Protein AF-0000000068387807 (afdb_homodimer)

InterPro domains:
  IPR013538 Activator of Hsp90 ATPase homologue 1/2-like, C-terminal [PF08327] (32-161)
  IPR013538 Activator of Hsp90 ATPase homologue 1/2-like, C-terminal [PF08327] (173-302)
  IPR023393 START-like domain superfamily [G3DSA:3.30.530.20] (21-162)
  IPR023393 START-like domain superfamily [G3DSA:3.30.530.20] (163-306)

Secondary structure (DSSP, 8-state):
-------------------SEEEEEEEEEESS-HHHHHHHHH-HHHHHHHT--STTEEEEEEEE--STT-EEEEEEEETTSPPEEEEEEEEEEETTTEEEEEEEEEETTEEEEEEEEEEEEEEETTEEEEEEEEEEEESSS--HHHHHHHHHHHHHHHHHHHTTEEEEEEEESS-HHHHHHHHS-TTTHHHH-SSTT-EEEEEEEE-STT-EEEEEEE-TT--EEEEEEEEEEEETTTEEEEEEEESTT--EEEEEEEEEEEETTEEEEEEEEEES-HHHHHHHHHTTHHHHHHHHHHHHHHHHTT-/-------------------SEEEEEEEEEESS-HHHHHHHHH-HHHHHHHT--STTEEEEEEEE--STT-EEEEEEEETTSPPEEEEEEEEEEETTTEEEEEEEEEETTEEEEEEEEEEEEEEETTEEEEEEEEEEEESSS--HHHHHHHHHHHHHHHHHHHTTEEEEEEEESS-HHHHHHHHS-TTTHHHH-SSTT-EEEEEEEE-STT-EEEEEEE-TT--EEEEEEEEEEEETTTEEEEEEEESTT--EEEEEEEEEEEETTEEEEEEEEEES-HHHHHHHHHTTHHHHHHHHHHHHHHHHTT-

Structure (mmCIF, N/CA/C/O backbone):
data_AF-0000000068387807-model_v1
#
loop_
_entity.id
_entity.type
_entity.pdbx_description
1 polymer 'Activator of Hsp90 ATPase homologue 1/2-like C-terminal domain-containing protein'
#
loop_
_atom_site.group_PDB
_atom_site.id
_atom_site.type_symbol
_atom_site.label_atom_id
_atom_site.label_alt_id
_atom_site.label_comp_id
_atom_site.label_asym_id
_atom_site.label_entity_id
_atom_site.label_seq_id
_atom_site.pdbx_PDB_ins_code
_atom_site.Cartn_x
_atom_site.Cartn_y
_atom_site.Cartn_z
_atom_site.occupancy
_atom_site.B_iso_or_equiv
_atom_site.auth_seq_id
_atom_site.auth_comp_id
_atom_site.auth_asym_id
_atom_site.auth_atom_id
_atom_site.pdbx_PDB_model_num
ATOM 1 N N . MET A 1 1 ? 36.812 -6.383 66.188 1 25.77 1 MET A N 1
ATOM 2 C CA . MET A 1 1 ? 36.375 -7.371 65.188 1 25.77 1 MET A CA 1
ATOM 3 C C . MET A 1 1 ? 35.344 -6.785 64.188 1 25.77 1 MET A C 1
ATOM 5 O O . MET A 1 1 ? 34.156 -6.789 64.5 1 25.77 1 MET A O 1
ATOM 9 N N . THR A 1 2 ? 35.656 -5.617 63.5 1 29.8 2 THR A N 1
ATOM 10 C CA . THR A 1 2 ? 35 -4.562 62.75 1 29.8 2 THR A CA 1
ATOM 11 C C . THR A 1 2 ? 34.5 -5.102 61.406 1 29.8 2 THR A C 1
ATOM 13 O O . THR A 1 2 ? 35.25 -5.652 60.625 1 29.8 2 THR A O 1
ATOM 16 N N . THR A 1 3 ? 33.125 -5.547 61.406 1 28.22 3 THR A N 1
ATOM 17 C CA . THR A 1 3 ? 32.281 -6.195 60.375 1 28.22 3 THR A CA 1
ATOM 18 C C . THR A 1 3 ? 32.281 -5.383 59.094 1 28.22 3 THR A C 1
ATOM 20 O O . THR A 1 3 ? 31.938 -4.199 59.094 1 28.22 3 THR A O 1
ATOM 23 N N . LYS A 1 4 ? 33.062 -5.852 58.094 1 31.47 4 LYS A N 1
ATOM 24 C CA . LYS A 1 4 ? 33.375 -5.32 56.75 1 31.47 4 LYS A CA 1
ATOM 25 C C . LYS A 1 4 ? 32.125 -5.129 55.938 1 31.47 4 LYS A C 1
ATOM 27 O O . LYS A 1 4 ? 31.375 -6.086 55.688 1 31.47 4 LYS A O 1
ATOM 32 N N . PRO A 1 5 ? 31.406 -3.939 56 1 33.19 5 PRO A N 1
ATOM 33 C CA . PRO A 1 5 ? 30.094 -3.84 55.344 1 33.19 5 PRO A CA 1
ATOM 34 C C . PRO A 1 5 ? 30.156 -4.184 53.844 1 33.19 5 PRO A C 1
ATOM 36 O O . PRO A 1 5 ? 31.094 -3.783 53.156 1 33.19 5 PRO A O 1
ATOM 39 N N . GLY A 1 6 ? 29.766 -5.461 53.5 1 29.95 6 GLY A N 1
ATOM 40 C CA . GLY A 1 6 ? 29.766 -6.059 52.188 1 29.95 6 GLY A CA 1
ATOM 41 C C . GLY A 1 6 ? 29.078 -5.188 51.125 1 29.95 6 GLY A C 1
ATOM 42 O O . GLY A 1 6 ? 28 -4.645 51.375 1 29.95 6 GLY A O 1
ATOM 43 N N . GLN A 1 7 ? 29.906 -4.465 50.281 1 29.84 7 GLN A N 1
ATOM 44 C CA . GLN A 1 7 ? 29.547 -3.578 49.188 1 29.84 7 GLN A CA 1
ATOM 45 C C . GLN A 1 7 ? 28.562 -4.25 48.25 1 29.84 7 GLN A C 1
ATOM 47 O O . GLN A 1 7 ? 28.812 -5.359 47.75 1 29.84 7 GLN A O 1
ATOM 52 N N . GLN A 1 8 ? 27.203 -3.986 48.375 1 28.17 8 GLN A N 1
ATOM 53 C CA . GLN A 1 8 ? 26.031 -4.398 47.594 1 28.17 8 GLN A CA 1
ATOM 54 C C . GLN A 1 8 ? 26.25 -4.152 46.094 1 28.17 8 GLN A C 1
ATOM 56 O O . GLN A 1 8 ? 26.391 -3.004 45.656 1 28.17 8 GLN A O 1
ATOM 61 N N . SER A 1 9 ? 27 -5 45.406 1 28.11 9 SER A N 1
ATOM 62 C CA . SER A 1 9 ? 27.266 -4.852 43.969 1 28.11 9 SER A CA 1
ATOM 63 C C . SER A 1 9 ? 25.969 -4.812 43.156 1 28.11 9 SER A C 1
ATOM 65 O O . SER A 1 9 ? 25.234 -5.797 43.125 1 28.11 9 SER A O 1
ATOM 67 N N . ALA A 1 10 ? 25.125 -3.732 43.25 1 28.59 10 ALA A N 1
ATOM 68 C CA . ALA A 1 10 ? 23.891 -3.699 42.469 1 28.59 10 ALA A CA 1
ATOM 69 C C . ALA A 1 10 ? 24.109 -4.254 41.062 1 28.59 10 ALA A C 1
ATOM 71 O O . ALA A 1 10 ? 25.156 -4.008 40.438 1 28.59 10 ALA A O 1
ATOM 72 N N . HIS A 1 11 ? 23.391 -5.289 40.625 1 26.97 11 HIS A N 1
ATOM 73 C CA . HIS A 1 11 ? 23.062 -6.102 39.469 1 26.97 11 HIS A CA 1
ATOM 74 C C . HIS A 1 11 ? 22.734 -5.227 38.25 1 26.97 11 HIS A C 1
ATOM 76 O O . HIS A 1 11 ? 21.938 -4.293 38.344 1 26.97 11 HIS A O 1
ATOM 82 N N . ALA A 1 12 ? 23.594 -5.059 37.25 1 30.03 12 ALA A N 1
ATOM 83 C CA . ALA A 1 12 ? 23.469 -4.457 35.906 1 30.03 12 ALA A CA 1
ATOM 84 C C . ALA A 1 12 ? 22.156 -4.871 35.25 1 30.03 12 ALA A C 1
ATOM 86 O O . ALA A 1 12 ? 21.938 -6.059 35 1 30.03 12 ALA A O 1
ATOM 87 N N . GLU A 1 13 ? 20.984 -4.254 35.5 1 30.48 13 GLU A N 1
ATOM 88 C CA . GLU A 1 13 ? 19.734 -4.52 34.812 1 30.48 13 GLU A CA 1
ATOM 89 C C . GLU A 1 13 ? 19.922 -4.543 33.312 1 30.48 13 GLU A C 1
ATOM 91 O O . GLU A 1 13 ? 20.469 -3.6 32.719 1 30.48 13 GLU A O 1
ATOM 96 N N . PRO A 1 14 ? 20.188 -5.656 32.625 1 31.97 14 PRO A N 1
ATOM 97 C CA . PRO A 1 14 ? 20.406 -5.645 31.156 1 31.97 14 PRO A CA 1
ATOM 98 C C . PRO A 1 14 ? 19.328 -4.855 30.422 1 31.97 14 PRO A C 1
ATOM 100 O O . PRO A 1 14 ? 18.172 -4.789 30.859 1 31.97 14 PRO A O 1
ATOM 103 N N . HIS A 1 15 ? 19.531 -3.77 29.781 1 33.22 15 HIS A N 1
ATOM 104 C CA . HIS A 1 15 ? 18.75 -2.998 28.812 1 33.22 15 HIS A CA 1
ATOM 105 C C . HIS A 1 15 ? 18.047 -3.91 27.828 1 33.22 15 HIS A C 1
ATOM 107 O O . HIS A 1 15 ? 18.688 -4.535 26.969 1 33.22 15 HIS A O 1
ATOM 113 N N . GLN A 1 16 ? 17.188 -4.914 28.125 1 36.47 16 GLN A N 1
ATOM 114 C CA . GLN A 1 16 ? 16.375 -5.707 27.203 1 36.47 16 GLN A CA 1
ATOM 115 C C . GLN A 1 16 ? 15.789 -4.836 26.094 1 36.47 16 GLN A C 1
ATOM 117 O O . GLN A 1 16 ? 14.984 -3.943 26.359 1 36.47 16 GLN A O 1
ATOM 122 N N . PRO A 1 17 ? 16.359 -4.422 25.031 1 43.53 17 PRO A N 1
ATOM 123 C CA . PRO A 1 17 ? 15.789 -3.662 23.922 1 43.53 17 PRO A CA 1
ATOM 124 C C . PRO A 1 17 ? 14.453 -4.227 23.438 1 43.53 17 PRO A C 1
ATOM 126 O O . PRO A 1 17 ? 14.43 -5.074 22.547 1 43.53 17 PRO A O 1
ATOM 129 N N . GLN A 1 18 ? 13.508 -4.812 24.047 1 50.44 18 GLN A N 1
ATOM 130 C CA . GLN A 1 18 ? 12.32 -5.582 23.672 1 50.44 18 GLN A CA 1
ATOM 131 C C . GLN A 1 18 ? 11.438 -4.793 22.719 1 50.44 18 GLN A C 1
ATOM 133 O O . GLN A 1 18 ? 10.32 -4.406 23.078 1 50.44 18 GLN A O 1
ATOM 138 N N . ASP A 1 19 ? 11.711 -3.801 21.828 1 70.69 19 ASP A N 1
ATOM 139 C CA . ASP A 1 19 ? 11.047 -2.656 21.203 1 70.69 19 ASP A CA 1
ATOM 140 C C . ASP A 1 19 ? 10.109 -3.104 20.094 1 70.69 19 ASP A C 1
ATOM 142 O O . ASP A 1 19 ? 9.633 -2.279 19.297 1 70.69 19 ASP A O 1
ATOM 146 N N . GLY A 1 20 ? 9.586 -4.371 20.078 1 91.94 20 GLY A N 1
ATOM 147 C CA . GLY A 1 20 ? 8.555 -4.871 19.172 1 91.94 20 GLY A CA 1
ATOM 148 C C . GLY A 1 20 ? 9.016 -4.953 17.734 1 91.94 20 GLY A C 1
ATOM 149 O O . GLY A 1 20 ? 8.219 -5.242 16.828 1 91.94 20 GLY A O 1
ATOM 150 N N . PHE A 1 21 ? 10.367 -4.699 17.5 1 97.25 21 PHE A N 1
ATOM 151 C CA . PHE A 1 21 ? 10.914 -4.746 16.156 1 97.25 21 PHE A CA 1
ATOM 152 C C . PHE A 1 21 ? 11.867 -5.93 15.992 1 97.25 21 PHE A C 1
ATOM 154 O O . PHE A 1 21 ? 12.57 -6.301 16.938 1 97.25 21 PHE A O 1
ATOM 161 N N . ALA A 1 22 ? 11.859 -6.562 14.875 1 97.19 22 ALA A N 1
ATOM 162 C CA . ALA A 1 22 ? 12.758 -7.684 14.594 1 97.19 22 ALA A CA 1
ATOM 163 C C . ALA A 1 22 ? 13.094 -7.75 13.102 1 97.19 22 ALA A C 1
ATOM 165 O O . ALA A 1 22 ? 12.352 -7.23 12.266 1 97.19 22 ALA A O 1
ATOM 166 N N . THR A 1 23 ? 14.258 -8.266 12.758 1 97.31 23 THR A N 1
ATOM 167 C CA . THR A 1 23 ? 14.625 -8.68 11.414 1 97.31 23 THR A CA 1
ATOM 168 C C . THR A 1 23 ? 14.898 -10.18 11.359 1 97.31 23 THR A C 1
ATOM 170 O O . THR A 1 23 ? 15.781 -10.68 12.055 1 97.31 23 THR A O 1
ATOM 173 N N . LEU A 1 24 ? 14.086 -10.836 10.641 1 97.62 24 LEU A N 1
ATOM 174 C CA . LEU A 1 24 ? 14.219 -12.281 10.484 1 97.62 24 LEU A CA 1
ATOM 175 C C . LEU A 1 24 ? 14.711 -12.633 9.086 1 97.62 24 LEU A C 1
ATOM 177 O O . LEU A 1 24 ? 14.336 -11.984 8.109 1 97.62 24 LEU A O 1
ATOM 181 N N . SER A 1 25 ? 15.555 -13.648 8.969 1 97.44 25 SER A N 1
ATOM 182 C CA . SER A 1 25 ? 16.078 -14.094 7.68 1 97.44 25 SER A CA 1
ATOM 183 C C . SER A 1 25 ? 15.891 -15.594 7.492 1 97.44 25 SER A C 1
ATOM 185 O O . SER A 1 25 ? 16.125 -16.375 8.414 1 97.44 25 SER A O 1
ATOM 187 N N . PHE A 1 26 ? 15.453 -15.992 6.336 1 97.62 26 PHE A N 1
ATOM 188 C CA . PHE A 1 26 ? 15.211 -17.375 5.961 1 97.62 26 PHE A CA 1
ATOM 189 C C . PHE A 1 26 ? 15.867 -17.703 4.625 1 97.62 26 PHE A C 1
ATOM 191 O O . PHE A 1 26 ? 15.852 -16.891 3.703 1 97.62 26 PHE A O 1
ATOM 198 N N . GLU A 1 27 ? 16.438 -18.906 4.516 1 96.69 27 GLU A N 1
ATOM 199 C CA . GLU A 1 27 ? 17.031 -19.344 3.26 1 96.69 27 GLU A CA 1
ATOM 200 C C . GLU A 1 27 ? 16.578 -20.766 2.906 1 96.69 27 GLU A C 1
ATOM 202 O O . GLU A 1 27 ? 16.5 -21.625 3.779 1 96.69 27 GLU A O 1
ATOM 207 N N . ARG A 1 28 ? 16.266 -20.969 1.663 1 96.56 28 ARG A N 1
ATOM 208 C CA . ARG A 1 28 ? 15.953 -22.297 1.126 1 96.56 28 ARG A CA 1
ATOM 209 C C . ARG A 1 28 ? 16.672 -22.531 -0.201 1 96.56 28 ARG A C 1
ATOM 211 O O . ARG A 1 28 ? 16.781 -21.609 -1.021 1 96.56 28 ARG A O 1
ATOM 218 N N . GLU A 1 29 ? 17.156 -23.734 -0.379 1 95.44 29 GLU A N 1
ATOM 219 C CA . GLU A 1 29 ? 17.609 -24.219 -1.68 1 95.44 29 GLU A CA 1
ATOM 220 C C . GLU A 1 29 ? 16.609 -25.219 -2.262 1 95.44 29 GLU A C 1
ATOM 222 O O . GLU A 1 29 ? 16.297 -26.219 -1.624 1 95.44 29 GLU A O 1
ATOM 227 N N . ILE A 1 30 ? 16.188 -24.922 -3.408 1 95.31 30 ILE A N 1
ATOM 228 C CA . ILE A 1 30 ? 15.094 -25.688 -4 1 95.31 30 ILE A CA 1
ATOM 229 C C . ILE A 1 30 ? 15.5 -26.172 -5.391 1 95.31 30 ILE A C 1
ATOM 231 O O . ILE A 1 30 ? 16.047 -25.406 -6.188 1 95.31 30 ILE A O 1
ATOM 235 N N . ALA A 1 31 ? 15.266 -27.422 -5.703 1 92.56 31 ALA A N 1
ATOM 236 C CA . ALA A 1 31 ? 15.695 -28.031 -6.953 1 92.56 31 ALA A CA 1
ATOM 237 C C . ALA A 1 31 ? 14.703 -27.734 -8.078 1 92.56 31 ALA A C 1
ATOM 239 O O . ALA A 1 31 ? 14.164 -28.656 -8.695 1 92.56 31 ALA A O 1
ATOM 240 N N . VAL A 1 32 ? 14.445 -26.5 -8.328 1 93.06 32 VAL A N 1
ATOM 241 C CA . VAL A 1 32 ? 13.617 -26.047 -9.438 1 93.06 32 VAL A CA 1
ATOM 242 C C . VAL A 1 32 ? 14.273 -24.844 -10.109 1 93.06 32 VAL A C 1
ATOM 244 O O . VAL A 1 32 ? 15.078 -24.141 -9.492 1 93.06 32 VAL A O 1
ATOM 247 N N . PRO A 1 33 ? 13.945 -24.625 -11.445 1 91.5 33 PRO A N 1
ATOM 248 C CA . PRO A 1 33 ? 14.461 -23.422 -12.094 1 91.5 33 PRO A CA 1
ATOM 249 C C . PRO A 1 33 ? 13.93 -22.141 -11.461 1 91.5 33 PRO A C 1
ATOM 251 O O . PRO A 1 33 ? 12.859 -22.141 -10.852 1 91.5 33 PRO A O 1
ATOM 254 N N . LEU A 1 34 ? 14.633 -21.062 -11.617 1 93.25 34 LEU A N 1
ATOM 255 C CA . LEU A 1 34 ? 14.273 -19.766 -11.047 1 93.25 34 LEU A CA 1
ATOM 256 C C . LEU A 1 34 ? 12.898 -19.312 -11.539 1 93.25 34 LEU A C 1
ATOM 258 O O . LEU A 1 34 ? 12.125 -18.734 -10.781 1 93.25 34 LEU A O 1
ATOM 262 N N . SER A 1 35 ? 12.664 -19.562 -12.773 1 90.06 35 SER A N 1
ATOM 263 C CA . SER A 1 35 ? 11.391 -19.125 -13.344 1 90.06 35 SER A CA 1
ATOM 264 C C . SER A 1 35 ? 10.211 -19.797 -12.656 1 90.06 35 SER A C 1
ATOM 266 O O . SER A 1 35 ? 9.195 -19.156 -12.375 1 90.06 35 SER A O 1
ATOM 268 N N . ALA A 1 36 ? 10.359 -21.062 -12.406 1 92.31 36 ALA A N 1
ATOM 269 C CA . ALA A 1 36 ? 9.305 -21.797 -11.711 1 92.31 36 ALA A CA 1
ATOM 270 C C . ALA A 1 36 ? 9.148 -21.297 -10.273 1 92.31 36 ALA A C 1
ATOM 272 O O . ALA A 1 36 ? 8.023 -21.109 -9.797 1 92.31 36 ALA A O 1
ATOM 273 N N . LEU A 1 37 ? 10.25 -21.125 -9.641 1 96.31 37 LEU A N 1
ATOM 274 C CA . LEU A 1 37 ? 10.211 -20.656 -8.258 1 96.31 37 LEU A CA 1
ATOM 275 C C . LEU A 1 37 ? 9.547 -19.281 -8.18 1 96.31 37 LEU A C 1
ATOM 277 O O . LEU A 1 37 ? 8.734 -19.031 -7.289 1 96.31 37 LEU A O 1
ATOM 281 N N . TRP A 1 38 ? 9.906 -18.422 -9.094 1 96.44 38 TRP A N 1
ATOM 282 C CA . TRP A 1 38 ? 9.312 -17.078 -9.172 1 96.44 38 TRP A CA 1
ATOM 283 C C . TRP A 1 38 ? 7.801 -17.172 -9.312 1 96.44 38 TRP A C 1
ATOM 285 O O . TRP A 1 38 ? 7.066 -16.484 -8.594 1 96.44 38 TRP A O 1
ATOM 295 N N . GLN A 1 39 ? 7.332 -18.031 -10.133 1 95.5 39 GLN A N 1
ATOM 296 C CA . GLN A 1 39 ? 5.902 -18.172 -10.367 1 95.5 39 GLN A CA 1
ATOM 297 C C . GLN A 1 39 ? 5.195 -18.734 -9.133 1 95.5 39 GLN A C 1
ATOM 299 O O . GLN A 1 39 ? 4.105 -18.281 -8.773 1 95.5 39 GLN A O 1
ATOM 304 N N . VAL A 1 40 ? 5.809 -19.656 -8.516 1 96.88 40 VAL A N 1
ATOM 305 C CA . VAL A 1 40 ? 5.223 -20.234 -7.32 1 96.88 40 VAL A CA 1
ATOM 306 C C . VAL A 1 40 ? 5.125 -19.188 -6.219 1 96.88 40 VAL A C 1
ATOM 308 O O . VAL A 1 40 ? 4.141 -19.141 -5.48 1 96.88 40 VAL A O 1
ATOM 311 N N . TRP A 1 41 ? 6.129 -18.359 -6.105 1 97.44 41 TRP A N 1
ATOM 312 C CA . TRP A 1 41 ? 6.184 -17.297 -5.109 1 97.44 41 TRP A CA 1
ATOM 313 C C . TRP A 1 41 ? 5.086 -16.266 -5.352 1 97.44 41 TRP A C 1
ATOM 315 O O . TRP A 1 41 ? 4.414 -15.828 -4.414 1 97.44 41 TRP A O 1
ATOM 325 N N . LEU A 1 42 ? 4.832 -15.953 -6.555 1 95.62 42 LEU A N 1
ATOM 326 C CA . LEU A 1 42 ? 4.027 -14.773 -6.867 1 95.62 42 LEU A CA 1
ATOM 327 C C . LEU A 1 42 ? 2.576 -15.164 -7.129 1 95.62 42 LEU A C 1
ATOM 329 O O . LEU A 1 42 ? 1.666 -14.359 -6.902 1 95.62 42 LEU A O 1
ATOM 333 N N . SER A 1 43 ? 2.295 -16.344 -7.602 1 94.44 43 SER A N 1
ATOM 334 C CA . SER A 1 43 ? 0.948 -16.734 -8.008 1 94.44 43 SER A CA 1
ATOM 335 C C . SER A 1 43 ? 0.04 -16.938 -6.801 1 94.44 43 SER A C 1
ATOM 337 O O . SER A 1 43 ? 0.334 -17.766 -5.934 1 94.44 43 SER A O 1
ATOM 339 N N . PRO A 1 44 ? -1.112 -16.25 -6.824 1 93.44 44 PRO A N 1
ATOM 340 C CA . PRO A 1 44 ? -2.047 -16.484 -5.719 1 93.44 44 PRO A CA 1
ATOM 341 C C . PRO A 1 44 ? -2.52 -17.938 -5.633 1 93.44 44 PRO A C 1
ATOM 343 O O . PRO A 1 44 ? -2.727 -18.453 -4.535 1 93.44 44 PRO A O 1
ATOM 346 N N . ALA A 1 45 ? -2.656 -18.578 -6.773 1 91.81 45 ALA A N 1
ATOM 347 C CA . ALA A 1 45 ? -3.1 -19.969 -6.789 1 91.81 45 ALA A CA 1
ATOM 348 C C . ALA A 1 45 ? -2.08 -20.891 -6.109 1 91.81 45 ALA A C 1
ATOM 350 O O . ALA A 1 45 ? -2.447 -21.75 -5.316 1 91.81 45 ALA A O 1
ATOM 351 N N . ALA A 1 46 ? -0.819 -20.688 -6.438 1 94.56 46 ALA A N 1
ATOM 352 C CA . ALA A 1 46 ? 0.229 -21.469 -5.793 1 94.56 46 ALA A CA 1
ATOM 353 C C . ALA A 1 46 ? 0.36 -21.109 -4.316 1 94.56 46 ALA A C 1
ATOM 355 O O . ALA A 1 46 ? 0.526 -21.984 -3.465 1 94.56 46 ALA A O 1
ATOM 356 N N . ARG A 1 47 ? 0.296 -19.844 -4.004 1 94.62 47 ARG A N 1
ATOM 357 C CA . ARG A 1 47 ? 0.437 -19.375 -2.627 1 94.62 47 ARG A CA 1
ATOM 358 C C . ARG A 1 47 ? -0.682 -19.922 -1.747 1 94.62 47 ARG A C 1
ATOM 360 O O . ARG A 1 47 ? -0.462 -20.234 -0.573 1 94.62 47 ARG A O 1
ATOM 367 N N . ALA A 1 48 ? -1.883 -20.016 -2.316 1 91.19 48 ALA A N 1
ATOM 368 C CA . ALA A 1 48 ? -2.988 -20.594 -1.56 1 91.19 48 ALA A CA 1
ATOM 369 C C . ALA A 1 48 ? -2.66 -22.016 -1.117 1 91.19 48 ALA A C 1
ATOM 371 O O . ALA A 1 48 ? -3.119 -22.469 -0.065 1 91.19 48 ALA A O 1
ATOM 372 N N . VAL A 1 49 ? -1.838 -22.672 -1.895 1 91.75 49 VAL A N 1
ATOM 373 C CA . VAL A 1 49 ? -1.475 -24.062 -1.6 1 91.75 49 VAL A CA 1
ATOM 374 C C . VAL A 1 49 ? -0.35 -24.094 -0.567 1 91.75 49 VAL A C 1
ATOM 376 O O . VAL A 1 49 ? -0.47 -24.734 0.472 1 91.75 49 VAL A O 1
ATOM 379 N N . TRP A 1 50 ? 0.693 -23.234 -0.724 1 92.94 50 TRP A N 1
ATOM 380 C CA . TRP A 1 50 ? 1.843 -23.422 0.156 1 92.94 50 TRP A CA 1
ATOM 381 C C . TRP A 1 50 ? 1.716 -22.547 1.402 1 92.94 50 TRP A C 1
ATOM 383 O O . TRP A 1 50 ? 2.398 -22.781 2.402 1 92.94 50 TRP A O 1
ATOM 393 N N . ALA A 1 51 ? 0.952 -21.5 1.392 1 88.62 51 ALA A N 1
ATOM 394 C CA . ALA A 1 51 ? 0.786 -20.656 2.566 1 88.62 51 ALA A CA 1
ATOM 395 C C . ALA A 1 51 ? -0.059 -21.344 3.631 1 88.62 51 ALA A C 1
ATOM 397 O O . ALA A 1 51 ? -0.143 -20.891 4.77 1 88.62 51 ALA A O 1
ATOM 398 N N . SER A 1 52 ? -0.721 -22.438 3.297 1 81.94 52 SER A N 1
ATOM 399 C CA . SER A 1 52 ? -1.435 -23.25 4.277 1 81.94 52 SER A CA 1
ATOM 400 C C . SER A 1 52 ? -0.491 -24.219 4.988 1 81.94 52 SER A C 1
ATOM 402 O O . SER A 1 52 ? -0.078 -25.219 4.414 1 81.94 52 SER A O 1
ATOM 404 N N . PRO A 1 53 ? -0.11 -23.844 6.191 1 67.12 53 PRO A N 1
ATOM 405 C CA . PRO A 1 53 ? 0.919 -24.641 6.855 1 67.12 53 PRO A CA 1
ATOM 406 C C . PRO A 1 53 ? 0.439 -26.047 7.199 1 67.12 53 PRO A C 1
ATOM 408 O O . PRO A 1 53 ? 1.254 -26.938 7.465 1 67.12 53 PRO A O 1
ATOM 411 N N . SER A 1 54 ? -0.852 -26.188 7.359 1 72.5 54 SER A N 1
ATOM 412 C CA . SER A 1 54 ? -1.396 -27.516 7.672 1 72.5 54 SER A CA 1
ATOM 413 C C . SER A 1 54 ? -2.754 -27.719 7.008 1 72.5 54 SER A C 1
ATOM 415 O O . SER A 1 54 ? -3.402 -26.75 6.594 1 72.5 54 SER A O 1
ATOM 417 N N . PRO A 1 55 ? -3.088 -28.969 6.859 1 72.81 55 PRO A N 1
ATOM 418 C CA . PRO A 1 55 ? -4.395 -29.266 6.266 1 72.81 55 PRO A CA 1
ATOM 419 C C . PRO A 1 55 ? -5.551 -28.641 7.043 1 72.81 55 PRO A C 1
ATOM 421 O O . PRO A 1 55 ? -6.652 -28.5 6.512 1 72.81 55 PRO A O 1
ATOM 424 N N . SER A 1 56 ? -5.301 -28.297 8.242 1 81.44 56 SER A N 1
ATOM 425 C CA . SER A 1 56 ? -6.352 -27.734 9.078 1 81.44 56 SER A CA 1
ATOM 426 C C . SER A 1 56 ? -6.492 -26.234 8.844 1 81.44 56 SER A C 1
ATOM 428 O O . SER A 1 56 ? -7.426 -25.609 9.352 1 81.44 56 SER A O 1
ATOM 430 N N . VAL A 1 57 ? -5.66 -25.734 8.055 1 82.94 57 VAL A N 1
ATOM 431 C CA . VAL A 1 57 ? -5.656 -24.312 7.77 1 82.94 57 VAL A CA 1
ATOM 432 C C . VAL A 1 57 ? -6.051 -24.062 6.316 1 82.94 57 VAL A C 1
ATOM 434 O O . VAL A 1 57 ? -5.566 -24.75 5.41 1 82.94 57 VAL A O 1
ATOM 437 N N . THR A 1 58 ? -7.02 -23.234 6.168 1 86.31 58 THR A N 1
ATOM 438 C CA . THR A 1 58 ? -7.383 -22.828 4.816 1 86.31 58 THR A CA 1
ATOM 439 C C . THR A 1 58 ? -7.035 -21.359 4.578 1 86.31 58 THR A C 1
ATOM 441 O O . THR A 1 58 ? -7.227 -20.516 5.465 1 86.31 58 THR A O 1
ATOM 444 N N . VAL A 1 59 ? -6.5 -21.109 3.418 1 90.31 59 VAL A N 1
ATOM 445 C CA . VAL A 1 59 ? -6.207 -19.734 3.008 1 90.31 59 VAL A CA 1
ATOM 446 C C . VAL A 1 59 ? -7.141 -19.328 1.871 1 90.31 59 VAL A C 1
ATOM 448 O O . VAL A 1 59 ? -7.156 -19.969 0.813 1 90.31 59 VAL A O 1
ATOM 451 N N . GLU A 1 60 ? -7.906 -18.344 2.121 1 90.12 60 GLU A N 1
ATOM 452 C CA . GLU A 1 60 ? -8.844 -17.812 1.136 1 90.12 60 GLU A CA 1
ATOM 453 C C . GLU A 1 60 ? -8.453 -16.406 0.705 1 90.12 60 GLU A C 1
ATOM 455 O O . GLU A 1 60 ? -8.359 -15.492 1.535 1 90.12 60 GLU A O 1
ATOM 460 N N . PHE A 1 61 ? -8.211 -16.188 -0.573 1 91.94 61 PHE A N 1
ATOM 461 C CA . PHE A 1 61 ? -7.902 -14.859 -1.087 1 91.94 61 PHE A CA 1
ATOM 462 C C . PHE A 1 61 ? -9.18 -14.07 -1.357 1 91.94 61 PHE A C 1
ATOM 464 O O . PHE A 1 61 ? -10.055 -14.531 -2.102 1 91.94 61 PHE A O 1
ATOM 471 N N . LEU A 1 62 ? -9.305 -12.93 -0.767 1 93.12 62 LEU A N 1
ATOM 472 C CA . LEU A 1 62 ? -10.43 -12.023 -0.981 1 93.12 62 LEU A CA 1
ATOM 473 C C . LEU A 1 62 ? -10.125 -11.039 -2.104 1 93.12 62 LEU A C 1
ATOM 475 O O . LEU A 1 62 ? -11.031 -10.609 -2.82 1 93.12 62 LEU A O 1
ATOM 479 N N . GLU A 1 63 ? -8.961 -10.594 -2.199 1 92.81 63 GLU A N 1
ATOM 480 C CA . GLU A 1 63 ? -8.391 -9.719 -3.219 1 92.81 63 GLU A CA 1
ATOM 481 C C . GLU A 1 63 ? -6.996 -10.188 -3.631 1 92.81 63 GLU A C 1
ATOM 483 O O . GLU A 1 63 ? -6.191 -10.57 -2.783 1 92.81 63 GLU A O 1
ATOM 488 N N . ALA A 1 64 ? -6.77 -10.258 -4.949 1 92.75 64 ALA A N 1
ATOM 489 C CA . ALA A 1 64 ? -5.469 -10.727 -5.414 1 92.75 64 ALA A CA 1
ATOM 490 C C . ALA A 1 64 ? -5.004 -9.945 -6.637 1 92.75 64 ALA A C 1
ATOM 492 O O . ALA A 1 64 ? -5.211 -10.367 -7.773 1 92.75 64 ALA A O 1
ATOM 493 N N . ASP A 1 65 ? -4.406 -8.82 -6.43 1 93.19 65 ASP A N 1
ATOM 494 C CA . ASP A 1 65 ? -3.693 -8.07 -7.457 1 93.19 65 ASP A CA 1
ATOM 495 C C . ASP A 1 65 ? -2.182 -8.203 -7.289 1 93.19 65 ASP A C 1
ATOM 497 O O . ASP A 1 65 ? -1.579 -7.523 -6.457 1 93.19 65 ASP A O 1
ATOM 501 N N . SER A 1 66 ? -1.551 -9.047 -8.094 1 91.69 66 SER A N 1
ATOM 502 C CA . SER A 1 66 ? -0.152 -9.422 -7.902 1 91.69 66 SER A CA 1
ATOM 503 C C . SER A 1 66 ? 0.771 -8.555 -8.758 1 91.69 66 SER A C 1
ATOM 505 O O . SER A 1 66 ? 1.947 -8.883 -8.93 1 91.69 66 SER A O 1
ATOM 507 N N . ARG A 1 67 ? 0.32 -7.5 -9.375 1 91.62 67 ARG A N 1
ATOM 508 C CA . ARG A 1 67 ? 1.142 -6.559 -10.125 1 91.62 67 ARG A CA 1
ATOM 509 C C . ARG A 1 67 ? 1.839 -5.574 -9.195 1 91.62 67 ARG A C 1
ATOM 511 O O . ARG A 1 67 ? 1.478 -5.453 -8.023 1 91.62 67 ARG A O 1
ATOM 518 N N . LEU A 1 68 ? 2.844 -4.941 -9.719 1 94.62 68 LEU A N 1
ATOM 519 C CA . LEU A 1 68 ? 3.486 -3.867 -8.977 1 94.62 68 LEU A CA 1
ATOM 520 C C . LEU A 1 68 ? 2.461 -2.832 -8.523 1 94.62 68 LEU A C 1
ATOM 522 O O . LEU A 1 68 ? 1.647 -2.369 -9.328 1 94.62 68 LEU A O 1
ATOM 526 N N . GLY A 1 69 ? 2.488 -2.488 -7.246 1 95.19 69 GLY A N 1
ATOM 527 C CA . GLY A 1 69 ? 1.526 -1.545 -6.699 1 95.19 69 GLY A CA 1
ATOM 528 C C . GLY A 1 69 ? 0.206 -2.189 -6.324 1 95.19 69 GLY A C 1
ATOM 529 O O . GLY A 1 69 ? -0.653 -1.546 -5.715 1 95.19 69 GLY A O 1
ATOM 530 N N . GLY A 1 70 ? 0.028 -3.459 -6.648 1 95.88 70 GLY A N 1
ATOM 531 C CA . GLY A 1 70 ? -1.198 -4.18 -6.348 1 95.88 70 GLY A CA 1
ATOM 532 C C . GLY A 1 70 ? -1.291 -4.625 -4.902 1 95.88 70 GLY A C 1
ATOM 533 O O . GLY A 1 70 ? -0.284 -4.652 -4.191 1 95.88 70 GLY A O 1
ATOM 534 N N . ARG A 1 71 ? -2.51 -4.906 -4.449 1 97.19 71 ARG A N 1
ATOM 535 C CA . ARG A 1 71 ? -2.809 -5.348 -3.092 1 97.19 71 ARG A CA 1
ATOM 536 C C . ARG A 1 71 ? -3.449 -6.73 -3.092 1 97.19 71 ARG A C 1
ATOM 538 O O . ARG A 1 71 ? -4.238 -7.055 -3.98 1 97.19 71 ARG A O 1
ATOM 545 N N . GLU A 1 72 ? -3.035 -7.543 -2.146 1 96.75 72 GLU A N 1
ATOM 546 C CA . GLU A 1 72 ? -3.639 -8.852 -1.904 1 96.75 72 GLU A CA 1
ATOM 547 C C . GLU A 1 72 ? -4.137 -8.969 -0.467 1 96.75 72 GLU A C 1
ATOM 549 O O . GLU A 1 72 ? -3.469 -8.523 0.467 1 96.75 72 GLU A O 1
ATOM 554 N N . VAL A 1 73 ? -5.328 -9.484 -0.338 1 97.25 73 VAL A N 1
ATOM 555 C CA . VAL A 1 73 ? -5.906 -9.734 0.979 1 97.25 73 VAL A CA 1
ATOM 556 C C . VAL A 1 73 ? -6.348 -11.188 1.083 1 97.25 73 VAL A C 1
ATOM 558 O O . VAL A 1 73 ? -7.074 -11.688 0.221 1 97.25 73 VAL A O 1
ATOM 561 N N . SER A 1 74 ? -5.895 -11.867 2.066 1 95.88 74 SER A N 1
ATOM 562 C CA . SER A 1 74 ? -6.285 -13.25 2.297 1 95.88 74 SER A CA 1
ATOM 563 C C . SER A 1 74 ? -6.695 -13.477 3.748 1 95.88 74 SER A C 1
ATOM 565 O O . SER A 1 74 ? -6.344 -12.695 4.629 1 95.88 74 SER A O 1
ATOM 567 N N . LEU A 1 75 ? -7.512 -14.469 3.961 1 94.81 75 LEU A N 1
ATOM 568 C CA . LEU A 1 75 ? -7.906 -14.938 5.285 1 94.81 75 LEU A CA 1
ATOM 569 C C . LEU A 1 75 ? -7.328 -16.312 5.562 1 94.81 75 LEU A C 1
ATOM 571 O O . LEU A 1 75 ? -7.48 -17.234 4.75 1 94.81 75 LEU A O 1
ATOM 575 N N . CYS A 1 76 ? -6.625 -16.391 6.578 1 92.5 76 CYS A N 1
ATOM 576 C CA . CYS A 1 76 ? -6.211 -17.688 7.105 1 92.5 76 CYS A CA 1
ATOM 577 C C . CYS A 1 76 ? -7.184 -18.188 8.164 1 92.5 76 CYS A C 1
ATOM 579 O O . CYS A 1 76 ? -7.352 -17.547 9.203 1 92.5 76 CYS A O 1
ATOM 581 N N . LYS A 1 77 ? -7.738 -19.312 7.902 1 91.31 77 LYS A N 1
ATOM 582 C CA . LYS A 1 77 ? -8.812 -19.828 8.742 1 91.31 77 LYS A CA 1
ATOM 583 C C . LYS A 1 77 ? -8.422 -21.141 9.398 1 91.31 77 LYS A C 1
ATOM 585 O O . LYS A 1 77 ? -7.898 -22.031 8.734 1 91.31 77 LYS A O 1
ATOM 590 N N . VAL A 1 78 ? -8.57 -21.188 10.711 1 85.12 78 VAL A N 1
ATOM 591 C CA . VAL A 1 78 ? -8.406 -22.406 11.516 1 85.12 78 VAL A CA 1
ATOM 592 C C . VAL A 1 78 ? -9.68 -22.656 12.312 1 85.12 78 VAL A C 1
ATOM 594 O O . VAL A 1 78 ? -10.211 -21.75 12.961 1 85.12 78 VAL A O 1
ATOM 597 N N . ALA A 1 79 ? -10.109 -23.906 12.203 1 84.94 79 ALA A N 1
ATOM 598 C CA . ALA A 1 79 ? -11.344 -24.25 12.906 1 84.94 79 ALA A CA 1
ATOM 599 C C . ALA A 1 79 ? -11.258 -23.859 14.383 1 84.94 79 ALA A C 1
ATOM 601 O O . ALA A 1 79 ? -10.266 -24.188 15.055 1 84.94 79 ALA A O 1
ATOM 602 N N . GLY A 1 80 ? -12.195 -23.156 14.898 1 85.75 80 GLY A N 1
ATOM 603 C CA . GLY A 1 80 ? -12.289 -22.812 16.297 1 85.75 80 GLY A CA 1
ATOM 604 C C . GLY A 1 80 ? -11.492 -21.578 16.672 1 85.75 80 GLY A C 1
ATOM 605 O O . GLY A 1 80 ? -11.453 -21.172 17.828 1 85.75 80 GLY A O 1
ATOM 606 N N . GLN A 1 81 ? -10.797 -21.031 15.742 1 86.75 81 GLN A N 1
ATOM 607 C CA . GLN A 1 81 ? -9.992 -19.828 16 1 86.75 81 GLN A CA 1
ATOM 608 C C . GLN A 1 81 ? -10.469 -18.656 15.148 1 86.75 81 GLN A C 1
ATOM 610 O O . GLN A 1 81 ? -11.086 -18.859 14.102 1 86.75 81 GLN A O 1
ATOM 615 N N . PRO A 1 82 ? -10.234 -17.438 15.641 1 90.94 82 PRO A N 1
ATOM 616 C CA . PRO A 1 82 ? -10.555 -16.281 14.797 1 90.94 82 PRO A CA 1
ATOM 617 C C . PRO A 1 82 ? -9.742 -16.25 13.5 1 90.94 82 PRO A C 1
ATOM 619 O O . PRO A 1 82 ? -8.586 -16.672 13.484 1 90.94 82 PRO A O 1
ATOM 622 N N . ASP A 1 83 ? -10.414 -15.727 12.469 1 94.31 83 ASP A N 1
ATOM 623 C CA . ASP A 1 83 ? -9.711 -15.578 11.195 1 94.31 83 ASP A CA 1
ATOM 624 C C . ASP A 1 83 ? -8.547 -14.602 11.312 1 94.31 83 ASP A C 1
ATOM 626 O O . ASP A 1 83 ? -8.648 -13.594 12.016 1 94.31 83 ASP A O 1
ATOM 630 N N . ILE A 1 84 ? -7.551 -14.961 10.703 1 94.62 84 ILE A N 1
ATOM 631 C CA . ILE A 1 84 ? -6.414 -14.055 10.578 1 94.62 84 ILE A CA 1
ATOM 632 C C . ILE A 1 84 ? -6.43 -13.406 9.195 1 94.62 84 ILE A C 1
ATOM 634 O O . ILE A 1 84 ? -6.465 -14.102 8.172 1 94.62 84 ILE A O 1
ATOM 638 N N . ARG A 1 85 ? -6.5 -12.133 9.188 1 97 85 ARG A N 1
ATOM 639 C CA . ARG A 1 85 ? -6.477 -11.367 7.941 1 97 85 ARG A CA 1
ATOM 640 C C . ARG A 1 85 ? -5.059 -10.922 7.598 1 97 85 ARG A C 1
ATOM 642 O O . ARG A 1 85 ? -4.363 -10.352 8.438 1 97 85 ARG A O 1
ATOM 649 N N . CYS A 1 86 ? -4.609 -11.234 6.391 1 96.81 86 CYS A N 1
ATOM 650 C CA . CYS A 1 86 ? -3.293 -10.836 5.898 1 96.81 86 CYS A CA 1
ATOM 651 C C . CYS A 1 86 ? -3.414 -9.945 4.664 1 96.81 86 CYS A C 1
ATOM 653 O O . CYS A 1 86 ? -4.027 -10.344 3.672 1 96.81 86 CYS A O 1
ATOM 655 N N . GLU A 1 87 ? -2.922 -8.781 4.758 1 98 87 GLU A N 1
ATOM 656 C CA . GLU A 1 87 ? -2.854 -7.859 3.631 1 98 87 GLU A CA 1
ATOM 657 C C . GLU A 1 87 ? -1.414 -7.672 3.158 1 98 87 GLU A C 1
ATOM 659 O O . GLU A 1 87 ? -0.52 -7.41 3.965 1 98 87 GLU A O 1
ATOM 664 N N . CYS A 1 88 ? -1.188 -7.887 1.868 1 97.88 88 CYS A N 1
ATOM 665 C CA . CYS A 1 88 ? 0.118 -7.684 1.253 1 97.88 88 CYS A CA 1
ATOM 666 C C . CYS A 1 88 ? 0.03 -6.688 0.104 1 97.88 88 CYS A C 1
ATOM 668 O O . CYS A 1 88 ? -0.938 -6.691 -0.658 1 97.88 88 CYS A O 1
ATOM 670 N N . GLY A 1 89 ? 0.965 -5.816 0.039 1 98.38 89 GLY A N 1
ATOM 671 C CA . GLY A 1 89 ? 1.107 -4.938 -1.109 1 98.38 89 GLY A CA 1
ATOM 672 C C . GLY A 1 89 ? 2.482 -5.008 -1.748 1 98.38 89 GLY A C 1
ATOM 673 O O . GLY A 1 89 ? 3.498 -5.016 -1.05 1 98.38 89 GLY A O 1
ATOM 674 N N . TRP A 1 90 ? 2.5 -5.102 -3.082 1 98.44 90 TRP A N 1
ATOM 675 C CA . TRP A 1 90 ? 3.754 -5.277 -3.807 1 98.44 90 TRP A CA 1
ATOM 676 C C . TRP A 1 90 ? 4.422 -3.934 -4.074 1 98.44 90 TRP A C 1
ATOM 678 O O . TRP A 1 90 ? 3.861 -3.08 -4.762 1 98.44 90 TRP A O 1
ATOM 688 N N . LEU A 1 91 ? 5.641 -3.791 -3.617 1 98.62 91 LEU A N 1
ATOM 689 C CA . LEU A 1 91 ? 6.34 -2.51 -3.648 1 98.62 91 LEU A CA 1
ATOM 690 C C . LEU A 1 91 ? 7.441 -2.518 -4.703 1 98.62 91 LEU A C 1
ATOM 692 O O . LEU A 1 91 ? 7.816 -1.464 -5.223 1 98.62 91 LEU A O 1
ATOM 696 N N . GLU A 1 92 ? 7.988 -3.688 -4.965 1 98.19 92 GLU A N 1
ATOM 697 C CA . GLU A 1 92 ? 9.031 -3.908 -5.965 1 98.19 92 GLU A CA 1
ATOM 698 C C . GLU A 1 92 ? 8.945 -5.316 -6.543 1 98.19 92 GLU A C 1
ATOM 700 O O . GLU A 1 92 ? 8.797 -6.289 -5.801 1 98.19 92 GLU A O 1
ATOM 705 N N . LEU A 1 93 ? 8.938 -5.371 -7.836 1 96.81 93 LEU A N 1
ATOM 706 C CA . LEU A 1 93 ? 8.984 -6.652 -8.531 1 96.81 93 LEU A CA 1
ATOM 707 C C . LEU A 1 93 ? 10.047 -6.637 -9.633 1 96.81 93 LEU A C 1
ATOM 709 O O . LEU A 1 93 ? 9.93 -5.883 -10.602 1 96.81 93 LEU A O 1
ATOM 713 N N . GLN A 1 94 ? 11.062 -7.344 -9.43 1 95.88 94 GLN A N 1
ATOM 714 C CA . GLN A 1 94 ? 12.062 -7.668 -10.438 1 95.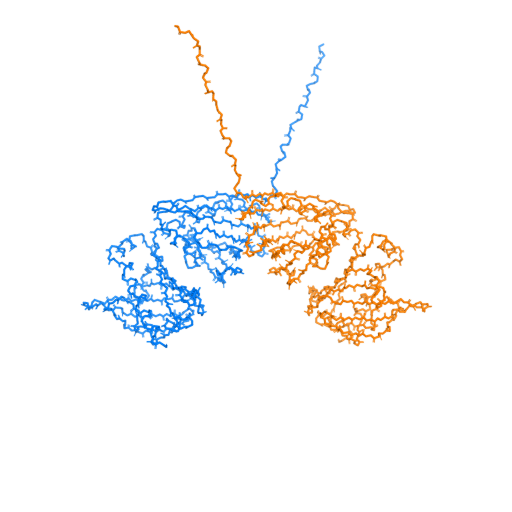88 94 GLN A CA 1
ATOM 715 C C . GLN A 1 94 ? 12.047 -9.156 -10.766 1 95.88 94 GLN A C 1
ATOM 717 O O . GLN A 1 94 ? 12.672 -9.961 -10.062 1 95.88 94 GLN A O 1
ATOM 722 N N . PRO A 1 95 ? 11.43 -9.516 -11.852 1 93.62 95 PRO A N 1
ATOM 723 C CA . PRO A 1 95 ? 11.195 -10.93 -12.141 1 93.62 95 PRO A CA 1
ATOM 724 C C . PRO A 1 95 ? 12.453 -11.781 -12 1 93.62 95 PRO A C 1
ATOM 726 O O . PRO A 1 95 ? 13.5 -11.43 -12.555 1 93.62 95 PRO A O 1
ATOM 729 N N . THR A 1 96 ? 12.359 -12.875 -11.188 1 94.25 96 THR A N 1
ATOM 730 C CA . THR A 1 96 ? 13.32 -13.93 -10.922 1 94.25 96 THR A CA 1
ATOM 731 C C . THR A 1 96 ? 14.516 -13.391 -10.141 1 94.25 96 THR A C 1
ATOM 733 O O . THR A 1 96 ? 15.555 -14.055 -10.047 1 94.25 96 THR A O 1
ATOM 736 N N . ARG A 1 97 ? 14.375 -12.211 -9.664 1 96.31 97 ARG A N 1
ATOM 737 C CA . ARG A 1 97 ? 15.5 -11.633 -8.945 1 96.31 97 ARG A CA 1
ATOM 738 C C . ARG A 1 97 ? 15.094 -11.203 -7.539 1 96.31 97 ARG A C 1
ATOM 740 O O . ARG A 1 97 ? 15.742 -11.562 -6.559 1 96.31 97 ARG A O 1
ATOM 747 N N . ARG A 1 98 ? 13.977 -10.367 -7.496 1 97.81 98 ARG A N 1
ATOM 748 C CA . ARG A 1 98 ? 13.625 -9.812 -6.191 1 97.81 98 ARG A CA 1
ATOM 749 C C . ARG A 1 98 ? 12.164 -9.383 -6.156 1 97.81 98 ARG A C 1
ATOM 751 O O . ARG A 1 98 ? 11.641 -8.852 -7.141 1 97.81 98 ARG A O 1
ATOM 758 N N . SER A 1 99 ? 11.531 -9.648 -5.078 1 98.38 99 SER A N 1
ATOM 759 C CA . SER A 1 99 ? 10.258 -9.016 -4.754 1 98.38 99 SER A CA 1
ATOM 760 C C . SER A 1 99 ? 10.305 -8.344 -3.385 1 98.38 99 SER A C 1
ATOM 762 O O . SER A 1 99 ? 11 -8.812 -2.482 1 98.38 99 SER A O 1
ATOM 764 N N . VAL A 1 100 ? 9.656 -7.211 -3.221 1 98.75 100 VAL A N 1
ATOM 765 C CA . VAL A 1 100 ? 9.469 -6.543 -1.938 1 98.75 100 VAL A CA 1
ATOM 766 C C . VAL A 1 100 ? 7.984 -6.246 -1.721 1 98.75 100 VAL A C 1
ATOM 768 O O . VAL A 1 100 ? 7.309 -5.738 -2.617 1 98.75 100 VAL A O 1
ATOM 771 N N . ASN A 1 101 ? 7.418 -6.602 -0.601 1 98.81 101 ASN A N 1
ATOM 772 C CA . ASN A 1 101 ? 6.039 -6.277 -0.241 1 98.81 101 ASN A CA 1
ATOM 773 C C . ASN A 1 101 ? 5.918 -5.906 1.233 1 98.81 101 ASN A C 1
ATOM 775 O O . ASN A 1 101 ? 6.766 -6.285 2.045 1 98.81 101 ASN A O 1
ATOM 779 N N . TYR A 1 102 ? 4.941 -5.102 1.526 1 98.88 102 TYR A N 1
ATOM 780 C CA . TYR A 1 102 ? 4.527 -5.008 2.922 1 98.88 102 TYR A CA 1
ATOM 781 C C . TYR A 1 102 ? 3.525 -6.105 3.268 1 98.88 102 TYR A C 1
ATOM 783 O O . TYR A 1 102 ? 2.898 -6.684 2.377 1 98.88 102 TYR A O 1
ATOM 791 N N . GLU A 1 103 ? 3.432 -6.367 4.543 1 98.56 103 GLU A N 1
ATOM 792 C CA . GLU A 1 103 ? 2.447 -7.301 5.082 1 98.56 103 GLU A CA 1
ATOM 793 C C . GLU A 1 103 ? 1.828 -6.77 6.371 1 98.56 103 GLU A C 1
ATOM 795 O O . GLU A 1 103 ? 2.545 -6.355 7.285 1 98.56 103 GLU A O 1
ATOM 800 N N . VAL A 1 104 ? 0.544 -6.715 6.398 1 98.69 104 VAL A N 1
ATOM 801 C CA . VAL A 1 104 ? -0.18 -6.348 7.609 1 98.69 104 VAL A CA 1
ATOM 802 C C . VAL A 1 104 ? -1.035 -7.527 8.078 1 98.69 104 VAL A C 1
ATOM 804 O O . VAL A 1 104 ? -1.828 -8.07 7.305 1 98.69 104 VAL A O 1
ATOM 807 N N . VAL A 1 105 ? -0.869 -7.926 9.266 1 97.81 105 VAL A N 1
ATOM 808 C CA . VAL A 1 105 ? -1.637 -9.016 9.859 1 97.81 105 VAL A CA 1
ATOM 809 C C . VAL A 1 105 ? -2.6 -8.461 10.906 1 97.81 105 VAL A C 1
ATOM 811 O O . VAL A 1 105 ? -2.195 -7.695 11.789 1 97.81 105 VAL A O 1
ATOM 814 N N . SER A 1 106 ? -3.822 -8.812 10.773 1 97.44 106 SER A N 1
ATOM 815 C CA . SER A 1 106 ? -4.824 -8.391 11.742 1 97.44 106 SER A CA 1
ATOM 816 C C . SER A 1 106 ? -5.719 -9.547 12.164 1 97.44 106 SER A C 1
ATOM 818 O O . SER A 1 106 ? -5.844 -10.539 11.438 1 97.44 106 SER A O 1
ATOM 820 N N . SER A 1 107 ? -6.281 -9.477 13.312 1 95.38 107 SER A N 1
ATOM 821 C CA . SER A 1 107 ? -7.238 -10.43 13.867 1 95.38 107 SER A CA 1
ATOM 822 C C . SER A 1 107 ? -8.164 -9.758 14.875 1 95.38 107 SER A C 1
ATOM 824 O O . SER A 1 107 ? -7.715 -8.961 15.703 1 95.38 107 SER A O 1
ATOM 826 N N . GLY A 1 108 ? -9.469 -10.008 14.758 1 91.44 108 GLY A N 1
ATOM 827 C CA . GLY A 1 108 ? -10.43 -9.438 15.688 1 91.44 108 GLY A CA 1
ATOM 828 C C . GLY A 1 108 ? -10.492 -7.922 15.625 1 91.44 108 GLY A C 1
ATOM 829 O O . GLY A 1 108 ? -10.617 -7.258 16.656 1 91.44 108 GLY A O 1
ATOM 830 N N . GLY A 1 109 ? -10.203 -7.426 14.531 1 90.88 109 GLY A N 1
ATOM 831 C CA . GLY A 1 109 ? -10.305 -5.988 14.344 1 90.88 109 GLY A CA 1
ATOM 832 C C . GLY A 1 109 ? -9.086 -5.23 14.82 1 90.88 109 GLY A C 1
ATOM 833 O O . GLY A 1 109 ? -9.047 -3.998 14.766 1 90.88 109 GLY A O 1
ATOM 834 N N . VAL A 1 110 ? -8.078 -5.949 15.273 1 95.56 110 VAL A N 1
ATOM 835 C CA . VAL A 1 110 ? -6.863 -5.328 15.781 1 95.56 110 VAL A CA 1
ATOM 836 C C . VAL A 1 110 ? -5.688 -5.664 14.867 1 95.56 110 VAL A C 1
ATOM 838 O O . VAL A 1 110 ? -5.484 -6.828 14.508 1 95.56 110 VAL A O 1
ATOM 841 N N . THR A 1 111 ? -5.004 -4.668 14.469 1 97.69 111 THR A N 1
ATOM 842 C CA . THR A 1 111 ? -3.766 -4.902 13.734 1 97.69 111 THR A CA 1
ATOM 843 C C . THR A 1 111 ? -2.689 -5.477 14.656 1 97.69 111 THR A C 1
ATOM 845 O O . THR A 1 111 ? -2.32 -4.852 15.648 1 97.69 111 THR A O 1
ATOM 848 N N . GLN A 1 112 ? -2.211 -6.629 14.305 1 97.56 112 GLN A N 1
ATOM 849 C CA . GLN A 1 112 ? -1.246 -7.328 15.148 1 97.56 112 GLN A CA 1
ATOM 850 C C . GLN A 1 112 ? 0.185 -6.953 14.773 1 97.56 112 GLN A C 1
ATOM 852 O O . GLN A 1 112 ? 1.055 -6.855 15.641 1 97.56 112 GLN A O 1
ATOM 857 N N . SER A 1 113 ? 0.404 -6.773 13.477 1 98.25 113 SER A N 1
ATOM 858 C CA . SER A 1 113 ? 1.766 -6.504 13.023 1 98.25 113 SER A CA 1
ATOM 859 C C . SER A 1 113 ? 1.775 -5.898 11.625 1 98.25 113 SER A C 1
ATOM 861 O O . SER A 1 113 ? 0.778 -5.969 10.906 1 98.25 113 SER A O 1
ATOM 863 N N . ALA A 1 114 ? 2.822 -5.242 11.312 1 98.81 114 ALA A N 1
ATOM 864 C CA . ALA A 1 114 ? 3.236 -4.848 9.969 1 98.81 114 ALA A CA 1
ATOM 865 C C . ALA A 1 114 ? 4.664 -5.301 9.68 1 98.81 114 ALA A C 1
ATOM 867 O O . ALA A 1 114 ? 5.504 -5.34 10.578 1 98.81 114 ALA A O 1
ATOM 868 N N . ALA A 1 115 ? 4.887 -5.637 8.445 1 98.81 115 ALA A N 1
ATOM 869 C CA . ALA A 1 115 ? 6.227 -6.102 8.102 1 98.81 115 ALA A CA 1
ATOM 870 C C . ALA A 1 115 ? 6.594 -5.691 6.672 1 98.81 115 ALA A C 1
ATOM 872 O O . ALA A 1 115 ? 5.711 -5.438 5.848 1 98.81 115 ALA A O 1
ATOM 873 N N . LEU A 1 116 ? 7.855 -5.512 6.457 1 98.88 116 LEU A N 1
ATOM 874 C CA . LEU A 1 116 ? 8.453 -5.418 5.133 1 98.88 116 LEU A CA 1
ATOM 875 C C . LEU A 1 116 ? 9.156 -6.723 4.758 1 98.88 116 LEU A C 1
ATOM 877 O O . LEU A 1 116 ? 10.031 -7.191 5.488 1 98.88 116 LEU A O 1
ATOM 881 N N . VAL A 1 117 ? 8.734 -7.293 3.689 1 98.75 117 VAL A N 1
ATOM 882 C CA . VAL A 1 117 ? 9.258 -8.586 3.275 1 98.75 117 VAL A CA 1
ATOM 883 C C . VAL A 1 117 ? 10.047 -8.438 1.975 1 98.75 117 VAL A C 1
ATOM 885 O O . VAL A 1 117 ? 9.5 -8.016 0.956 1 98.75 117 VAL A O 1
ATOM 888 N N . THR A 1 118 ? 11.305 -8.805 1.996 1 98.75 118 THR A N 1
ATOM 889 C CA . THR A 1 118 ? 12.164 -8.836 0.822 1 98.75 118 THR A CA 1
ATOM 890 C C . THR A 1 118 ? 12.547 -10.266 0.468 1 98.75 118 THR A C 1
ATOM 892 O O . THR A 1 118 ? 13.117 -10.984 1.29 1 98.75 118 THR A O 1
ATOM 895 N N . ALA A 1 119 ? 12.203 -10.68 -0.693 1 98.5 119 ALA A N 1
ATOM 896 C CA . ALA A 1 119 ? 12.586 -12 -1.193 1 98.5 119 ALA A CA 1
ATOM 897 C C . ALA A 1 119 ? 13.578 -11.883 -2.342 1 98.5 119 ALA A C 1
ATOM 899 O O . ALA A 1 119 ? 13.297 -11.25 -3.361 1 98.5 119 ALA A O 1
ATOM 900 N N . ASP A 1 120 ? 14.688 -12.492 -2.197 1 97.69 120 ASP A N 1
ATOM 901 C CA . ASP A 1 120 ? 15.727 -12.508 -3.219 1 97.69 120 ASP A CA 1
ATOM 902 C C . ASP A 1 120 ? 15.883 -13.906 -3.826 1 97.69 120 ASP A C 1
ATOM 904 O O . ASP A 1 120 ? 15.883 -14.906 -3.104 1 97.69 120 ASP A O 1
ATOM 908 N N . PHE A 1 121 ? 16.016 -13.922 -5.145 1 97.12 121 PHE A N 1
ATOM 909 C CA . PHE A 1 121 ? 16.141 -15.164 -5.898 1 97.12 121 PHE A CA 1
ATOM 910 C C . PHE A 1 121 ? 17.484 -15.234 -6.609 1 97.12 121 PHE A C 1
ATOM 912 O O . PHE A 1 121 ? 17.922 -14.266 -7.234 1 97.12 121 PHE A O 1
ATOM 919 N N . GLN A 1 122 ? 18.141 -16.359 -6.461 1 95.25 122 GLN A N 1
ATOM 920 C CA . GLN A 1 122 ? 19.438 -16.562 -7.113 1 95.25 122 GLN A CA 1
ATOM 921 C C . GLN A 1 122 ? 19.531 -17.953 -7.727 1 95.25 122 GLN A C 1
ATOM 923 O O . GLN A 1 122 ? 19 -18.922 -7.172 1 95.25 122 GLN A O 1
ATOM 928 N N . SER A 1 123 ? 20.188 -18 -8.852 1 89.75 123 SER A N 1
ATOM 929 C CA . SER A 1 123 ? 20.406 -19.281 -9.5 1 89.75 123 SER A CA 1
ATOM 930 C C . SER A 1 123 ? 21.609 -20 -8.914 1 89.75 123 SER A C 1
ATOM 932 O O . SER A 1 123 ? 22.609 -19.359 -8.562 1 89.75 123 SER A O 1
ATOM 934 N N . ALA A 1 124 ? 21.422 -21.219 -8.609 1 79.56 124 ALA A N 1
ATOM 935 C CA . ALA A 1 124 ? 22.531 -22.125 -8.273 1 79.56 124 ALA A CA 1
ATOM 936 C C . ALA A 1 124 ? 22.484 -23.391 -9.133 1 79.56 124 ALA A C 1
ATOM 938 O O . ALA A 1 124 ? 21.812 -24.359 -8.789 1 79.56 124 ALA A O 1
ATOM 939 N N . GLU A 1 125 ? 23.266 -23.484 -10.156 1 77.56 125 GLU A N 1
ATOM 940 C CA . GLU A 1 125 ? 23.25 -24.609 -11.078 1 77.56 125 GLU A CA 1
ATOM 941 C C . GLU A 1 125 ? 21.828 -25.031 -11.43 1 77.56 125 GLU A C 1
ATOM 943 O O . GLU A 1 125 ? 21.047 -24.219 -11.953 1 77.56 125 GLU A O 1
ATOM 948 N N . GLU A 1 126 ? 21.469 -26.312 -11.086 1 77.5 126 GLU A N 1
ATOM 949 C CA . GLU A 1 126 ? 20.125 -26.797 -11.367 1 77.5 126 GLU A CA 1
ATOM 950 C C . GLU A 1 126 ? 19.172 -26.531 -10.195 1 77.5 126 GLU A C 1
ATOM 952 O O . GLU A 1 126 ? 18.094 -27.094 -10.117 1 77.5 126 GLU A O 1
ATOM 957 N N . ARG A 1 127 ? 19.609 -25.594 -9.305 1 90.31 127 ARG A N 1
ATOM 958 C CA . ARG A 1 127 ? 18.828 -25.234 -8.125 1 90.31 127 ARG A CA 1
ATOM 959 C C . ARG A 1 127 ? 18.656 -23.719 -8.039 1 90.31 127 ARG A C 1
ATOM 961 O O . ARG A 1 127 ? 19.266 -22.969 -8.812 1 90.31 127 ARG A O 1
ATOM 968 N N . SER A 1 128 ? 17.688 -23.422 -7.309 1 95.25 128 SER A N 1
ATOM 969 C CA . SER A 1 128 ? 17.453 -22.016 -7.008 1 95.25 128 SER A CA 1
ATOM 970 C C . SER A 1 128 ? 17.516 -21.75 -5.508 1 95.25 128 SER A C 1
ATOM 972 O O . SER A 1 128 ? 17.125 -22.594 -4.703 1 95.25 128 SER A O 1
ATOM 974 N N . ARG A 1 129 ? 18.094 -20.641 -5.203 1 96.06 129 ARG A N 1
ATOM 975 C CA . ARG A 1 129 ? 18.156 -20.219 -3.809 1 96.06 129 ARG A CA 1
ATOM 976 C C . ARG A 1 129 ? 17.188 -19.062 -3.545 1 96.06 129 ARG A C 1
ATOM 978 O O . ARG A 1 129 ? 17.156 -18.094 -4.305 1 96.06 129 ARG A O 1
ATOM 985 N N . LEU A 1 130 ? 16.375 -19.234 -2.549 1 97.25 130 LEU A N 1
ATOM 986 C CA . LEU A 1 130 ? 15.469 -18.203 -2.076 1 97.25 130 LEU A CA 1
ATOM 987 C C . LEU A 1 130 ? 15.891 -17.688 -0.705 1 97.25 130 LEU A C 1
ATOM 989 O O . LEU A 1 130 ? 16.062 -18.469 0.232 1 97.25 130 LEU A O 1
ATOM 993 N N . THR A 1 131 ? 16.172 -16.375 -0.605 1 97.5 131 THR A N 1
ATOM 994 C CA . THR A 1 131 ? 16.438 -15.727 0.671 1 97.5 131 THR A CA 1
ATOM 995 C C . THR A 1 131 ? 15.352 -14.711 1 1 97.5 131 THR A C 1
ATOM 997 O O . THR A 1 131 ? 15.117 -13.766 0.236 1 97.5 131 THR A O 1
ATOM 1000 N N . VAL A 1 132 ? 14.648 -14.906 2.109 1 98.25 132 VAL A N 1
ATOM 1001 C CA . VAL A 1 132 ? 13.57 -14.016 2.529 1 98.25 132 VAL A CA 1
ATOM 1002 C C . VAL A 1 132 ? 13.984 -13.273 3.801 1 98.25 132 VAL A C 1
ATOM 1004 O O . VAL A 1 132 ? 14.383 -13.898 4.785 1 98.25 132 VAL A O 1
ATOM 1007 N N . THR A 1 133 ? 13.977 -11.992 3.723 1 98.5 133 THR A N 1
ATOM 1008 C CA . THR A 1 133 ? 14.203 -11.148 4.891 1 98.5 133 THR A CA 1
ATOM 1009 C C . THR A 1 133 ? 12.914 -10.445 5.305 1 98.5 133 THR A C 1
ATOM 1011 O O . THR A 1 133 ? 12.273 -9.781 4.484 1 98.5 133 THR A O 1
ATOM 1014 N N . VAL A 1 134 ? 12.531 -10.625 6.566 1 98.5 134 VAL A N 1
ATOM 1015 C CA . VAL A 1 134 ? 11.32 -10.031 7.117 1 98.5 134 VAL A CA 1
ATOM 1016 C C . VAL A 1 134 ? 11.68 -9 8.18 1 98.5 134 VAL A C 1
ATOM 1018 O O . VAL A 1 134 ? 12.312 -9.336 9.188 1 98.5 134 VAL A O 1
ATOM 1021 N N . GLN A 1 135 ? 11.391 -7.797 7.941 1 98.62 135 GLN A N 1
ATOM 1022 C CA . GLN A 1 135 ? 11.516 -6.73 8.93 1 98.62 135 GLN A CA 1
ATOM 1023 C C . GLN A 1 135 ? 10.172 -6.414 9.578 1 98.62 135 GLN A C 1
ATOM 1025 O O . GLN A 1 135 ? 9.305 -5.805 8.953 1 98.62 135 GLN A O 1
ATOM 1030 N N . LEU A 1 136 ? 10.055 -6.785 10.844 1 98.56 136 LEU A N 1
ATOM 1031 C CA . LEU A 1 136 ? 8.781 -6.914 11.539 1 98.56 136 LEU A CA 1
ATOM 1032 C C . LEU A 1 136 ? 8.609 -5.797 12.57 1 98.56 136 LEU A C 1
ATOM 1034 O O . LEU A 1 136 ? 9.531 -5.492 13.32 1 98.56 136 LEU A O 1
ATOM 1038 N N . SER A 1 137 ? 7.477 -5.09 12.523 1 98.5 137 SER A N 1
ATOM 1039 C CA . SER A 1 137 ? 6.98 -4.238 13.602 1 98.5 137 SER A CA 1
ATOM 1040 C C . SER A 1 137 ? 5.793 -4.875 14.312 1 98.5 137 SER A C 1
ATOM 1042 O O . SER A 1 137 ? 4.703 -4.977 13.742 1 98.5 137 SER A O 1
ATOM 1044 N N . SER A 1 138 ? 6.023 -5.324 15.555 1 98.19 138 SER A N 1
ATOM 1045 C CA . SER A 1 138 ? 4.945 -5.859 16.375 1 98.19 138 SER A CA 1
ATOM 1046 C C . SER A 1 138 ? 4.121 -4.738 17 1 98.19 138 SER A C 1
ATOM 1048 O O . SER A 1 138 ? 4.664 -3.855 17.672 1 98.19 138 SER A O 1
ATOM 1050 N N . LEU A 1 139 ? 2.803 -4.836 16.891 1 96.62 139 LEU A N 1
ATOM 1051 C CA . LEU A 1 139 ? 2.006 -3.662 17.234 1 96.62 139 LEU A CA 1
ATOM 1052 C C . LEU A 1 139 ? 1.094 -3.949 18.422 1 96.62 139 LEU A C 1
ATOM 1054 O O . LEU A 1 139 ? 0.899 -3.088 19.281 1 96.62 139 LEU A O 1
ATOM 1058 N N . ALA A 1 140 ? 0.513 -5.086 18.469 1 94.56 140 ALA A N 1
ATOM 1059 C CA . ALA A 1 140 ? -0.418 -5.395 19.547 1 94.56 140 ALA A CA 1
ATOM 1060 C C . ALA A 1 140 ? 0.214 -6.344 20.562 1 94.56 140 ALA A C 1
ATOM 1062 O O . ALA A 1 140 ? -0.074 -6.266 21.75 1 94.56 140 ALA A O 1
ATOM 1063 N N . ARG A 1 141 ? 1.016 -7.246 20.141 1 93 141 ARG A N 1
ATOM 1064 C CA . ARG A 1 141 ? 1.78 -8.203 20.938 1 93 141 ARG A CA 1
ATOM 1065 C C . ARG A 1 141 ? 3.07 -8.594 20.219 1 93 141 ARG A C 1
ATOM 1067 O O . ARG A 1 141 ? 3.262 -8.273 19.047 1 93 141 ARG A O 1
ATOM 1074 N N . ASP A 1 142 ? 3.895 -9.195 21.016 1 95.44 142 ASP A N 1
ATOM 1075 C CA . ASP A 1 142 ? 5.125 -9.672 20.391 1 95.44 142 ASP A CA 1
ATOM 1076 C C . ASP A 1 142 ? 4.832 -10.742 19.344 1 95.44 142 ASP A C 1
ATOM 1078 O O . ASP A 1 142 ? 4.316 -11.812 19.656 1 95.44 142 ASP A O 1
ATOM 1082 N N . MET A 1 143 ? 5.219 -10.461 18.109 1 96.12 143 MET A N 1
ATOM 1083 C CA . MET A 1 143 ? 4.863 -11.336 17 1 96.12 143 MET A CA 1
ATOM 1084 C C . MET A 1 143 ? 6.09 -12.078 16.484 1 96.12 143 MET A C 1
ATOM 1086 O O . MET A 1 143 ? 5.992 -12.875 15.547 1 96.12 143 MET A O 1
ATOM 1090 N N . ARG A 1 144 ? 7.199 -11.953 17.062 1 96.38 144 ARG A N 1
ATOM 1091 C CA . ARG A 1 144 ? 8.469 -12.445 16.531 1 96.38 144 ARG A CA 1
ATOM 1092 C C . ARG A 1 144 ? 8.445 -13.961 16.375 1 96.38 144 ARG A C 1
ATOM 1094 O O . ARG A 1 144 ? 8.758 -14.477 15.305 1 96.38 144 ARG A O 1
ATOM 1101 N N . ASP A 1 145 ? 8.094 -14.664 17.422 1 96 145 ASP A N 1
ATOM 1102 C CA . ASP A 1 145 ? 8.086 -16.125 17.375 1 96 145 ASP A CA 1
ATOM 1103 C C . ASP A 1 145 ? 7.07 -16.641 16.359 1 96 145 ASP A C 1
ATOM 1105 O O . ASP A 1 145 ? 7.344 -17.594 15.625 1 96 145 ASP A O 1
ATOM 1109 N N . GLY A 1 146 ? 5.918 -16.031 16.344 1 93.38 146 GLY A N 1
ATOM 1110 C CA . GLY A 1 146 ? 4.906 -16.391 15.367 1 93.38 146 GLY A CA 1
ATOM 1111 C C . GLY A 1 146 ? 5.371 -16.234 13.938 1 93.38 146 GLY A C 1
ATOM 1112 O O . GLY A 1 146 ? 5.133 -17.094 13.094 1 93.38 146 GLY A O 1
ATOM 1113 N N . TYR A 1 147 ? 6.016 -15.148 13.688 1 95.19 147 TYR A N 1
ATOM 1114 C CA . TYR A 1 147 ? 6.551 -14.906 12.352 1 95.19 147 TYR A CA 1
ATOM 1115 C C . TYR A 1 147 ? 7.633 -15.922 12.008 1 95.19 147 TYR A C 1
ATOM 1117 O O . TYR A 1 147 ? 7.684 -16.422 10.883 1 95.19 147 TYR A O 1
ATOM 1125 N N . HIS A 1 148 ? 8.477 -16.156 12.961 1 95.88 148 HIS A N 1
ATOM 1126 C CA . HIS A 1 148 ? 9.547 -17.125 12.719 1 95.88 148 HIS A CA 1
ATOM 1127 C C . HIS A 1 148 ? 8.992 -18.5 12.367 1 95.88 148 HIS A C 1
ATOM 1129 O O . HIS A 1 148 ? 9.391 -19.094 11.375 1 95.88 148 HIS A O 1
ATOM 1135 N N . GLU A 1 149 ? 8.047 -18.953 13.125 1 93.62 149 GLU A N 1
ATOM 1136 C CA . GLU A 1 149 ? 7.438 -20.266 12.898 1 93.62 149 GLU A CA 1
ATOM 1137 C C . GLU A 1 149 ? 6.609 -20.266 11.609 1 93.62 149 GLU A C 1
ATOM 1139 O O . GLU A 1 149 ? 6.691 -21.203 10.82 1 93.62 149 GLU A O 1
ATOM 1144 N N . GLY A 1 150 ? 5.809 -19.25 11.43 1 91.88 150 GLY A N 1
ATOM 1145 C CA . GLY A 1 150 ? 4.945 -19.156 10.266 1 91.88 150 GLY A CA 1
ATOM 1146 C C . GLY A 1 150 ? 5.711 -19.125 8.953 1 91.88 150 GLY A C 1
ATOM 1147 O O . GLY A 1 150 ? 5.422 -19.891 8.039 1 91.88 150 GLY A O 1
ATOM 1148 N N . PHE A 1 151 ? 6.699 -18.234 8.852 1 94.75 151 PHE A N 1
ATOM 1149 C CA . PHE A 1 151 ? 7.508 -18.141 7.645 1 94.75 151 PHE A CA 1
ATOM 1150 C C . PHE A 1 151 ? 8.328 -19.406 7.445 1 94.75 151 PHE A C 1
ATOM 1152 O O . PHE A 1 151 ? 8.492 -19.891 6.32 1 94.75 151 PHE A O 1
ATOM 1159 N N . GLY A 1 152 ? 8.875 -19.938 8.539 1 94.25 152 GLY A N 1
ATOM 1160 C CA . GLY A 1 152 ? 9.594 -21.203 8.43 1 94.25 152 GLY A CA 1
ATOM 1161 C C . GLY A 1 152 ? 8.758 -22.312 7.816 1 94.25 152 GLY A C 1
ATOM 1162 O O . GLY A 1 152 ? 9.18 -22.953 6.848 1 94.25 152 GLY A O 1
ATOM 1163 N N . ALA A 1 153 ? 7.598 -22.531 8.367 1 92.56 153 ALA A N 1
ATOM 1164 C CA . ALA A 1 153 ? 6.688 -23.562 7.875 1 92.56 153 ALA A CA 1
ATOM 1165 C C . ALA A 1 153 ? 6.234 -23.266 6.449 1 92.56 153 ALA A C 1
ATOM 1167 O O . ALA A 1 153 ? 6.223 -24.141 5.594 1 92.56 153 ALA A O 1
ATOM 1168 N N . GLY A 1 154 ? 5.867 -22.031 6.219 1 93.94 154 GLY A N 1
ATOM 1169 C CA . GLY A 1 154 ? 5.422 -21.625 4.895 1 93.94 154 GLY A CA 1
ATOM 1170 C C . GLY A 1 154 ? 6.469 -21.844 3.82 1 93.94 154 GLY A C 1
ATOM 1171 O O . GLY A 1 154 ? 6.164 -22.375 2.746 1 93.94 154 GLY A O 1
ATOM 1172 N N . LEU A 1 155 ? 7.68 -21.484 4.121 1 95.62 155 LEU A N 1
ATOM 1173 C CA . LEU A 1 155 ? 8.75 -21.625 3.137 1 95.62 155 LEU A CA 1
ATOM 1174 C C . LEU A 1 155 ? 9.109 -23.078 2.916 1 95.62 155 LEU A C 1
ATOM 1176 O O . LEU A 1 155 ? 9.492 -23.469 1.811 1 95.62 155 LEU A O 1
ATOM 1180 N N . ASN A 1 156 ? 9 -23.906 3.949 1 94.62 156 ASN A N 1
ATOM 1181 C CA . ASN A 1 156 ? 9.133 -25.344 3.756 1 94.62 156 ASN A CA 1
ATOM 1182 C C . ASN A 1 156 ? 8.07 -25.875 2.807 1 94.62 156 ASN A C 1
ATOM 1184 O O . ASN A 1 156 ? 8.367 -26.672 1.907 1 94.62 156 ASN A O 1
ATOM 1188 N N . ASN A 1 157 ? 6.859 -25.469 3.039 1 94.25 157 ASN A N 1
ATOM 1189 C CA . ASN A 1 157 ? 5.77 -25.859 2.152 1 94.25 157 ASN A CA 1
ATOM 1190 C C . ASN A 1 157 ? 5.996 -25.359 0.728 1 94.25 157 ASN A C 1
ATOM 1192 O O . ASN A 1 157 ? 5.699 -26.062 -0.237 1 94.25 157 ASN A O 1
ATOM 1196 N N . LEU A 1 158 ? 6.469 -24.141 0.636 1 96.12 158 LEU A N 1
ATOM 1197 C CA . LEU A 1 158 ? 6.773 -23.578 -0.675 1 96.12 158 LEU A CA 1
ATOM 1198 C C . LEU A 1 158 ? 7.762 -24.469 -1.428 1 96.12 158 LEU A C 1
ATOM 1200 O O . LEU A 1 158 ? 7.578 -24.734 -2.617 1 96.12 158 LEU A O 1
ATOM 1204 N N . ALA A 1 159 ? 8.758 -24.891 -0.765 1 95 159 ALA A N 1
ATOM 1205 C CA . ALA A 1 159 ? 9.758 -25.75 -1.389 1 95 159 ALA A CA 1
ATOM 1206 C C . ALA A 1 159 ? 9.133 -27.047 -1.896 1 95 159 ALA A C 1
ATOM 1208 O O . ALA A 1 159 ? 9.406 -27.484 -3.016 1 95 159 ALA A O 1
ATOM 1209 N N . SER A 1 160 ? 8.312 -27.578 -1.084 1 93.69 160 SER A N 1
ATOM 1210 C CA . SER A 1 160 ? 7.625 -28.812 -1.46 1 93.69 160 SER A CA 1
ATOM 1211 C C . SER A 1 160 ? 6.703 -28.578 -2.654 1 93.69 160 SER A C 1
ATOM 1213 O O . SER A 1 160 ? 6.707 -29.359 -3.605 1 93.69 160 SER A O 1
ATOM 1215 N N . VAL A 1 161 ? 5.965 -27.531 -2.6 1 95 161 VAL A N 1
ATOM 1216 C CA . VAL A 1 161 ? 5.012 -27.203 -3.654 1 95 161 VAL A CA 1
ATOM 1217 C C . VAL A 1 161 ? 5.758 -26.891 -4.949 1 95 161 VAL A C 1
ATOM 1219 O O . VAL A 1 161 ? 5.371 -27.359 -6.023 1 95 161 VAL A O 1
ATOM 1222 N N . ALA A 1 162 ? 6.832 -26.156 -4.844 1 96.06 162 ALA A N 1
ATOM 1223 C CA . ALA A 1 162 ? 7.637 -25.828 -6.02 1 96.06 162 ALA A CA 1
ATOM 1224 C C . ALA A 1 162 ? 8.148 -27.094 -6.699 1 96.06 162 ALA A C 1
ATOM 1226 O O . ALA A 1 162 ? 8.195 -27.172 -7.93 1 96.06 162 ALA A O 1
ATOM 1227 N N . GLY A 1 163 ? 8.438 -28.109 -5.953 1 94.56 163 GLY A N 1
ATOM 1228 C CA . GLY A 1 163 ? 8.977 -29.359 -6.473 1 94.56 163 GLY A CA 1
ATOM 1229 C C . GLY A 1 163 ? 7.965 -30.156 -7.273 1 94.56 163 GLY A C 1
ATOM 1230 O O . GLY A 1 163 ? 8.328 -31.078 -7.996 1 94.56 163 GLY A O 1
ATOM 1231 N N . ARG A 1 164 ? 6.738 -29.797 -7.133 1 95.88 164 ARG A N 1
ATOM 1232 C CA . ARG A 1 164 ? 5.695 -30.5 -7.879 1 95.88 164 ARG A CA 1
ATOM 1233 C C . ARG A 1 164 ? 4.871 -29.516 -8.711 1 95.88 164 ARG A C 1
ATOM 1235 O O . ARG A 1 164 ? 3.678 -29.734 -8.938 1 95.88 164 ARG A O 1
ATOM 1242 N N . THR A 1 165 ? 5.488 -28.438 -9.086 1 96.44 165 THR A N 1
ATOM 1243 C CA . THR A 1 165 ? 4.836 -27.422 -9.906 1 96.44 165 THR A CA 1
ATOM 1244 C C . THR A 1 165 ? 5.41 -27.422 -11.32 1 96.44 165 THR A C 1
ATOM 1246 O O . THR A 1 165 ? 6.629 -27.469 -11.5 1 96.44 165 THR A O 1
ATOM 1249 N N . MET A 1 166 ? 4.547 -27.469 -12.297 1 96.19 166 MET A N 1
ATOM 1250 C CA . MET A 1 166 ? 4.922 -27.281 -13.695 1 96.19 166 MET A CA 1
ATOM 1251 C C . MET A 1 166 ? 4.57 -25.875 -14.164 1 96.19 166 MET A C 1
ATOM 1253 O O . MET A 1 166 ? 3.457 -25.406 -13.93 1 96.19 166 MET A O 1
ATOM 1257 N N . VAL A 1 167 ? 5.508 -25.219 -14.789 1 96.25 167 VAL A N 1
ATOM 1258 C CA . VAL A 1 167 ? 5.273 -23.891 -15.344 1 96.25 167 VAL A CA 1
ATOM 1259 C C . VAL A 1 167 ? 5.633 -23.875 -16.828 1 96.25 167 VAL A C 1
ATOM 1261 O O . VAL A 1 167 ? 6.742 -24.266 -17.203 1 96.25 167 VAL A O 1
ATOM 1264 N N . LEU A 1 168 ? 4.723 -23.469 -17.625 1 96.81 168 LEU A N 1
ATOM 1265 C CA . LEU A 1 168 ? 4.91 -23.281 -19.062 1 96.81 168 LEU A CA 1
ATOM 1266 C C . LEU A 1 168 ? 4.793 -21.812 -19.438 1 96.81 168 LEU A C 1
ATOM 1268 O O . LEU A 1 168 ? 3.93 -21.094 -18.922 1 96.81 168 LEU A O 1
ATOM 1272 N N . GLU A 1 169 ? 5.695 -21.406 -20.234 1 95.81 169 GLU A N 1
ATOM 1273 C CA . GLU A 1 169 ? 5.66 -20.031 -20.734 1 95.81 169 GLU A CA 1
ATOM 1274 C C . GLU A 1 169 ? 5.75 -19.984 -22.25 1 95.81 169 GLU A C 1
ATOM 1276 O O . GLU A 1 169 ? 6.48 -20.766 -22.859 1 95.81 169 GLU A O 1
ATOM 1281 N N . ARG A 1 170 ? 5.004 -19.094 -22.812 1 96.94 170 ARG A N 1
ATOM 1282 C CA . ARG A 1 170 ? 5.055 -18.891 -24.25 1 96.94 170 ARG A CA 1
ATOM 1283 C C . ARG A 1 170 ? 4.719 -17.438 -24.609 1 96.94 170 ARG A C 1
ATOM 1285 O O . ARG A 1 170 ? 3.779 -16.859 -24.062 1 96.94 170 ARG A O 1
ATOM 1292 N N . VAL A 1 171 ? 5.508 -16.875 -25.484 1 97.38 171 VAL A N 1
ATOM 1293 C CA . VAL A 1 171 ? 5.211 -15.539 -26.016 1 97.38 171 VAL A CA 1
ATOM 1294 C C . VAL A 1 171 ? 4.445 -15.656 -27.328 1 97.38 171 VAL A C 1
ATOM 1296 O O . VAL A 1 171 ? 4.914 -16.297 -28.266 1 97.38 171 VAL A O 1
ATOM 1299 N N . ILE A 1 172 ? 3.295 -15.102 -27.344 1 97.5 172 ILE A N 1
ATOM 1300 C CA . ILE A 1 172 ? 2.412 -15.133 -28.5 1 97.5 172 ILE A CA 1
ATOM 1301 C C . ILE A 1 172 ? 2.334 -13.742 -29.125 1 97.5 172 ILE A C 1
ATOM 1303 O O . ILE A 1 172 ? 1.933 -12.781 -28.469 1 97.5 172 ILE A O 1
ATOM 1307 N N . LYS A 1 173 ? 2.662 -13.602 -30.344 1 96 173 LYS A N 1
ATOM 1308 C CA . LYS A 1 173 ? 2.756 -12.312 -31.016 1 96 173 LYS A CA 1
ATOM 1309 C C . LYS A 1 173 ? 1.375 -11.797 -31.406 1 96 173 LYS A C 1
ATOM 1311 O O . LYS A 1 173 ? 1.131 -11.484 -32.594 1 96 173 LYS A O 1
ATOM 1316 N N . VAL A 1 174 ? 0.518 -11.781 -30.547 1 95.94 174 VAL A N 1
ATOM 1317 C CA . VAL A 1 174 ? -0.831 -11.234 -30.656 1 95.94 174 VAL A CA 1
ATOM 1318 C C . VAL A 1 174 ? -1.175 -10.469 -29.375 1 95.94 174 VAL A C 1
ATOM 1320 O O . VAL A 1 174 ? -0.696 -10.812 -28.297 1 95.94 174 VAL A O 1
ATOM 1323 N N . PRO A 1 175 ? -2.01 -9.422 -29.516 1 96.38 175 PRO A N 1
ATOM 1324 C CA . PRO A 1 175 ? -2.367 -8.625 -28.344 1 96.38 175 PRO A CA 1
ATOM 1325 C C . PRO A 1 175 ? -3.074 -9.445 -27.266 1 96.38 175 PRO A C 1
ATOM 1327 O O . PRO A 1 175 ? -3.771 -10.414 -27.594 1 96.38 175 PRO A O 1
ATOM 1330 N N . ARG A 1 176 ? -2.92 -8.984 -26.125 1 97.06 176 ARG A N 1
ATOM 1331 C CA . ARG A 1 176 ? -3.402 -9.688 -24.938 1 97.06 176 ARG A CA 1
ATOM 1332 C C . ARG A 1 176 ? -4.91 -9.906 -25.016 1 97.06 176 ARG A C 1
ATOM 1334 O O . ARG A 1 176 ? -5.402 -10.977 -24.656 1 97.06 176 ARG A O 1
ATOM 1341 N N . ASN A 1 177 ? -5.637 -8.859 -25.422 1 96.44 177 ASN A N 1
ATOM 1342 C CA . ASN A 1 177 ? -7.09 -8.961 -25.5 1 96.44 177 ASN A CA 1
ATOM 1343 C C . ASN A 1 177 ? -7.527 -10.078 -26.438 1 96.44 177 ASN A C 1
ATOM 1345 O O . ASN A 1 177 ? -8.531 -10.758 -26.172 1 96.44 177 ASN A O 1
ATOM 1349 N N . ILE A 1 178 ? -6.758 -10.352 -27.422 1 96.62 178 ILE A N 1
ATOM 1350 C CA . ILE A 1 178 ? -7.086 -11.391 -28.391 1 96.62 178 ILE A CA 1
ATOM 1351 C C . ILE A 1 178 ? -6.805 -12.766 -27.797 1 96.62 178 ILE A C 1
ATOM 1353 O O . ILE A 1 178 ? -7.621 -13.688 -27.906 1 96.62 178 ILE A O 1
ATOM 1357 N N . VAL A 1 179 ? -5.672 -12.898 -27.141 1 97.75 179 VAL A N 1
ATOM 1358 C CA . VAL A 1 179 ? -5.34 -14.164 -26.5 1 97.75 179 VAL A CA 1
ATOM 1359 C C . VAL A 1 179 ? -6.398 -14.5 -25.438 1 97.75 179 VAL A C 1
ATOM 1361 O O . VAL A 1 179 ? -6.852 -15.641 -25.359 1 97.75 179 VAL A O 1
ATOM 1364 N N . TRP A 1 180 ? -6.801 -13.484 -24.719 1 97.38 180 TRP A N 1
ATOM 1365 C CA . TRP A 1 180 ? -7.816 -13.648 -23.688 1 97.38 180 TRP A CA 1
ATOM 1366 C C . TRP A 1 180 ? -9.141 -14.117 -24.297 1 97.38 180 TRP A C 1
ATOM 1368 O O . TRP A 1 180 ? -9.766 -15.055 -23.781 1 97.38 180 TRP A O 1
ATOM 1378 N N . LYS A 1 181 ? -9.539 -13.539 -25.312 1 96.06 181 LYS A N 1
ATOM 1379 C CA . LYS A 1 181 ? -10.805 -13.875 -25.953 1 96.06 181 LYS A CA 1
ATOM 1380 C C . LYS A 1 181 ? -10.781 -15.305 -26.5 1 96.06 181 LYS A C 1
ATOM 1382 O O . LYS A 1 181 ? -11.805 -15.992 -26.484 1 96.06 181 LYS A O 1
ATOM 1387 N N . ALA A 1 182 ? -9.641 -15.68 -26.953 1 96.5 182 ALA A N 1
ATOM 1388 C CA . ALA A 1 182 ? -9.5 -17.047 -27.438 1 96.5 182 ALA A CA 1
ATOM 1389 C C . ALA A 1 182 ? -9.625 -18.047 -26.297 1 96.5 182 ALA A C 1
ATOM 1391 O O . ALA A 1 182 ? -10.234 -19.109 -26.453 1 96.5 182 ALA A O 1
ATOM 1392 N N . TRP A 1 183 ? -9.07 -17.688 -25.156 1 97.69 183 TRP A N 1
ATOM 1393 C CA . TRP A 1 183 ? -9.07 -18.562 -24 1 97.69 183 TRP A CA 1
ATOM 1394 C C . TRP A 1 183 ? -10.438 -18.562 -23.312 1 97.69 183 TRP A C 1
ATOM 1396 O O . TRP A 1 183 ? -10.969 -19.625 -22.953 1 97.69 183 TRP A O 1
ATOM 1406 N N . MET A 1 184 ? -10.961 -17.391 -23.141 1 97 184 MET A N 1
ATOM 1407 C CA . MET A 1 184 ? -12.164 -17.219 -22.328 1 97 184 MET A CA 1
ATOM 1408 C C . MET A 1 184 ? -13.398 -17.109 -23.203 1 97 184 MET A C 1
ATOM 1410 O O . MET A 1 184 ? -14.133 -16.125 -23.125 1 97 184 MET A O 1
ATOM 1414 N N . ASN A 1 185 ? -13.555 -18.047 -23.969 1 96 185 ASN A N 1
ATOM 1415 C CA . ASN A 1 185 ? -14.688 -18.219 -24.875 1 96 185 ASN A CA 1
ATOM 1416 C C . ASN A 1 185 ? -15.148 -19.672 -24.938 1 96 185 ASN A C 1
ATOM 1418 O O . ASN A 1 185 ? -14.359 -20.562 -25.266 1 96 185 ASN A O 1
ATOM 1422 N N . GLU A 1 186 ? -16.406 -19.922 -24.703 1 97.25 186 GLU A N 1
ATOM 1423 C CA . GLU A 1 186 ? -16.953 -21.266 -24.578 1 97.25 186 GLU A CA 1
ATOM 1424 C C . GLU A 1 186 ? -16.953 -22 -25.922 1 97.25 186 GLU A C 1
ATOM 1426 O O . GLU A 1 186 ? -16.984 -23.219 -25.953 1 97.25 186 GLU A O 1
ATOM 1431 N N . LYS A 1 187 ? -16.922 -21.234 -26.938 1 95.12 187 LYS A N 1
ATOM 1432 C CA . LYS A 1 187 ? -16.906 -21.812 -28.266 1 95.12 187 LYS A CA 1
ATOM 1433 C C . LYS A 1 187 ? -15.492 -22.109 -28.734 1 95.12 187 LYS A C 1
ATOM 1435 O O . LYS A 1 187 ? -15.242 -23.125 -29.406 1 95.12 187 LYS A O 1
ATOM 1440 N N . THR A 1 188 ? -14.508 -21.328 -28.344 1 95.38 188 THR A N 1
ATOM 1441 C CA . THR A 1 188 ? -13.164 -21.469 -28.891 1 95.38 188 THR A CA 1
ATOM 1442 C C . THR A 1 188 ? -12.289 -22.312 -27.969 1 95.38 188 THR A C 1
ATOM 1444 O O . THR A 1 188 ? -11.469 -23.109 -28.453 1 95.38 188 THR A O 1
ATOM 1447 N N . LEU A 1 189 ? -12.438 -22.234 -26.734 1 97.81 189 LEU A N 1
ATOM 1448 C CA . LEU A 1 189 ? -11.57 -22.922 -25.781 1 97.81 189 LEU A CA 1
ATOM 1449 C C . LEU A 1 189 ? -11.516 -24.422 -26.078 1 97.81 189 LEU A C 1
ATOM 1451 O O . LEU A 1 189 ? -10.438 -25 -26.219 1 97.81 189 LEU A O 1
ATOM 1455 N N . PRO A 1 190 ? -12.672 -25.109 -26.312 1 97.88 190 PRO A N 1
ATOM 1456 C CA . PRO A 1 190 ? -12.625 -26.547 -26.562 1 97.88 190 PRO A CA 1
ATOM 1457 C C . PRO A 1 190 ? -11.922 -26.906 -27.875 1 97.88 190 PRO A C 1
ATOM 1459 O O . PRO A 1 190 ? -11.547 -28.062 -28.078 1 97.88 190 PRO A O 1
ATOM 1462 N N . GLN A 1 191 ? -11.758 -25.906 -28.719 1 96.38 191 GLN A N 1
ATOM 1463 C CA . GLN A 1 191 ? -11.203 -26.172 -30.047 1 96.38 191 GLN A CA 1
ATOM 1464 C C . GLN A 1 191 ? -9.68 -26.281 -29.984 1 96.38 191 GLN A C 1
ATOM 1466 O O . GLN A 1 191 ? -9.07 -26.969 -30.812 1 96.38 191 GLN A O 1
ATOM 1471 N N . TRP A 1 192 ? -9.133 -25.641 -29 1 97.12 192 TRP A N 1
ATOM 1472 C CA . TRP A 1 192 ? -7.672 -25.625 -29.031 1 97.12 192 TRP A CA 1
ATOM 1473 C C . TRP A 1 192 ? -7.098 -26.312 -27.797 1 97.12 192 TRP A C 1
ATOM 1475 O O . TRP A 1 192 ? -5.91 -26.641 -27.766 1 97.12 192 TRP A O 1
ATOM 1485 N N . TRP A 1 193 ? -7.855 -26.547 -26.812 1 98.06 193 TRP A N 1
ATOM 1486 C CA . TRP A 1 193 ? -7.336 -27.109 -25.578 1 98.06 193 TRP A CA 1
ATOM 1487 C C . TRP A 1 193 ? -6.871 -28.547 -25.781 1 98.06 193 TRP A C 1
ATOM 1489 O O . TRP A 1 193 ? -7.613 -29.375 -26.312 1 98.06 193 TRP A O 1
ATOM 1499 N N . GLY A 1 194 ? -5.668 -28.828 -25.312 1 97.25 194 GLY A N 1
ATOM 1500 C CA . GLY A 1 194 ? -5.051 -30.141 -25.422 1 97.25 194 GLY A CA 1
ATOM 1501 C C . GLY A 1 194 ? -3.934 -30.188 -26.438 1 97.25 194 GLY A C 1
ATOM 1502 O O . GLY A 1 194 ? -3.879 -29.344 -27.344 1 97.25 194 GLY A O 1
ATOM 1503 N N . PRO A 1 195 ? -3.076 -31.203 -26.266 1 97.19 195 PRO A N 1
ATOM 1504 C CA . PRO A 1 195 ? -1.946 -31.312 -27.203 1 97.19 195 PRO A CA 1
ATOM 1505 C C . PRO A 1 195 ? -2.385 -31.641 -28.625 1 97.19 195 PRO A C 1
ATOM 1507 O O . PRO A 1 195 ? -3.572 -31.859 -28.875 1 97.19 195 PRO A O 1
ATOM 1510 N N . GLU A 1 196 ? -1.358 -31.594 -29.516 1 96.69 196 GLU A N 1
ATOM 1511 C CA . GLU A 1 196 ? -1.629 -31.938 -30.906 1 96.69 196 GLU A CA 1
ATOM 1512 C C . GLU A 1 196 ? -2.299 -33.312 -31.016 1 96.69 196 GLU A C 1
ATOM 1514 O O . GLU A 1 196 ? -1.905 -34.25 -30.328 1 96.69 196 GLU A O 1
ATOM 1519 N N . GLY A 1 197 ? -3.318 -33.375 -31.844 1 96.5 197 GLY A N 1
ATOM 1520 C CA . GLY A 1 197 ? -4.008 -34.625 -32.062 1 96.5 197 GLY A CA 1
ATOM 1521 C C . GLY A 1 197 ? -5.133 -34.875 -31.062 1 96.5 197 GLY A C 1
ATOM 1522 O O . GLY A 1 197 ? -5.984 -35.75 -31.281 1 96.5 197 GLY A O 1
ATOM 1523 N N . PHE A 1 198 ? -5.234 -34.094 -30.016 1 97.06 198 PHE A N 1
ATOM 1524 C CA . PHE A 1 198 ? -6.289 -34.25 -29.016 1 97.06 198 PHE A CA 1
ATOM 1525 C C . PHE A 1 198 ? -7.477 -33.344 -29.344 1 97.06 198 PHE A C 1
ATOM 1527 O O . PHE A 1 198 ? -7.312 -32.312 -29.984 1 97.06 198 PHE A O 1
ATOM 1534 N N . SER A 1 199 ? -8.617 -33.75 -28.891 1 97.38 199 SER A N 1
ATOM 1535 C CA . SER A 1 199 ? -9.844 -32.969 -28.984 1 97.38 199 SER A CA 1
ATOM 1536 C C . SER A 1 199 ? -10.625 -32.969 -27.672 1 97.38 199 SER A C 1
ATOM 1538 O O . SER A 1 199 ? -10.359 -33.812 -26.797 1 97.38 199 SER A O 1
ATOM 1540 N N . CYS A 1 200 ? -11.523 -32.062 -27.547 1 98.19 200 CYS A N 1
ATOM 1541 C CA . CYS A 1 200 ? -12.328 -31.969 -26.328 1 98.19 200 CYS A CA 1
ATOM 1542 C C . CYS A 1 200 ? -13.812 -32.094 -26.656 1 98.19 200 CYS A C 1
ATOM 1544 O O . CYS A 1 200 ? -14.305 -31.484 -27.609 1 98.19 200 CYS A O 1
ATOM 1546 N N . ARG A 1 201 ? -14.484 -32.906 -25.984 1 98.38 201 ARG A N 1
ATOM 1547 C CA . ARG A 1 201 ? -15.945 -33 -26 1 98.38 201 ARG A CA 1
ATOM 1548 C C . ARG A 1 201 ? -16.547 -32.375 -24.734 1 98.38 201 ARG A C 1
ATOM 1550 O O . ARG A 1 201 ? -16.469 -32.969 -23.656 1 98.38 201 ARG A O 1
ATOM 1557 N N . THR A 1 202 ? -17.234 -31.266 -24.875 1 98.62 202 THR A N 1
ATOM 1558 C CA . THR A 1 202 ? -17.75 -30.5 -23.75 1 98.62 202 THR A CA 1
ATOM 1559 C C . THR A 1 202 ? -19.125 -31 -23.312 1 98.62 202 THR A C 1
ATOM 1561 O O . THR A 1 202 ? -20 -31.219 -24.156 1 98.62 202 THR A O 1
ATOM 1564 N N . LYS A 1 203 ? -19.281 -31.203 -22.109 1 98.38 203 LYS A N 1
ATOM 1565 C CA . LYS A 1 203 ? -20.594 -31.5 -21.516 1 98.38 203 LYS A CA 1
ATOM 1566 C C . LYS A 1 203 ? -21.266 -30.219 -21.016 1 98.38 203 LYS A C 1
ATOM 1568 O O . LYS A 1 203 ? -22.453 -29.984 -21.266 1 98.38 203 LYS A O 1
ATOM 1573 N N . ARG A 1 204 ? -20.516 -29.438 -20.25 1 98.38 204 ARG A N 1
ATOM 1574 C CA . ARG A 1 204 ? -20.953 -28.156 -19.719 1 98.38 204 ARG A CA 1
ATOM 1575 C C . ARG A 1 204 ? -19.781 -27.188 -19.594 1 98.38 204 ARG A C 1
ATOM 1577 O O . ARG A 1 204 ? -18.672 -27.594 -19.234 1 98.38 204 ARG A O 1
ATOM 1584 N N . ILE A 1 205 ? -20.078 -25.906 -19.891 1 98.5 205 ILE A N 1
ATOM 1585 C CA . ILE A 1 205 ? -19.016 -24.906 -19.797 1 98.5 205 ILE A CA 1
ATOM 1586 C C . ILE A 1 205 ? -19.609 -23.562 -19.406 1 98.5 205 ILE A C 1
ATOM 1588 O O . ILE A 1 205 ? -20.625 -23.141 -19.953 1 98.5 205 ILE A O 1
ATOM 1592 N N . ASP A 1 206 ? -19.156 -23 -18.328 1 98.31 206 ASP A N 1
ATOM 1593 C CA . ASP A 1 206 ? -19.484 -21.703 -17.766 1 98.31 206 ASP A CA 1
ATOM 1594 C C . ASP A 1 206 ? -18.234 -20.984 -17.266 1 98.31 206 ASP A C 1
ATOM 1596 O O . ASP A 1 206 ? -17.734 -21.297 -16.188 1 98.31 206 ASP A O 1
ATOM 1600 N N . LEU A 1 207 ? -17.688 -20.016 -18.062 1 98.06 207 LEU A N 1
ATOM 1601 C CA . LEU A 1 207 ? -16.391 -19.406 -17.781 1 98.06 207 LEU A CA 1
ATOM 1602 C C . LEU A 1 207 ? -16.562 -18.141 -16.953 1 98.06 207 LEU A C 1
ATOM 1604 O O . LEU A 1 207 ? -16.438 -17.031 -17.484 1 98.06 207 LEU A O 1
ATOM 1608 N N . ARG A 1 208 ? -16.812 -18.203 -15.719 1 96.88 208 ARG A N 1
ATOM 1609 C CA . ARG A 1 208 ? -16.875 -17.141 -14.727 1 96.88 208 ARG A CA 1
ATOM 1610 C C . ARG A 1 208 ? -16.312 -17.609 -13.391 1 96.88 208 ARG A C 1
ATOM 1612 O O . ARG A 1 208 ? -16.141 -18.797 -13.164 1 96.88 208 ARG A O 1
ATOM 1619 N N . THR A 1 209 ? -15.984 -16.719 -12.625 1 95.88 209 THR A N 1
ATOM 1620 C CA . THR A 1 209 ? -15.594 -17.109 -11.273 1 95.88 209 THR A CA 1
ATOM 1621 C C . THR A 1 209 ? -16.688 -17.938 -10.617 1 95.88 209 THR A C 1
ATOM 1623 O O . THR A 1 209 ? -17.859 -17.562 -10.625 1 95.88 209 THR A O 1
ATOM 1626 N N . GLY A 1 210 ? -16.312 -19.062 -10.117 1 96.25 210 GLY A N 1
ATOM 1627 C CA . GLY A 1 210 ? -17.281 -19.984 -9.562 1 96.25 210 GLY A CA 1
ATOM 1628 C C . GLY A 1 210 ? -17.875 -20.922 -10.602 1 96.25 210 GLY A C 1
ATOM 1629 O O . GLY A 1 210 ? -18.594 -21.859 -10.25 1 96.25 210 GLY A O 1
ATOM 1630 N N . GLY A 1 211 ? -17.547 -20.734 -11.898 1 98.19 211 GLY A N 1
ATOM 1631 C CA . GLY A 1 211 ? -18.031 -21.578 -12.977 1 98.19 211 GLY A CA 1
ATOM 1632 C C . GLY A 1 211 ? -17.219 -22.859 -13.141 1 98.19 211 GLY A C 1
ATOM 1633 O O . GLY A 1 211 ? -16.516 -23.266 -12.219 1 98.19 211 GLY A O 1
ATOM 1634 N N . GLU A 1 212 ? -17.469 -23.547 -14.359 1 98.62 212 GLU A N 1
ATOM 1635 C CA . GLU A 1 212 ? -16.844 -24.844 -14.547 1 98.62 212 GLU A CA 1
ATOM 1636 C C . GLU A 1 212 ? -16.766 -25.219 -16.031 1 98.62 212 GLU A C 1
ATOM 1638 O O . GLU A 1 212 ? -17.453 -24.609 -16.859 1 98.62 212 GLU A O 1
ATOM 1643 N N . TRP A 1 213 ? -15.938 -26.094 -16.375 1 98.75 213 TRP A N 1
ATOM 1644 C CA . TRP A 1 213 ? -15.875 -26.781 -17.656 1 98.75 213 TRP A CA 1
ATOM 1645 C C . TRP A 1 213 ? -15.727 -28.281 -17.469 1 98.75 213 TRP A C 1
ATOM 1647 O O . TRP A 1 213 ? -14.727 -28.75 -16.906 1 98.75 213 TRP A O 1
ATOM 1657 N N . VAL A 1 214 ? -16.812 -29.016 -17.75 1 98.81 214 VAL A N 1
ATOM 1658 C CA . VAL A 1 214 ? -16.828 -30.469 -17.719 1 98.81 214 VAL A CA 1
ATOM 1659 C C . VAL A 1 214 ? -16.688 -31.031 -19.141 1 98.81 214 VAL A C 1
ATOM 1661 O O . VAL A 1 214 ? -17.531 -30.734 -20 1 98.81 214 VAL A O 1
ATOM 1664 N N . PHE A 1 215 ? -15.656 -31.844 -19.359 1 98.69 215 PHE A N 1
ATOM 1665 C CA . PHE A 1 215 ? -15.398 -32.281 -20.719 1 98.69 215 PHE A CA 1
ATOM 1666 C C . PHE A 1 215 ? -14.57 -33.562 -20.734 1 98.69 215 PHE A C 1
ATOM 1668 O O . PHE A 1 215 ? -13.969 -33.938 -19.719 1 98.69 215 PHE A O 1
ATOM 1675 N N . ASP A 1 216 ? -14.547 -34.219 -21.859 1 98.5 216 ASP A N 1
ATOM 1676 C CA . ASP A 1 216 ? -13.648 -35.312 -22.172 1 98.5 216 ASP A CA 1
ATOM 1677 C C . ASP A 1 216 ? -12.555 -34.875 -23.141 1 98.5 216 ASP A C 1
ATOM 1679 O O . ASP A 1 216 ? -12.852 -34.312 -24.203 1 98.5 216 ASP A O 1
ATOM 1683 N N . MET A 1 217 ? -11.375 -35.031 -22.734 1 97.94 217 MET A N 1
ATOM 1684 C CA . MET A 1 217 ? -10.289 -34.906 -23.703 1 97.94 217 MET A CA 1
ATOM 1685 C C . MET A 1 217 ? -10 -36.25 -24.375 1 97.94 217 MET A C 1
ATOM 1687 O O . MET A 1 217 ? -9.836 -37.25 -23.703 1 97.94 217 MET A O 1
ATOM 1691 N N . ILE A 1 218 ? -9.953 -36.25 -25.672 1 98.06 218 ILE A N 1
ATOM 1692 C CA . ILE A 1 218 ? -9.828 -37.469 -26.422 1 98.06 218 ILE A CA 1
ATOM 1693 C C . ILE A 1 218 ? -8.492 -37.5 -27.172 1 98.06 218 ILE A C 1
ATOM 1695 O O . ILE A 1 218 ? -8.195 -36.594 -27.938 1 98.06 218 ILE A O 1
ATOM 1699 N N . GLY A 1 219 ? -7.727 -38.562 -26.938 1 96.06 219 GLY A N 1
ATOM 1700 C CA . GLY A 1 219 ? -6.434 -38.719 -27.594 1 96.06 219 GLY A CA 1
ATOM 1701 C C . GLY A 1 219 ? -6.535 -39.219 -29.031 1 96.06 219 GLY A C 1
ATOM 1702 O O . GLY A 1 219 ? -7.609 -39.625 -29.469 1 96.06 219 GLY A O 1
ATOM 1703 N N . PRO A 1 220 ? -5.375 -39.062 -29.703 1 94.75 220 PRO A N 1
ATOM 1704 C CA . PRO A 1 220 ? -5.367 -39.531 -31.094 1 94.75 220 PRO A CA 1
ATOM 1705 C C . PRO A 1 220 ? -5.664 -41 -31.234 1 94.75 220 PRO A C 1
ATOM 1707 O O . PRO A 1 220 ? -6.148 -41.469 -32.281 1 94.75 220 PRO A O 1
ATOM 1710 N N . ASP A 1 221 ? -5.43 -41.781 -30.203 1 95.81 221 ASP A N 1
ATOM 1711 C CA . ASP A 1 221 ? -5.691 -43.219 -30.219 1 95.81 221 ASP A CA 1
ATOM 1712 C C . ASP A 1 221 ? -7.102 -43.531 -29.719 1 95.81 221 ASP A C 1
ATOM 1714 O O . ASP A 1 221 ? -7.477 -44.688 -29.562 1 95.81 221 ASP A O 1
ATOM 1718 N N . GLY A 1 222 ? -7.828 -42.531 -29.359 1 96.31 222 GLY A N 1
ATOM 1719 C CA . GLY A 1 222 ? -9.211 -42.719 -28.953 1 96.31 222 GLY A CA 1
ATOM 1720 C C . GLY A 1 222 ? -9.383 -42.781 -27.453 1 96.31 222 GLY A C 1
ATOM 1721 O O . GLY A 1 222 ? -10.508 -42.812 -26.953 1 96.31 222 GLY A O 1
ATOM 1722 N N . THR A 1 223 ? -8.289 -42.812 -26.703 1 96.75 223 THR A N 1
ATOM 1723 C CA . THR A 1 223 ? -8.383 -42.844 -25.25 1 96.75 223 THR A CA 1
ATOM 1724 C C . THR A 1 223 ? -9.102 -41.625 -24.719 1 96.75 223 THR A C 1
ATOM 1726 O O . THR A 1 223 ? -8.852 -40.5 -25.172 1 96.75 223 THR A O 1
ATOM 1729 N N . VAL A 1 224 ? -10.039 -41.844 -23.812 1 97.62 224 VAL A N 1
ATOM 1730 C CA . VAL A 1 224 ? -10.844 -40.781 -23.234 1 97.62 224 VAL A CA 1
ATOM 1731 C C . VAL A 1 224 ? -10.312 -40.406 -21.859 1 97.62 224 VAL A C 1
ATOM 1733 O O . VAL A 1 224 ? -10.109 -41.281 -21.016 1 97.62 224 VAL A O 1
ATOM 1736 N N . PHE A 1 225 ? -10.031 -39.156 -21.641 1 96.56 225 PHE A N 1
ATOM 1737 C CA . PHE A 1 225 ? -9.602 -38.594 -20.359 1 96.56 225 PHE A CA 1
ATOM 1738 C C . PHE A 1 225 ? -10.656 -37.656 -19.797 1 96.56 225 PHE A C 1
ATOM 1740 O O . PHE A 1 225 ? -10.742 -36.5 -20.219 1 96.56 225 PHE A O 1
ATOM 1747 N N . PRO A 1 226 ? -11.43 -38.062 -18.828 1 98.12 226 PRO A N 1
ATOM 1748 C CA . PRO A 1 226 ? -12.43 -37.156 -18.25 1 98.12 226 PRO A CA 1
ATOM 1749 C C . PRO A 1 226 ? -11.812 -36.031 -17.422 1 98.12 226 PRO A C 1
ATOM 1751 O O . PRO A 1 226 ? -10.883 -36.281 -16.656 1 98.12 226 PRO A O 1
ATOM 1754 N N . ASN A 1 227 ? -12.336 -34.812 -17.656 1 98.19 227 ASN A N 1
ATOM 1755 C CA . ASN A 1 227 ? -11.797 -33.625 -16.984 1 98.19 227 ASN A CA 1
ATOM 1756 C C . ASN A 1 227 ? -12.914 -32.75 -16.391 1 98.19 227 ASN A C 1
ATOM 1758 O O . ASN A 1 227 ? -14.031 -32.75 -16.906 1 98.19 227 ASN A O 1
ATOM 1762 N N . HIS A 1 228 ? -12.625 -32.125 -15.336 1 98.69 228 HIS A N 1
ATOM 1763 C CA . HIS A 1 228 ? -13.477 -31.156 -14.672 1 98.69 228 HIS A CA 1
ATOM 1764 C C . HIS A 1 228 ? -12.664 -29.984 -14.141 1 98.69 228 HIS A C 1
ATOM 1766 O O . HIS A 1 228 ? -11.906 -30.125 -13.18 1 98.69 228 HIS A O 1
ATOM 1772 N N . HIS A 1 229 ? -12.758 -28.812 -14.82 1 98.56 229 HIS A N 1
ATOM 1773 C CA . HIS A 1 229 ? -12.148 -27.562 -14.344 1 98.56 229 HIS A CA 1
ATOM 1774 C C . HIS A 1 229 ? -13.125 -26.766 -13.5 1 98.56 229 HIS A C 1
ATOM 1776 O O . HIS A 1 229 ? -14.227 -26.453 -13.945 1 98.56 229 HIS A O 1
ATOM 1782 N N . ARG A 1 230 ? -12.781 -26.453 -12.297 1 98.31 230 ARG A N 1
ATOM 1783 C CA . ARG A 1 230 ? -13.555 -25.547 -11.453 1 98.31 230 ARG A CA 1
ATOM 1784 C C . ARG A 1 230 ? -12.844 -24.203 -11.281 1 98.31 230 ARG A C 1
ATOM 1786 O O . ARG A 1 230 ? -11.812 -24.125 -10.617 1 98.31 230 ARG A O 1
ATOM 1793 N N . TYR A 1 231 ? -13.461 -23.203 -11.852 1 97.81 231 TYR A N 1
ATOM 1794 C CA . TYR A 1 231 ? -12.812 -21.891 -11.875 1 97.81 231 TYR A CA 1
ATOM 1795 C C . TYR A 1 231 ? -12.938 -21.203 -10.523 1 97.81 231 TYR A C 1
ATOM 1797 O O . TYR A 1 231 ? -14.047 -21.016 -10.023 1 97.81 231 TYR A O 1
ATOM 1805 N N . VAL A 1 232 ? -11.836 -20.766 -9.992 1 94.5 232 VAL A N 1
ATOM 1806 C CA . VAL A 1 232 ? -11.797 -20.141 -8.68 1 94.5 232 VAL A CA 1
ATOM 1807 C C . VAL A 1 232 ? -11.727 -18.625 -8.836 1 94.5 232 VAL A C 1
ATOM 1809 O O . VAL A 1 232 ? -12.281 -17.891 -8.016 1 94.5 232 VAL A O 1
ATOM 1812 N N . GLU A 1 233 ? -11.031 -18.219 -9.867 1 94.06 233 GLU A N 1
ATOM 1813 C CA . GLU A 1 233 ? -10.867 -16.797 -10.141 1 94.06 233 GLU A CA 1
ATOM 1814 C C . GLU A 1 233 ? -10.719 -16.531 -11.633 1 94.06 233 GLU A C 1
ATOM 1816 O O . GLU A 1 233 ? -10 -17.25 -12.328 1 94.06 233 GLU A O 1
ATOM 1821 N N . ILE A 1 234 ? -11.453 -15.539 -12.016 1 95.81 234 ILE A N 1
ATOM 1822 C CA . ILE A 1 234 ? -11.273 -15.016 -13.367 1 95.81 234 ILE A CA 1
ATOM 1823 C C . ILE A 1 234 ? -11.125 -13.492 -13.312 1 95.81 234 ILE A C 1
ATOM 1825 O O . ILE A 1 234 ? -12.023 -12.797 -12.844 1 95.81 234 ILE A O 1
ATOM 1829 N N . ARG A 1 235 ? -10.062 -13.039 -13.711 1 94.25 235 ARG A N 1
ATOM 1830 C CA . ARG A 1 235 ? -9.797 -11.617 -13.867 1 94.25 235 ARG A CA 1
ATOM 1831 C C . ARG A 1 235 ? -9.539 -11.266 -15.328 1 94.25 235 ARG A C 1
ATOM 1833 O O . ARG A 1 235 ? -8.445 -11.5 -15.844 1 94.25 235 ARG A O 1
ATOM 1840 N N . PRO A 1 236 ? -10.508 -10.648 -15.852 1 96.06 236 PRO A N 1
ATOM 1841 C CA . PRO A 1 236 ? -10.438 -10.453 -17.297 1 96.06 236 PRO A CA 1
ATOM 1842 C C . PRO A 1 236 ? -9.102 -9.852 -17.75 1 96.06 236 PRO A C 1
ATOM 1844 O O . PRO A 1 236 ? -8.641 -8.867 -17.172 1 96.06 236 PRO A O 1
ATOM 1847 N N . GLU A 1 237 ? -8.461 -10.609 -18.766 1 95.62 237 GLU A N 1
ATOM 1848 C CA . GLU A 1 237 ? -7.262 -10.242 -19.516 1 95.62 237 GLU A CA 1
ATOM 1849 C C . GLU A 1 237 ? -6.02 -10.273 -18.625 1 95.62 237 GLU A C 1
ATOM 1851 O O . GLU A 1 237 ? -4.93 -9.891 -19.062 1 95.62 237 GLU A O 1
ATOM 1856 N N . GLU A 1 238 ? -6.164 -10.695 -17.469 1 94.38 238 GLU A N 1
ATOM 1857 C CA . GLU A 1 238 ? -5.031 -10.703 -16.562 1 94.38 238 GLU A CA 1
ATOM 1858 C C . GLU A 1 238 ? -4.664 -12.133 -16.156 1 94.38 238 GLU A C 1
ATOM 1860 O O . GLU A 1 238 ? -3.523 -12.562 -16.328 1 94.38 238 GLU A O 1
ATOM 1865 N N . ARG A 1 239 ? -5.629 -12.82 -15.562 1 95.62 239 ARG A N 1
ATOM 1866 C CA . ARG A 1 239 ? -5.32 -14.164 -15.086 1 95.62 239 ARG A CA 1
ATOM 1867 C C . ARG A 1 239 ? -6.598 -14.945 -14.797 1 95.62 239 ARG A C 1
ATOM 1869 O O . ARG A 1 239 ? -7.68 -14.367 -14.688 1 95.62 239 ARG A O 1
ATOM 1876 N N . LEU A 1 240 ? -6.461 -16.203 -14.68 1 97.06 240 LEU A N 1
ATOM 1877 C CA . LEU A 1 240 ? -7.488 -17.125 -14.195 1 97.06 240 LEU A CA 1
ATOM 1878 C C . LEU A 1 240 ? -6.863 -18.25 -13.391 1 97.06 240 LEU A C 1
ATOM 1880 O O . LEU A 1 240 ? -5.664 -18.516 -13.5 1 97.06 240 LEU A O 1
ATOM 1884 N N . ALA A 1 241 ? -7.645 -18.859 -12.547 1 97.19 241 ALA A N 1
ATOM 1885 C CA . ALA A 1 241 ? -7.242 -20.016 -11.766 1 97.19 241 ALA A CA 1
ATOM 1886 C C . ALA A 1 241 ? -8.375 -21.031 -11.672 1 97.19 241 ALA A C 1
ATOM 1888 O O . ALA A 1 241 ? -9.555 -20.656 -11.625 1 97.19 241 ALA A O 1
ATOM 1889 N N . TYR A 1 242 ? -8.008 -22.312 -11.656 1 97.56 242 TYR A N 1
ATOM 1890 C CA . TYR A 1 242 ? -9.008 -23.375 -11.555 1 97.56 242 TYR A CA 1
ATOM 1891 C C . TYR A 1 242 ? -8.422 -24.609 -10.891 1 97.56 242 TYR A C 1
ATOM 1893 O O . TYR A 1 242 ? -7.199 -24.797 -10.898 1 97.56 242 TYR A O 1
ATOM 1901 N N . THR A 1 243 ? -9.266 -25.344 -10.305 1 97.19 243 THR A N 1
ATOM 1902 C CA . THR A 1 243 ? -8.93 -26.672 -9.797 1 97.19 243 THR A CA 1
ATOM 1903 C C . THR A 1 243 ? -9.25 -27.734 -10.836 1 97.19 243 THR A C 1
ATOM 1905 O O . THR A 1 243 ? -10.344 -27.75 -11.414 1 97.19 243 THR A O 1
ATOM 1908 N N . LEU A 1 244 ? -8.297 -28.594 -11.109 1 97.62 244 LEU A N 1
ATOM 1909 C CA . LEU A 1 244 ? -8.469 -29.672 -12.062 1 97.62 244 LEU A CA 1
ATOM 1910 C C . LEU A 1 244 ? -8.852 -30.969 -11.344 1 97.62 244 LEU A C 1
ATOM 1912 O O . LEU A 1 244 ? -8.125 -31.438 -10.461 1 97.62 244 LEU A O 1
ATOM 1916 N N . LEU A 1 245 ? -9.953 -31.516 -11.75 1 97.81 245 LEU A N 1
ATOM 1917 C CA . LEU A 1 245 ? -10.422 -32.781 -11.203 1 97.81 245 LEU A CA 1
ATOM 1918 C C . LEU A 1 245 ? -10.43 -33.875 -12.273 1 97.81 245 LEU A C 1
ATOM 1920 O O . LEU A 1 245 ? -10.641 -33.594 -13.453 1 97.81 245 LEU A O 1
ATOM 1924 N N . TRP A 1 246 ? -10.195 -35.062 -11.82 1 96 246 TRP A N 1
ATOM 1925 C CA . TRP A 1 246 ? -10.367 -36.219 -12.703 1 96 246 TRP A CA 1
ATOM 1926 C C . TRP A 1 246 ? -11.844 -36.531 -12.914 1 96 246 TRP A C 1
ATOM 1928 O O . TRP A 1 246 ? -12.445 -37.281 -12.148 1 96 246 TRP A O 1
ATOM 1938 N N . GLY A 1 247 ? -12.352 -35.969 -13.891 1 96.69 247 GLY A N 1
ATOM 1939 C CA . GLY A 1 247 ? -13.766 -36.156 -14.164 1 96.69 247 GLY A CA 1
ATOM 1940 C C . GLY A 1 247 ? -14.672 -35.344 -13.281 1 96.69 247 GLY A C 1
ATOM 1941 O O . GLY A 1 247 ? -14.203 -34.656 -12.352 1 96.69 247 GLY A O 1
ATOM 1942 N N . GLU A 1 248 ? -15.969 -35.344 -13.641 1 97.06 248 GLU A N 1
ATOM 1943 C CA . GLU A 1 248 ? -16.953 -34.531 -12.93 1 97.06 248 GLU A CA 1
ATOM 1944 C C . GLU A 1 248 ? -16.984 -34.875 -11.445 1 97.06 248 GLU A C 1
ATOM 1946 O O . GLU A 1 248 ? -17.344 -36 -11.078 1 97.06 248 GLU A O 1
ATOM 1951 N N . ASN A 1 249 ? -16.594 -33.969 -10.625 1 96.62 249 ASN A N 1
ATOM 1952 C CA . ASN A 1 249 ? -16.562 -34.094 -9.172 1 96.62 249 ASN A CA 1
ATOM 1953 C C . ASN A 1 249 ? -15.648 -35.219 -8.727 1 96.62 249 ASN A C 1
ATOM 1955 O O . ASN A 1 249 ? -15.898 -35.875 -7.703 1 96.62 249 ASN A O 1
ATOM 1959 N N . GLY A 1 250 ? -14.68 -35.531 -9.547 1 97.19 250 GLY A N 1
ATOM 1960 C CA . GLY A 1 250 ? -13.695 -36.562 -9.188 1 97.19 250 GLY A CA 1
ATOM 1961 C C . GLY A 1 250 ? -12.609 -36.031 -8.266 1 97.19 250 GLY A C 1
ATOM 1962 O O . GLY A 1 250 ? -12.711 -34.906 -7.742 1 97.19 250 GLY A O 1
ATOM 1963 N N . PRO A 1 251 ? -11.586 -36.906 -8.039 1 96.38 251 PRO A N 1
ATOM 1964 C CA . PRO A 1 251 ? -10.477 -36.469 -7.184 1 96.38 251 PRO A CA 1
ATOM 1965 C C . PRO A 1 251 ? -9.672 -35.312 -7.801 1 96.38 251 PRO A C 1
ATOM 1967 O O . PRO A 1 251 ? -9.539 -35.25 -9.023 1 96.38 251 PRO A O 1
ATOM 1970 N N . LYS A 1 252 ? -9.172 -34.5 -6.926 1 95.38 252 LYS A N 1
ATOM 1971 C CA . LYS A 1 252 ? -8.344 -33.375 -7.383 1 95.38 252 LYS A CA 1
ATOM 1972 C C . LYS A 1 252 ? -7.031 -33.875 -7.984 1 95.38 252 LYS A C 1
ATOM 1974 O O . LYS A 1 252 ? -6.383 -34.781 -7.426 1 95.38 252 LYS A O 1
ATOM 1979 N N . HIS A 1 253 ? -6.715 -33.281 -9.102 1 95.06 253 HIS A N 1
ATOM 1980 C CA . HIS A 1 253 ? -5.469 -33.562 -9.797 1 95.06 253 HIS A CA 1
ATOM 1981 C C . HIS A 1 253 ? -4.453 -32.469 -9.609 1 95.06 253 HIS A C 1
ATOM 1983 O O . HIS A 1 253 ? -3.27 -32.719 -9.375 1 95.06 253 HIS A O 1
ATOM 1989 N N . ALA A 1 254 ? -4.875 -31.234 -9.695 1 96.75 254 ALA A N 1
ATOM 1990 C CA . ALA A 1 254 ? -3.957 -30.109 -9.625 1 96.75 254 ALA A CA 1
ATOM 1991 C C . ALA A 1 254 ? -4.715 -28.797 -9.406 1 96.75 254 ALA A C 1
ATOM 1993 O O . ALA A 1 254 ? -5.93 -28.734 -9.609 1 96.75 254 ALA A O 1
ATOM 1994 N N . ASP A 1 255 ? -4.004 -27.828 -8.891 1 96.31 255 ASP A N 1
ATOM 1995 C CA . ASP A 1 255 ? -4.41 -26.422 -8.953 1 96.31 255 ASP A CA 1
ATOM 1996 C C . ASP A 1 255 ? -3.639 -25.672 -10.031 1 96.31 255 ASP A C 1
ATOM 1998 O O . ASP A 1 255 ? -2.406 -25.688 -10.047 1 96.31 255 ASP A O 1
ATOM 2002 N N . ALA A 1 256 ? -4.41 -25.031 -10.906 1 97.75 256 ALA A N 1
ATOM 2003 C CA . ALA A 1 256 ? -3.768 -24.438 -12.078 1 97.75 256 ALA A CA 1
ATOM 2004 C C . ALA A 1 256 ? -4.102 -22.953 -12.195 1 97.75 256 ALA A C 1
ATOM 2006 O O . ALA A 1 256 ? -5.047 -22.469 -11.562 1 97.75 256 ALA A O 1
ATOM 2007 N N . TRP A 1 257 ? -3.219 -22.234 -12.938 1 97.62 257 TRP A N 1
ATOM 2008 C CA . TRP A 1 257 ? -3.463 -20.828 -13.266 1 97.62 257 TRP A CA 1
ATOM 2009 C C . TRP A 1 257 ? -2.883 -20.484 -14.633 1 97.62 257 TRP A C 1
ATOM 2011 O O . TRP A 1 257 ? -2.033 -21.203 -15.156 1 97.62 257 TRP A O 1
ATOM 2021 N N . ALA A 1 258 ? -3.453 -19.469 -15.211 1 98.06 258 ALA A N 1
ATOM 2022 C CA . ALA A 1 258 ? -2.879 -18.828 -16.391 1 98.06 258 ALA A CA 1
ATOM 2023 C C . ALA A 1 258 ? -2.814 -17.312 -16.219 1 98.06 258 ALA A C 1
ATOM 2025 O O . ALA A 1 258 ? -3.725 -16.703 -15.633 1 98.06 258 ALA A O 1
ATOM 2026 N N . SER A 1 259 ? -1.78 -16.781 -16.641 1 96.56 259 SER A N 1
ATOM 2027 C CA . SER A 1 259 ? -1.637 -15.32 -16.609 1 96.56 259 SER A CA 1
ATOM 2028 C C . SER A 1 259 ? -1.212 -14.781 -17.969 1 96.56 259 SER A C 1
ATOM 2030 O O . SER A 1 259 ? -0.625 -15.5 -18.781 1 96.56 259 SER A O 1
ATOM 2032 N N . PHE A 1 260 ? -1.583 -13.539 -18.203 1 96.88 260 PHE A N 1
ATOM 2033 C CA . PHE A 1 260 ? -1.368 -12.859 -19.469 1 96.88 260 PHE A CA 1
ATOM 2034 C C . PHE A 1 260 ? -0.741 -11.484 -19.25 1 96.88 260 PHE A C 1
ATOM 2036 O O . PHE A 1 260 ? -1.287 -10.656 -18.516 1 96.88 260 PHE A O 1
ATOM 2043 N N . GLU A 1 261 ? 0.41 -11.305 -19.875 1 94.06 261 GLU A N 1
ATOM 2044 C CA . GLU A 1 261 ? 1.098 -10.023 -19.703 1 94.06 261 GLU A CA 1
ATOM 2045 C C . GLU A 1 261 ? 1.588 -9.484 -21.047 1 94.06 261 GLU A C 1
ATOM 2047 O O . GLU A 1 261 ? 2.043 -10.25 -21.906 1 94.06 261 GLU A O 1
ATOM 2052 N N . ASP A 1 262 ? 1.526 -8.141 -21.125 1 95.5 262 ASP A N 1
ATOM 2053 C CA . ASP A 1 262 ? 2.107 -7.504 -22.312 1 95.5 262 ASP A CA 1
ATOM 2054 C C . ASP A 1 262 ? 3.629 -7.609 -22.297 1 95.5 262 ASP A C 1
ATOM 2056 O O . ASP A 1 262 ? 4.262 -7.445 -21.25 1 95.5 262 ASP A O 1
ATOM 2060 N N . GLN A 1 263 ? 4.156 -8.039 -23.391 1 92.88 263 GLN A N 1
ATOM 2061 C CA . GLN A 1 263 ? 5.605 -8.062 -23.547 1 92.88 263 GLN A CA 1
ATOM 2062 C C . GLN A 1 263 ? 6.004 -7.633 -24.969 1 92.88 263 GLN A C 1
ATOM 2064 O O . GLN A 1 263 ? 5.828 -8.391 -25.922 1 92.88 263 GLN A O 1
ATOM 2069 N N . ASP A 1 264 ? 6.57 -6.422 -25.078 1 92.06 264 ASP A N 1
ATOM 2070 C CA . ASP A 1 264 ? 7.105 -5.902 -26.328 1 92.06 264 ASP A CA 1
ATOM 2071 C C . ASP A 1 264 ? 6.094 -6.051 -27.453 1 92.06 264 ASP A C 1
ATOM 2073 O O . ASP A 1 264 ? 6.418 -6.578 -28.531 1 92.06 264 ASP A O 1
ATOM 2077 N N . GLY A 1 265 ? 4.895 -5.734 -27.219 1 92.12 265 GLY A N 1
ATOM 2078 C CA . GLY A 1 265 ? 3.867 -5.781 -28.25 1 92.12 265 GLY A CA 1
ATOM 2079 C C . GLY A 1 265 ? 3.254 -7.16 -28.422 1 92.12 265 GLY A C 1
ATOM 2080 O O . GLY A 1 265 ? 2.383 -7.359 -29.266 1 92.12 265 GLY A O 1
ATOM 2081 N N . ALA A 1 266 ? 3.736 -8.102 -27.688 1 96.5 266 ALA A N 1
ATOM 2082 C CA . ALA A 1 266 ? 3.213 -9.469 -27.656 1 96.5 266 ALA A CA 1
ATOM 2083 C C . ALA A 1 266 ? 2.605 -9.789 -26.297 1 96.5 266 ALA A C 1
ATOM 2085 O O . ALA A 1 266 ? 2.43 -8.906 -25.469 1 96.5 266 ALA A O 1
ATOM 2086 N N . THR A 1 267 ? 2.062 -11.016 -26.203 1 97.75 267 THR A N 1
ATOM 2087 C CA . THR A 1 267 ? 1.497 -11.469 -24.938 1 97.75 267 THR A CA 1
ATOM 2088 C C . THR A 1 267 ? 2.287 -12.648 -24.375 1 97.75 267 THR A C 1
ATOM 2090 O O . THR A 1 267 ? 2.418 -13.68 -25.031 1 97.75 267 THR A O 1
ATOM 2093 N N . LYS A 1 268 ? 2.828 -12.461 -23.266 1 96.94 268 LYS A N 1
ATOM 2094 C CA . LYS A 1 268 ? 3.412 -13.594 -22.562 1 96.94 268 LYS A CA 1
ATOM 2095 C C . LYS A 1 268 ? 2.344 -14.367 -21.781 1 96.94 268 LYS A C 1
ATOM 2097 O O . LYS A 1 268 ? 1.665 -13.805 -20.922 1 96.94 268 LYS A O 1
ATOM 2102 N N . VAL A 1 269 ? 2.215 -15.609 -22.109 1 97.81 269 VAL A N 1
ATOM 2103 C CA . VAL A 1 269 ? 1.28 -16.5 -21.422 1 97.81 269 VAL A CA 1
ATOM 2104 C C . VAL A 1 269 ? 2.043 -17.438 -20.484 1 97.81 269 VAL A C 1
ATOM 2106 O O . VAL A 1 269 ? 3.033 -18.047 -20.891 1 97.81 269 VAL A O 1
ATOM 2109 N N . VAL A 1 270 ? 1.622 -17.438 -19.281 1 97.06 270 VAL A N 1
ATOM 2110 C CA . VAL A 1 270 ? 2.16 -18.391 -18.297 1 97.06 270 VAL A CA 1
ATOM 2111 C C . VAL A 1 270 ? 1.06 -19.344 -17.859 1 97.06 270 VAL A C 1
ATOM 2113 O O . VAL A 1 270 ? -0.021 -18.922 -17.453 1 97.06 270 VAL A O 1
ATOM 2116 N N . LEU A 1 271 ? 1.271 -20.594 -18.016 1 98 271 LEU A N 1
ATOM 2117 C CA . LEU A 1 271 ? 0.408 -21.656 -17.5 1 98 271 LEU A CA 1
ATOM 2118 C C . LEU A 1 271 ? 1.121 -22.453 -16.406 1 98 271 LEU A C 1
ATOM 2120 O O . LEU A 1 271 ? 2.164 -23.062 -16.672 1 98 271 LEU A O 1
ATOM 2124 N N . GLY A 1 272 ? 0.556 -22.406 -15.242 1 97.25 272 GLY A N 1
ATOM 2125 C CA . GLY A 1 272 ? 1.121 -23.141 -14.117 1 97.25 272 GLY A CA 1
ATOM 2126 C C . GLY A 1 272 ? 0.154 -24.125 -13.5 1 97.25 272 GLY A C 1
ATOM 2127 O O . GLY A 1 272 ? -1.063 -23.953 -13.586 1 97.25 272 GLY A O 1
ATOM 2128 N N . MET A 1 273 ? 0.754 -25.172 -12.906 1 97.06 273 MET A N 1
ATOM 2129 C CA . MET A 1 273 ? -0.049 -26.188 -12.242 1 97.06 273 MET A CA 1
ATOM 2130 C C . MET A 1 273 ? 0.703 -26.797 -11.055 1 97.06 273 MET A C 1
ATOM 2132 O O . MET A 1 273 ? 1.856 -27.203 -11.188 1 97.06 273 MET A O 1
ATOM 2136 N N . VAL A 1 274 ? 0.08 -26.766 -9.945 1 96.5 274 VAL A N 1
ATOM 2137 C CA . VAL A 1 274 ? 0.568 -27.484 -8.773 1 96.5 274 VAL A CA 1
ATOM 2138 C C . VAL A 1 274 ? -0.104 -28.859 -8.695 1 96.5 274 VAL A C 1
ATOM 2140 O O . VAL A 1 274 ? -1.296 -28.953 -8.391 1 96.5 274 VAL A O 1
ATOM 2143 N N . PHE A 1 275 ? 0.651 -29.859 -8.875 1 96.94 275 PHE A N 1
ATOM 2144 C CA . PHE A 1 275 ? 0.107 -31.219 -8.805 1 96.94 275 PHE A CA 1
ATOM 2145 C C . PHE A 1 275 ? -0.19 -31.594 -7.359 1 96.94 275 PHE A C 1
ATOM 2147 O O . PHE A 1 275 ? 0.468 -31.125 -6.434 1 96.94 275 PHE A O 1
ATOM 2154 N N . SER A 1 276 ? -1.105 -32.5 -7.184 1 94.69 276 SER A N 1
ATOM 2155 C CA . SER A 1 276 ? -1.535 -32.875 -5.844 1 94.69 276 SER A CA 1
ATOM 2156 C C . SER A 1 276 ? -0.438 -33.656 -5.109 1 94.69 276 SER A C 1
ATOM 2158 O O . SER A 1 276 ? -0.291 -33.5 -3.893 1 94.69 276 SER A O 1
ATOM 2160 N N . THR A 1 277 ? 0.366 -34.406 -5.879 1 94.12 277 THR A N 1
ATOM 2161 C CA . THR A 1 277 ? 1.451 -35.188 -5.262 1 94.12 277 THR A CA 1
ATOM 2162 C C . THR A 1 277 ? 2.701 -35.125 -6.137 1 94.12 277 THR A C 1
ATOM 2164 O O . THR A 1 277 ? 2.613 -34.906 -7.348 1 94.12 277 THR A O 1
ATOM 2167 N N . ASP A 1 278 ? 3.805 -35.406 -5.48 1 93.75 278 ASP A N 1
ATOM 2168 C CA . ASP A 1 278 ? 5.07 -35.5 -6.203 1 93.75 278 ASP A CA 1
ATOM 2169 C C . ASP A 1 278 ? 5.023 -36.656 -7.223 1 93.75 278 ASP A C 1
ATOM 2171 O O . ASP A 1 278 ? 5.531 -36.5 -8.336 1 93.75 278 ASP A O 1
ATOM 2175 N N . ALA A 1 279 ? 4.434 -37.688 -6.812 1 94.44 279 ALA A N 1
ATOM 2176 C CA . ALA A 1 279 ? 4.34 -38.875 -7.688 1 94.44 279 ALA A CA 1
ATOM 2177 C C . ALA A 1 279 ? 3.588 -38.531 -8.969 1 94.44 279 ALA A C 1
ATOM 2179 O O . ALA A 1 279 ? 4.02 -38.906 -10.062 1 94.44 279 ALA A O 1
ATOM 2180 N N . GLU A 1 280 ? 2.508 -37.812 -8.852 1 93 280 GLU A N 1
ATOM 2181 C CA . GLU A 1 280 ? 1.726 -37.406 -10.016 1 93 280 GLU A CA 1
ATOM 2182 C C . GLU A 1 280 ? 2.533 -36.5 -10.938 1 93 280 GLU A C 1
ATOM 2184 O O . GLU A 1 280 ? 2.479 -36.625 -12.164 1 93 280 GLU A O 1
ATOM 2189 N N . PHE A 1 281 ? 3.33 -35.688 -10.391 1 94.56 281 PHE A N 1
ATOM 2190 C CA . PHE A 1 281 ? 4.152 -34.75 -11.172 1 94.56 281 PHE A CA 1
ATOM 2191 C C . PHE A 1 281 ? 5.242 -35.5 -11.93 1 94.56 281 PHE A C 1
ATOM 2193 O O . PHE A 1 281 ? 5.469 -35.25 -13.109 1 94.56 281 PHE A O 1
ATOM 2200 N N . GLN A 1 282 ? 5.832 -36.406 -11.219 1 93.25 282 GLN A N 1
ATOM 2201 C CA . GLN A 1 282 ? 6.883 -37.188 -11.844 1 93.25 282 GLN A CA 1
ATOM 2202 C C . GLN A 1 282 ? 6.328 -38.031 -12.984 1 93.25 282 GLN A C 1
ATOM 2204 O O . GLN A 1 282 ? 6.961 -38.156 -14.039 1 93.25 282 GLN A O 1
ATOM 2209 N N . GLN A 1 283 ? 5.203 -38.562 -12.75 1 93.12 283 GLN A N 1
ATOM 2210 C CA . GLN A 1 283 ? 4.551 -39.312 -13.812 1 93.12 283 GLN A CA 1
ATOM 2211 C C . GLN A 1 283 ? 4.25 -38.438 -15.016 1 93.12 283 GLN A C 1
ATOM 2213 O O . GLN A 1 283 ? 4.504 -38.812 -16.156 1 93.12 283 GLN A O 1
ATOM 2218 N N . ALA A 1 284 ? 3.73 -37.312 -14.766 1 92.31 284 ALA A N 1
ATOM 2219 C CA . ALA A 1 284 ? 3.43 -36.344 -15.836 1 92.31 284 ALA A CA 1
ATOM 2220 C C . ALA A 1 284 ? 4.691 -35.969 -16.594 1 92.31 284 ALA A C 1
ATOM 2222 O O . ALA A 1 284 ? 4.688 -35.938 -17.828 1 92.31 284 ALA A O 1
ATOM 2223 N N . LYS A 1 285 ? 5.699 -35.719 -15.914 1 90.5 285 LYS A N 1
ATOM 2224 C CA . LYS A 1 285 ? 6.977 -35.375 -16.531 1 90.5 285 LYS A CA 1
ATOM 2225 C C . LYS A 1 285 ? 7.48 -36.531 -17.422 1 90.5 285 LYS A C 1
ATOM 2227 O O . LYS A 1 285 ? 7.984 -36.281 -18.516 1 90.5 285 LYS A O 1
ATOM 2232 N N . GLY A 1 286 ? 7.348 -37.688 -16.844 1 88.81 286 GLY A N 1
ATOM 2233 C CA . GLY A 1 286 ? 7.812 -38.875 -17.547 1 88.81 286 GLY A CA 1
ATOM 2234 C C . GLY A 1 286 ? 7.121 -39.094 -18.891 1 88.81 286 GLY A C 1
ATOM 2235 O O . GLY A 1 286 ? 7.746 -39.531 -19.844 1 88.81 286 GLY A O 1
ATOM 2236 N N . PHE A 1 287 ? 5.855 -38.75 -18.938 1 90.25 287 PHE A N 1
ATOM 2237 C CA . PHE A 1 287 ? 5.109 -38.938 -20.172 1 90.25 287 PHE A CA 1
ATOM 2238 C C . PHE A 1 287 ? 5.223 -37.75 -21.078 1 90.25 287 PHE A C 1
ATOM 2240 O O . PHE A 1 287 ? 4.57 -37.688 -22.125 1 90.25 287 PHE A O 1
ATOM 2247 N N . GLY A 1 288 ? 6.012 -36.688 -20.656 1 93.12 288 GLY A N 1
ATOM 2248 C CA . GLY A 1 288 ? 6.266 -35.562 -21.531 1 93.12 288 GLY A CA 1
ATOM 2249 C C . GLY A 1 288 ? 5.254 -34.438 -21.375 1 93.12 288 GLY A C 1
ATOM 2250 O O . GLY A 1 288 ? 4.867 -33.812 -22.344 1 93.12 288 GLY A O 1
ATOM 2251 N N . ALA A 1 289 ? 4.797 -34.25 -20.203 1 91.94 289 ALA A N 1
ATOM 2252 C CA . ALA A 1 289 ? 3.773 -33.25 -19.922 1 91.94 289 ALA A CA 1
ATOM 2253 C C . ALA A 1 289 ? 4.227 -31.844 -20.359 1 91.94 289 ALA A C 1
ATOM 2255 O O . ALA A 1 289 ? 3.418 -31.047 -20.812 1 91.94 289 ALA A O 1
ATOM 2256 N N . VAL A 1 290 ? 5.492 -31.516 -20.188 1 93.25 290 VAL A N 1
ATOM 2257 C CA . VAL A 1 290 ? 6.008 -30.203 -20.562 1 93.25 290 VAL A CA 1
ATOM 2258 C C . VAL A 1 290 ? 5.883 -30 -22.062 1 93.25 290 VAL A C 1
ATOM 2260 O O . VAL A 1 290 ? 5.355 -28.984 -22.516 1 93.25 290 VAL A O 1
ATOM 2263 N N . GLU A 1 291 ? 6.336 -30.984 -22.812 1 95.5 291 GLU A N 1
ATOM 2264 C CA . GLU A 1 291 ? 6.254 -30.906 -24.266 1 95.5 291 GLU A CA 1
ATOM 2265 C C . GLU A 1 291 ? 4.805 -30.859 -24.734 1 95.5 291 GLU A C 1
ATOM 2267 O O . GLU A 1 291 ? 4.453 -30.078 -25.609 1 95.5 291 GLU A O 1
ATOM 2272 N N . LEU A 1 292 ? 4.027 -31.688 -24.203 1 95.44 292 LEU A N 1
ATOM 2273 C CA . LEU A 1 292 ? 2.615 -31.75 -24.562 1 95.44 292 LEU A CA 1
ATOM 2274 C C . LEU A 1 292 ? 1.906 -30.453 -24.172 1 95.44 292 LEU A C 1
ATOM 2276 O O . LEU A 1 292 ? 1.034 -29.984 -24.906 1 95.44 292 LEU A O 1
ATOM 2280 N N . GLY A 1 293 ? 2.264 -29.875 -23.078 1 96.69 293 GLY A N 1
ATOM 2281 C CA . GLY A 1 293 ? 1.743 -28.578 -22.672 1 96.69 293 GLY A CA 1
ATOM 2282 C C . GLY A 1 293 ? 2.123 -27.453 -23.625 1 96.69 293 GLY A C 1
ATOM 2283 O O . GLY A 1 293 ? 1.311 -26.578 -23.906 1 96.69 293 GLY A O 1
ATOM 2284 N N . GLN A 1 294 ? 3.369 -27.547 -24.062 1 97.38 294 GLN A N 1
ATOM 2285 C CA . GLN A 1 294 ? 3.807 -26.531 -25.016 1 97.38 294 GLN A CA 1
ATOM 2286 C C . GLN A 1 294 ? 3.041 -26.656 -26.328 1 97.38 294 GLN A C 1
ATOM 2288 O O . GLN A 1 294 ? 2.771 -25.656 -27 1 97.38 294 GLN A O 1
ATOM 2293 N N . GLN A 1 295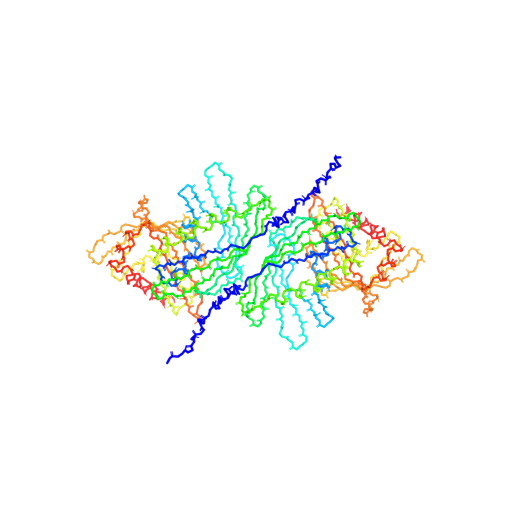 ? 2.699 -27.875 -26.703 1 97.62 295 GLN A N 1
ATOM 2294 C CA . GLN A 1 295 ? 1.848 -28.078 -27.875 1 97.62 295 GLN A CA 1
ATOM 2295 C C . GLN A 1 295 ? 0.485 -27.422 -27.672 1 97.62 295 GLN A C 1
ATOM 2297 O O . GLN A 1 295 ? -0.056 -26.797 -28.594 1 97.62 295 GLN A O 1
ATOM 2302 N N . THR A 1 296 ? -0.068 -27.547 -26.5 1 97.69 296 THR A N 1
ATOM 2303 C CA . THR A 1 296 ? -1.35 -26.938 -26.172 1 97.69 296 THR A CA 1
ATOM 2304 C C . THR A 1 296 ? -1.286 -25.422 -26.359 1 97.69 296 THR A C 1
ATOM 2306 O O . THR A 1 296 ? -2.141 -24.844 -27.016 1 97.69 296 THR A O 1
ATOM 2309 N N . LEU A 1 297 ? -0.217 -24.781 -25.812 1 97.88 297 LEU A N 1
ATOM 2310 C CA . LEU A 1 297 ? -0.058 -23.344 -25.953 1 97.88 297 LEU A CA 1
ATOM 2311 C C . LEU A 1 297 ? 0.22 -22.953 -27.391 1 97.88 297 LEU A C 1
ATOM 2313 O O . LEU A 1 297 ? -0.167 -21.875 -27.844 1 97.88 297 LEU A O 1
ATOM 2317 N N . GLY A 1 298 ? 0.843 -23.875 -28.062 1 97.44 298 GLY A N 1
ATOM 2318 C CA . GLY A 1 298 ? 1.017 -23.672 -29.5 1 97.44 298 GLY A CA 1
ATOM 2319 C C . GLY A 1 298 ? -0.296 -23.609 -30.25 1 97.44 298 GLY A C 1
ATOM 2320 O O . GLY A 1 298 ? -0.456 -22.797 -31.156 1 97.44 298 GLY A O 1
ATOM 2321 N N . LYS A 1 299 ? -1.177 -24.469 -29.969 1 97.38 299 LYS A N 1
ATOM 2322 C CA . LYS A 1 299 ? -2.506 -24.453 -30.578 1 97.38 299 LYS A CA 1
ATOM 2323 C C . LYS A 1 299 ? -3.232 -23.156 -30.25 1 97.38 299 LYS A C 1
ATOM 2325 O O . LYS A 1 299 ? -3.889 -22.562 -31.109 1 97.38 299 LYS A O 1
ATOM 2330 N N . LEU A 1 300 ? -3.127 -22.703 -29.016 1 97.75 300 LEU A N 1
ATOM 2331 C CA . LEU A 1 300 ? -3.695 -21.422 -28.641 1 97.75 300 LEU A CA 1
ATOM 2332 C C . LEU A 1 300 ? -3.145 -20.297 -29.531 1 97.75 300 LEU A C 1
ATOM 2334 O O . LEU A 1 300 ? -3.902 -19.469 -30.016 1 97.75 300 LEU A O 1
ATOM 2338 N N . GLU A 1 301 ? -1.827 -20.328 -29.703 1 97.19 301 GLU A N 1
ATOM 2339 C CA . GLU A 1 301 ? -1.175 -19.312 -30.531 1 97.19 301 GLU A CA 1
ATOM 2340 C C . GLU A 1 301 ? -1.746 -19.312 -31.938 1 97.19 301 GLU A C 1
ATOM 2342 O O . GLU A 1 301 ? -2.066 -18.25 -32.469 1 97.19 301 GLU A O 1
ATOM 2347 N N . ARG A 1 302 ? -1.857 -20.453 -32.531 1 94.81 302 ARG A N 1
ATOM 2348 C CA . ARG A 1 302 ? -2.379 -20.562 -33.906 1 94.81 302 ARG A CA 1
ATOM 2349 C C . ARG A 1 302 ? -3.82 -20.062 -33.969 1 94.81 302 ARG A C 1
ATOM 2351 O O . ARG A 1 302 ? -4.195 -19.359 -34.906 1 94.81 302 ARG A O 1
ATOM 2358 N N . PHE A 1 303 ? -4.527 -20.453 -33.031 1 93.38 303 PHE A N 1
ATOM 2359 C CA . PHE A 1 303 ? -5.93 -20.062 -33 1 93.38 303 PHE A CA 1
ATOM 2360 C C . PHE A 1 303 ? -6.062 -18.562 -32.812 1 93.38 303 PHE A C 1
ATOM 2362 O O . PHE A 1 303 ? -6.91 -17.922 -33.438 1 93.38 303 PHE A O 1
ATOM 2369 N N . ALA A 1 304 ? -5.273 -17.938 -31.906 1 93.81 304 ALA A N 1
ATOM 2370 C CA . ALA A 1 304 ? -5.336 -16.516 -31.578 1 93.81 304 ALA A CA 1
ATOM 2371 C C . ALA A 1 304 ? -4.938 -15.664 -32.781 1 93.81 304 ALA A C 1
ATOM 2373 O O . ALA A 1 304 ? -5.395 -14.531 -32.906 1 93.81 304 ALA A O 1
ATOM 2374 N N . LYS A 1 305 ? -4.16 -16.172 -33.594 1 89.56 305 LYS A N 1
ATOM 2375 C CA . LYS A 1 305 ? -3.713 -15.445 -34.781 1 89.56 305 LYS A CA 1
ATOM 2376 C C . LYS A 1 305 ? -4.828 -15.344 -35.812 1 89.56 305 LYS A C 1
ATOM 2378 O O . LYS A 1 305 ? -4.773 -14.508 -36.719 1 89.56 305 LYS A O 1
ATOM 2383 N N . PHE A 1 306 ? -5.77 -16.188 -35.656 1 81.19 306 PHE A N 1
ATOM 2384 C CA . PHE A 1 306 ? -6.852 -16.203 -36.625 1 81.19 306 PHE A CA 1
ATOM 2385 C C . PHE A 1 306 ? -7.992 -15.297 -36.188 1 81.19 306 PHE A C 1
ATOM 2387 O O . PHE A 1 306 ? -9 -15.164 -36.875 1 81.19 306 PHE A O 1
ATOM 2394 N N . PHE A 1 307 ? -7.949 -14.711 -35.062 1 71.12 307 PHE A N 1
ATOM 2395 C CA . PHE A 1 307 ? -8.938 -13.727 -34.656 1 71.12 307 PHE A CA 1
ATOM 2396 C C . PHE A 1 307 ? -8.695 -12.383 -35.344 1 71.12 307 PHE A C 1
ATOM 2398 O O . PHE A 1 307 ? -7.547 -11.977 -35.531 1 71.12 307 PHE A O 1
ATOM 2405 N N . MET B 1 1 ? 70.25 -24.906 9.703 1 20.22 1 MET B N 1
ATOM 2406 C CA . MET B 1 1 ? 69.438 -24.781 10.891 1 20.22 1 MET B CA 1
ATOM 2407 C C . MET B 1 1 ? 68.062 -24.125 10.547 1 20.22 1 MET B C 1
ATOM 2409 O O . MET B 1 1 ? 67 -24.641 10.883 1 20.22 1 MET B O 1
ATOM 2413 N N . THR B 1 2 ? 67.812 -22.719 10.945 1 20.23 2 THR B N 1
ATOM 2414 C CA . THR B 1 2 ? 67.75 -22.203 12.305 1 20.23 2 THR B CA 1
ATOM 2415 C C . THR B 1 2 ? 66.375 -21.656 12.602 1 20.23 2 THR B C 1
ATOM 2417 O O . THR B 1 2 ? 65.812 -21.859 13.695 1 20.23 2 THR B O 1
ATOM 2420 N N . THR B 1 3 ? 65.938 -20.594 11.875 1 25.41 3 THR B N 1
ATOM 2421 C CA . THR B 1 3 ? 64.938 -19.578 12.328 1 25.41 3 THR B CA 1
ATOM 2422 C C . THR B 1 3 ? 63.531 -20.094 12.211 1 25.41 3 THR B C 1
ATOM 2424 O O . THR B 1 3 ? 63.188 -20.797 11.25 1 25.41 3 THR B O 1
ATOM 2427 N N . LYS B 1 4 ? 62.75 -19.828 13.25 1 30.14 4 LYS B N 1
ATOM 2428 C CA . LYS B 1 4 ? 61.438 -20.25 13.789 1 30.14 4 LYS B CA 1
ATOM 2429 C C . LYS B 1 4 ? 60.312 -19.875 12.844 1 30.14 4 LYS B C 1
ATOM 2431 O O . LYS B 1 4 ? 59.938 -18.688 12.734 1 30.14 4 LYS B O 1
ATOM 2436 N N . PRO B 1 5 ? 60.188 -20.094 11.492 1 31.75 5 PRO B N 1
ATOM 2437 C CA . PRO B 1 5 ? 59.25 -19.172 10.836 1 31.75 5 PRO B CA 1
ATOM 2438 C C . PRO B 1 5 ? 57.875 -19.172 11.5 1 31.75 5 PRO B C 1
ATOM 2440 O O . PRO B 1 5 ? 57.438 -20.203 12.008 1 31.75 5 PRO B O 1
ATOM 2443 N N . GLY B 1 6 ? 57.5 -17.969 12.086 1 28.83 6 GLY B N 1
ATOM 2444 C CA . GLY B 1 6 ? 56.312 -17.484 12.789 1 28.83 6 GLY B CA 1
ATOM 2445 C C . GLY B 1 6 ? 55.031 -17.891 12.133 1 28.83 6 GLY B C 1
ATOM 2446 O O . GLY B 1 6 ? 54.906 -17.891 10.906 1 28.83 6 GLY B O 1
ATOM 2447 N N . GLN B 1 7 ? 54.281 -18.828 12.734 1 28.97 7 GLN B N 1
ATOM 2448 C CA . GLN B 1 7 ? 52.969 -19.344 12.406 1 28.97 7 GLN B CA 1
ATOM 2449 C C . GLN B 1 7 ? 51.969 -18.219 12.102 1 28.97 7 GLN B C 1
ATOM 2451 O O . GLN B 1 7 ? 51.844 -17.281 12.891 1 28.97 7 GLN B O 1
ATOM 2456 N N . GLN B 1 8 ? 51.844 -17.828 10.805 1 28.48 8 GLN B N 1
ATOM 2457 C CA . GLN B 1 8 ? 50.875 -16.906 10.234 1 28.48 8 GLN B CA 1
ATOM 2458 C C . GLN B 1 8 ? 49.469 -17.125 10.828 1 28.48 8 GLN B C 1
ATOM 2460 O O . GLN B 1 8 ? 48.875 -18.172 10.633 1 28.48 8 GLN B O 1
ATOM 2465 N N . SER B 1 9 ? 49.281 -16.469 11.984 1 24.89 9 SER B N 1
ATOM 2466 C CA . SER B 1 9 ? 48.031 -16.547 12.742 1 24.89 9 SER B CA 1
ATOM 2467 C C . SER B 1 9 ? 46.812 -16.344 11.828 1 24.89 9 SER B C 1
ATOM 2469 O O . SER B 1 9 ? 46.969 -15.906 10.688 1 24.89 9 SER B O 1
ATOM 2471 N N . ALA B 1 10 ? 45.625 -15.789 12.516 1 28.69 10 ALA B N 1
ATOM 2472 C CA . ALA B 1 10 ? 44.219 -15.984 12.719 1 28.69 10 ALA B CA 1
ATOM 2473 C C . ALA B 1 10 ? 43.406 -15.148 11.734 1 28.69 10 ALA B C 1
ATOM 2475 O O . ALA B 1 10 ? 42.188 -14.961 11.922 1 28.69 10 ALA B O 1
ATOM 2476 N N . HIS B 1 11 ? 43.75 -14.359 10.68 1 27.23 11 HIS B N 1
ATOM 2477 C CA . HIS B 1 11 ? 42.875 -13.203 10.547 1 27.23 11 HIS B CA 1
ATOM 2478 C C . HIS B 1 11 ? 41.469 -13.617 10.195 1 27.23 11 HIS B C 1
ATOM 2480 O O . HIS B 1 11 ? 41.219 -14.25 9.164 1 27.23 11 HIS B O 1
ATOM 2486 N N . ALA B 1 12 ? 40.562 -13.852 11.172 1 29.38 12 ALA B N 1
ATOM 2487 C CA . ALA B 1 12 ? 39.125 -14.086 11.031 1 29.38 12 ALA B CA 1
ATOM 2488 C C . ALA B 1 12 ? 38.5 -13.023 10.133 1 29.38 12 ALA B C 1
ATOM 2490 O O . ALA B 1 12 ? 38.594 -11.828 10.406 1 29.38 12 ALA B O 1
ATOM 2491 N N . GLU B 1 13 ? 38.375 -13.164 8.867 1 30.2 13 GLU B N 1
ATOM 2492 C CA . GLU B 1 13 ? 37.656 -12.227 8.008 1 30.2 13 GLU B CA 1
ATOM 2493 C C . GLU B 1 13 ? 36.281 -11.898 8.594 1 30.2 13 GLU B C 1
ATOM 2495 O O . GLU B 1 13 ? 35.5 -12.797 8.93 1 30.2 13 GLU B O 1
ATOM 2500 N N . PRO B 1 14 ? 36.031 -10.797 9.391 1 31.95 14 PRO B N 1
ATOM 2501 C CA . PRO B 1 14 ? 34.719 -10.531 9.945 1 31.95 14 PRO B CA 1
ATOM 2502 C C . PRO B 1 14 ? 33.594 -10.68 8.914 1 31.95 14 PRO B C 1
ATOM 2504 O O . PRO B 1 14 ? 33.812 -10.438 7.727 1 31.95 14 PRO B O 1
ATOM 2507 N N . HIS B 1 15 ? 32.719 -11.586 8.945 1 32.75 15 HIS B N 1
ATOM 2508 C CA . HIS B 1 15 ? 31.422 -11.75 8.297 1 32.75 15 HIS B CA 1
ATOM 2509 C C . HIS B 1 15 ? 30.672 -10.43 8.195 1 32.75 15 HIS B C 1
ATOM 2511 O O . HIS B 1 15 ? 30.219 -9.891 9.211 1 32.75 15 HIS B O 1
ATOM 2517 N N . GLN B 1 16 ? 31.141 -9.297 7.621 1 36.47 16 GLN B N 1
ATOM 2518 C CA . GLN B 1 16 ? 30.422 -8.047 7.379 1 36.47 16 GLN B CA 1
ATOM 2519 C C . GLN B 1 16 ? 28.984 -8.32 6.957 1 36.47 16 GLN B C 1
ATOM 2521 O O . GLN B 1 16 ? 28.734 -8.914 5.906 1 36.47 16 GLN B O 1
ATOM 2526 N N . PRO B 1 17 ? 28.016 -8.594 7.703 1 43.38 17 PRO B N 1
ATOM 2527 C CA . PRO B 1 17 ? 26.594 -8.758 7.352 1 43.38 17 PRO B CA 1
ATOM 2528 C C . PRO B 1 17 ? 26.094 -7.672 6.41 1 43.38 17 PRO B C 1
ATOM 2530 O O . PRO B 1 17 ? 25.516 -6.68 6.863 1 43.38 17 PRO B O 1
ATOM 2533 N N . GLN B 1 18 ? 26.672 -6.996 5.512 1 50.31 18 GLN B N 1
ATOM 2534 C CA . GLN B 1 18 ? 26.359 -5.801 4.742 1 50.31 18 GLN B CA 1
ATOM 2535 C C . GLN B 1 18 ? 25.016 -5.941 4.027 1 50.31 18 GLN B C 1
ATOM 2537 O O . GLN B 1 18 ? 24.969 -5.992 2.795 1 50.31 18 GLN B O 1
ATOM 2542 N N . ASP B 1 19 ? 23.938 -6.707 4.312 1 70.31 19 ASP B N 1
ATOM 2543 C CA . ASP B 1 19 ? 22.828 -7.348 3.611 1 70.31 19 ASP B CA 1
ATOM 2544 C C . ASP B 1 19 ? 21.75 -6.332 3.234 1 70.31 19 ASP B C 1
ATOM 2546 O O . ASP B 1 19 ? 20.64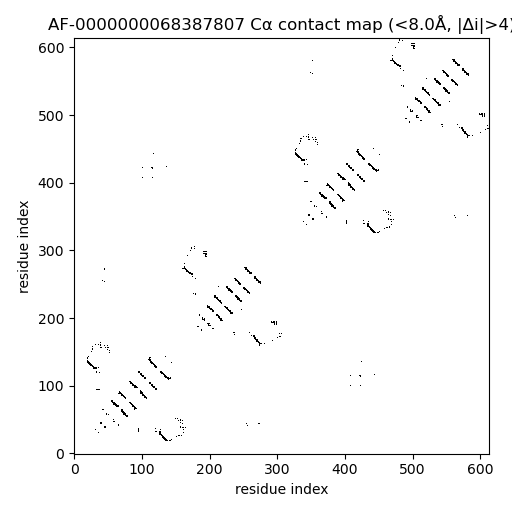1 -6.707 2.871 1 70.31 19 ASP B O 1
ATOM 2550 N N . GLY B 1 20 ? 22.094 -5.004 3.066 1 91.94 20 GLY B N 1
ATOM 2551 C CA . GLY B 1 20 ? 21.234 -3.959 2.549 1 91.94 20 GLY B CA 1
ATOM 2552 C C . GLY B 1 20 ? 20.047 -3.666 3.451 1 91.94 20 GLY B C 1
ATOM 2553 O O . GLY B 1 20 ? 19.156 -2.895 3.086 1 91.94 20 GLY B O 1
ATOM 2554 N N . PHE B 1 21 ? 20.062 -4.309 4.699 1 97.25 21 PHE B N 1
ATOM 2555 C CA . PHE B 1 21 ? 18.969 -4.105 5.637 1 97.25 21 PHE B CA 1
ATOM 2556 C C . PHE B 1 21 ? 19.438 -3.334 6.863 1 97.25 21 PHE B C 1
ATOM 2558 O O . PHE B 1 21 ? 20.578 -3.496 7.305 1 97.25 21 PHE B O 1
ATOM 2565 N N . ALA B 1 22 ? 18.641 -2.461 7.379 1 97.25 22 ALA B N 1
ATOM 2566 C CA . ALA B 1 22 ? 18.984 -1.696 8.578 1 97.25 22 ALA B CA 1
ATOM 2567 C C . ALA B 1 22 ? 17.719 -1.364 9.383 1 97.25 22 ALA B C 1
ATOM 2569 O O . ALA B 1 22 ? 16.609 -1.351 8.836 1 97.25 22 ALA B O 1
ATOM 2570 N N . THR B 1 23 ? 17.844 -1.23 10.68 1 97.38 23 THR B N 1
ATOM 2571 C CA . THR B 1 23 ? 16.844 -0.639 11.562 1 97.38 23 THR B CA 1
ATOM 2572 C C . THR B 1 23 ? 17.375 0.625 12.227 1 97.38 23 THR B C 1
ATOM 2574 O O . THR B 1 23 ? 18.375 0.576 12.945 1 97.38 23 THR B O 1
ATOM 2577 N N . LEU B 1 24 ? 16.781 1.697 11.883 1 97.62 24 LEU B N 1
ATOM 2578 C CA . LEU B 1 24 ? 17.172 2.986 12.438 1 97.62 24 LEU B CA 1
ATOM 2579 C C . LEU B 1 24 ? 16.125 3.498 13.43 1 97.62 24 LEU B C 1
ATOM 2581 O O . LEU B 1 24 ? 14.93 3.312 13.227 1 97.62 24 LEU B O 1
ATOM 2585 N N . SER B 1 25 ? 16.562 4.137 14.508 1 97.5 25 SER B N 1
ATOM 2586 C CA . SER B 1 25 ? 15.656 4.691 15.516 1 97.5 25 SER B CA 1
ATOM 2587 C C . SER B 1 25 ? 15.977 6.156 15.797 1 97.5 25 SER B C 1
ATOM 2589 O O . SER B 1 25 ? 17.141 6.527 15.93 1 97.5 25 SER B O 1
ATOM 2591 N N . PHE B 1 26 ? 14.969 6.98 15.875 1 97.62 26 PHE B N 1
ATOM 2592 C CA . PHE B 1 26 ? 15.07 8.414 16.141 1 97.62 26 PHE B CA 1
ATOM 2593 C C . PHE B 1 26 ? 14.117 8.828 17.25 1 97.62 26 PHE B C 1
ATOM 2595 O O . PHE B 1 26 ? 12.984 8.344 17.312 1 97.62 26 PHE B O 1
ATOM 2602 N N . GLU B 1 27 ? 14.555 9.734 18.109 1 96.69 27 GLU B N 1
ATOM 2603 C CA . GLU B 1 27 ? 13.703 10.258 19.172 1 96.69 27 GLU B CA 1
ATOM 2604 C C . GLU B 1 27 ? 13.789 11.773 19.25 1 96.69 27 GLU B C 1
ATOM 2606 O O . GLU B 1 27 ? 14.867 12.352 19.125 1 96.69 27 GLU B O 1
ATOM 2611 N N . ARG B 1 28 ? 12.664 12.398 19.422 1 96.56 28 ARG B N 1
ATOM 2612 C CA . ARG B 1 28 ? 12.57 13.836 19.641 1 96.56 28 ARG B 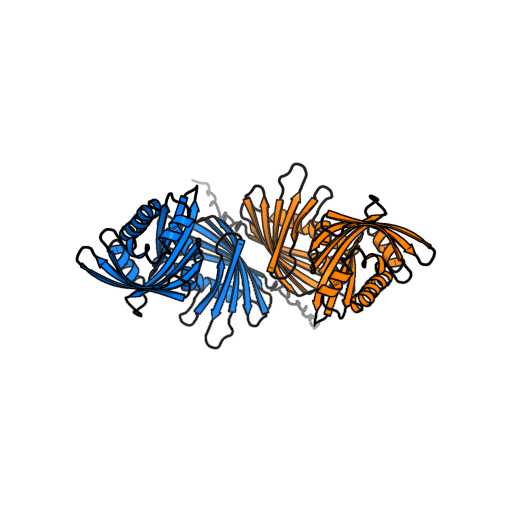CA 1
ATOM 2613 C C . ARG B 1 28 ? 11.602 14.156 20.781 1 96.56 28 ARG B C 1
ATOM 2615 O O . ARG B 1 28 ? 10.562 13.508 20.922 1 96.56 28 ARG B O 1
ATOM 2622 N N . GLU B 1 29 ? 11.961 15.109 21.594 1 95.38 29 GLU B N 1
ATOM 2623 C CA . GLU B 1 29 ? 11.047 15.742 22.547 1 95.38 29 GLU B CA 1
ATOM 2624 C C . GLU B 1 29 ? 10.656 17.141 22.094 1 95.38 29 GLU B C 1
ATOM 2626 O O . GLU B 1 29 ? 11.523 17.984 21.859 1 95.38 29 GLU B O 1
ATOM 2631 N N . ILE B 1 30 ? 9.414 17.312 21.984 1 95.38 30 ILE B N 1
ATOM 2632 C CA . ILE B 1 30 ? 8.906 18.547 21.391 1 95.38 30 ILE B CA 1
ATOM 2633 C C . ILE B 1 30 ? 7.898 19.203 22.328 1 95.38 30 ILE B C 1
ATOM 2635 O O . ILE B 1 30 ? 7.02 18.531 22.875 1 95.38 30 ILE B O 1
ATOM 2639 N N . ALA B 1 31 ? 8 20.484 22.531 1 92.56 31 ALA B N 1
ATOM 2640 C CA . ALA B 1 31 ? 7.176 21.219 23.5 1 92.56 31 ALA B CA 1
ATOM 2641 C C . ALA B 1 31 ? 5.832 21.609 22.875 1 92.56 31 ALA B C 1
ATOM 2643 O O . ALA B 1 31 ? 5.48 22.781 22.812 1 92.56 31 ALA B O 1
ATOM 2644 N N . VAL B 1 32 ? 5.109 20.641 22.406 1 93.06 32 VAL B N 1
ATOM 2645 C CA . VAL B 1 32 ? 3.758 20.812 21.875 1 93.06 32 VAL B CA 1
ATOM 2646 C C . VAL B 1 32 ? 2.867 19.688 22.375 1 93.06 32 VAL B C 1
ATOM 2648 O O . VAL B 1 32 ? 3.357 18.609 22.719 1 93.06 32 VAL B O 1
ATOM 2651 N N . PRO B 1 33 ? 1.504 19.969 22.453 1 91.44 33 PRO B N 1
ATOM 2652 C CA . PRO B 1 33 ? 0.601 18.875 22.812 1 91.44 33 PRO B CA 1
ATOM 2653 C C . PRO B 1 33 ? 0.609 17.734 21.781 1 91.44 33 PRO B C 1
ATOM 2655 O O . PRO B 1 33 ? 0.932 17.953 20.609 1 91.44 33 PRO B O 1
ATOM 2658 N N . LEU B 1 34 ? 0.232 16.562 22.188 1 93.25 34 LEU B N 1
ATOM 2659 C CA . LEU B 1 34 ? 0.221 15.375 21.328 1 93.25 34 LEU B CA 1
ATOM 2660 C C . LEU B 1 34 ? -0.685 15.578 20.125 1 93.25 34 LEU B C 1
ATOM 2662 O O . LEU B 1 34 ? -0.369 15.125 19.016 1 93.25 34 LEU B O 1
ATOM 2666 N N . SER B 1 35 ? -1.769 16.203 20.359 1 90 35 SER B N 1
ATOM 2667 C CA . SER B 1 35 ? -2.719 16.406 19.281 1 90 35 SER B CA 1
ATOM 2668 C C . SER B 1 35 ? -2.107 17.25 18.156 1 90 35 SER B C 1
ATOM 2670 O O . SER B 1 35 ? -2.305 16.953 16.969 1 90 35 SER B O 1
ATOM 2672 N N . ALA B 1 36 ? -1.405 18.281 18.531 1 92.31 36 ALA B N 1
ATOM 2673 C CA . ALA B 1 36 ? -0.744 19.125 17.547 1 92.31 36 ALA B CA 1
ATOM 2674 C C . ALA B 1 36 ? 0.356 18.359 16.812 1 92.31 36 ALA B C 1
ATOM 2676 O O . ALA B 1 36 ? 0.478 18.453 15.594 1 92.31 36 ALA B O 1
ATOM 2677 N N . LEU B 1 37 ? 1.115 17.641 17.578 1 96.31 37 LEU B N 1
ATOM 2678 C CA . LEU B 1 37 ? 2.191 16.875 16.984 1 96.31 37 LEU B CA 1
ATOM 2679 C C . LEU B 1 37 ? 1.639 15.852 15.984 1 96.31 37 LEU B C 1
ATOM 2681 O O . LEU B 1 37 ? 2.186 15.68 14.898 1 96.31 37 LEU B O 1
ATOM 2685 N N . TRP B 1 38 ? 0.582 15.18 16.375 1 96.44 38 TRP B N 1
ATOM 2686 C CA . TRP B 1 38 ? -0.086 14.211 15.523 1 96.44 38 TRP B CA 1
ATOM 2687 C C . TRP B 1 38 ? -0.513 14.859 14.203 1 96.44 38 TRP B C 1
ATOM 2689 O O . TRP B 1 38 ? -0.268 14.305 13.125 1 96.44 38 TRP B O 1
ATOM 2699 N N . GLN B 1 39 ? -1.052 16.016 14.266 1 95.5 39 GLN B N 1
ATOM 2700 C CA . GLN B 1 39 ? -1.528 16.719 13.078 1 95.5 39 GLN B CA 1
ATOM 2701 C C . GLN B 1 39 ? -0.365 17.141 12.188 1 95.5 39 GLN B C 1
ATOM 2703 O O . GLN B 1 39 ? -0.44 17.016 10.961 1 95.5 39 GLN B O 1
ATOM 2708 N N . VAL B 1 40 ? 0.647 17.578 12.789 1 96.94 40 VAL B N 1
ATOM 2709 C CA . VAL B 1 40 ? 1.816 18 12.023 1 96.94 40 VAL B CA 1
ATOM 2710 C C . VAL B 1 40 ? 2.428 16.797 11.312 1 96.94 40 VAL B C 1
ATOM 2712 O O . VAL B 1 40 ? 2.875 16.906 10.164 1 96.94 40 VAL B O 1
ATOM 2715 N N . TRP B 1 41 ? 2.457 15.664 11.969 1 97.44 41 TRP B N 1
ATOM 2716 C CA . TRP B 1 41 ? 3.002 14.43 11.422 1 97.44 41 TRP B CA 1
ATOM 2717 C C . TRP B 1 41 ? 2.176 13.953 10.227 1 97.44 41 TRP B C 1
ATOM 2719 O O . TRP B 1 41 ? 2.73 13.547 9.203 1 97.44 41 TRP B O 1
ATOM 2729 N N . LEU B 1 42 ? 0.914 14.078 10.297 1 95.62 42 LEU B N 1
ATOM 2730 C CA . LEU B 1 42 ? 0.037 13.391 9.359 1 95.62 42 LEU B CA 1
ATOM 2731 C C . LEU B 1 42 ? -0.379 14.312 8.219 1 95.62 42 LEU B C 1
ATOM 2733 O O . LEU B 1 42 ? -0.655 13.852 7.109 1 95.62 42 LEU B O 1
ATOM 2737 N N . SER B 1 43 ? -0.45 15.609 8.422 1 94.44 43 SER B N 1
ATOM 2738 C CA . SER B 1 43 ? -0.979 16.531 7.43 1 94.44 43 SER B CA 1
ATOM 2739 C C . SER B 1 43 ? -0.004 16.719 6.27 1 94.44 43 SER B C 1
ATOM 2741 O O . SER B 1 43 ? 1.143 17.125 6.477 1 94.44 43 SER B O 1
ATOM 2743 N N . PRO B 1 44 ? -0.512 16.516 5.051 1 93.38 44 PRO B N 1
ATOM 2744 C CA . PRO B 1 44 ? 0.369 16.75 3.906 1 93.38 44 PRO B CA 1
ATOM 2745 C C . PRO B 1 44 ? 0.854 18.203 3.828 1 93.38 44 PRO B C 1
ATOM 2747 O O . PRO B 1 44 ? 1.991 18.453 3.422 1 93.38 44 PRO B O 1
ATOM 2750 N N . ALA B 1 45 ? 0.018 19.141 4.227 1 91.81 45 ALA B N 1
ATOM 2751 C CA . ALA B 1 45 ? 0.396 20.547 4.191 1 91.81 45 ALA B CA 1
ATOM 2752 C C . ALA B 1 45 ? 1.554 20.828 5.148 1 91.81 45 ALA B C 1
ATOM 2754 O O . ALA B 1 45 ? 2.502 21.531 4.793 1 91.81 45 ALA B O 1
ATOM 2755 N N . ALA B 1 46 ? 1.458 20.297 6.355 1 94.56 46 ALA B N 1
ATOM 2756 C CA . ALA B 1 46 ? 2.551 20.453 7.309 1 94.56 46 ALA B CA 1
ATOM 2757 C C . ALA B 1 46 ? 3.793 19.703 6.859 1 94.56 46 ALA B C 1
ATOM 2759 O O . ALA B 1 46 ? 4.914 20.203 6.973 1 94.56 46 ALA B O 1
ATOM 2760 N N . ARG B 1 47 ? 3.619 18.5 6.371 1 94.56 47 ARG B N 1
ATOM 2761 C CA . ARG B 1 47 ? 4.738 17.672 5.938 1 94.56 47 ARG B CA 1
ATOM 2762 C C . ARG B 1 47 ? 5.484 18.328 4.777 1 94.56 47 ARG B C 1
ATOM 2764 O O . ARG B 1 47 ? 6.711 18.203 4.684 1 94.56 47 ARG B O 1
ATOM 2771 N N . ALA B 1 48 ? 4.742 18.984 3.891 1 91.12 48 ALA B N 1
ATOM 2772 C CA . ALA B 1 48 ? 5.395 19.688 2.797 1 91.12 48 ALA B CA 1
ATOM 2773 C C . ALA B 1 48 ? 6.371 20.734 3.328 1 91.12 48 ALA B C 1
ATOM 2775 O O . ALA B 1 48 ? 7.387 21.031 2.691 1 91.12 48 ALA B O 1
ATOM 2776 N N . VAL B 1 49 ? 6.07 21.25 4.496 1 91.75 49 VAL B N 1
ATOM 2777 C CA . VAL B 1 49 ? 6.906 22.281 5.098 1 91.75 49 VAL B CA 1
ATOM 2778 C C . VAL B 1 49 ? 8.102 21.641 5.793 1 91.75 49 VAL B C 1
ATOM 2780 O O . VAL B 1 49 ? 9.25 22 5.52 1 91.75 49 VAL B O 1
ATOM 2783 N N . TRP B 1 50 ? 7.895 20.562 6.582 1 92.88 50 TRP B N 1
ATOM 2784 C CA . TRP B 1 50 ? 9.008 20.094 7.395 1 92.88 50 TRP B CA 1
ATOM 2785 C C . TRP B 1 50 ? 9.812 19.016 6.652 1 92.88 50 TRP B C 1
ATOM 2787 O O . TRP B 1 50 ? 10.953 18.719 7.02 1 92.88 50 TRP B O 1
ATOM 2797 N N . ALA B 1 51 ? 9.266 18.359 5.684 1 88.62 51 ALA B N 1
ATOM 2798 C CA . ALA B 1 51 ? 10 17.344 4.93 1 88.62 51 ALA B CA 1
ATOM 2799 C C . ALA B 1 51 ? 11.031 17.984 4.004 1 88.62 51 ALA B C 1
ATOM 2801 O O . ALA B 1 51 ? 11.883 17.297 3.445 1 88.62 51 ALA B O 1
ATOM 2802 N N . SER B 1 52 ? 10.961 19.281 3.791 1 81.75 52 SER B N 1
ATOM 2803 C CA . SER B 1 52 ? 11.984 20 3.039 1 81.75 52 SER B CA 1
ATOM 2804 C C . SER B 1 52 ? 13.18 20.344 3.922 1 81.75 52 SER B C 1
ATOM 2806 O O . SER B 1 52 ? 13.102 21.25 4.75 1 81.75 52 SER B O 1
ATOM 2808 N N . PRO B 1 53 ? 14.234 19.578 3.789 1 67.31 53 PRO B N 1
ATOM 2809 C CA . PRO B 1 53 ? 15.344 19.766 4.719 1 67.31 53 PRO B CA 1
ATOM 2810 C C . PRO B 1 53 ? 16.047 21.109 4.539 1 67.31 53 PRO B C 1
ATOM 2812 O O . PRO B 1 53 ? 16.766 21.562 5.43 1 67.31 53 PRO B O 1
ATOM 2815 N N . SER B 1 54 ? 15.953 21.656 3.354 1 72.25 54 SER B N 1
ATOM 2816 C CA . SER B 1 54 ? 16.578 22.953 3.102 1 72.25 54 SER B CA 1
ATOM 2817 C C . SER B 1 54 ? 15.742 23.781 2.137 1 72.25 54 SER B C 1
ATOM 2819 O O . SER B 1 54 ? 14.883 23.25 1.426 1 72.25 54 SER B O 1
ATOM 2821 N N . PRO B 1 55 ? 15.961 25.047 2.211 1 72.38 55 PRO B N 1
ATOM 2822 C CA . PRO B 1 55 ? 15.234 25.922 1.288 1 72.38 55 PRO B CA 1
ATOM 2823 C C . PRO B 1 55 ? 15.469 25.562 -0.177 1 72.38 55 PRO B C 1
ATOM 2825 O O . PRO B 1 55 ? 14.688 25.953 -1.048 1 72.38 55 PRO B O 1
ATOM 2828 N N . SER B 1 56 ? 16.5 24.875 -0.427 1 81.12 56 SER B N 1
ATOM 2829 C CA . SER B 1 56 ? 16.828 24.516 -1.8 1 81.12 56 SER B CA 1
ATOM 2830 C C . SER B 1 56 ? 16.062 23.266 -2.244 1 81.12 56 SER B C 1
ATOM 2832 O O . SER B 1 56 ? 16.094 22.906 -3.42 1 81.12 56 SER B O 1
ATOM 2834 N N . VAL B 1 57 ? 15.352 22.734 -1.355 1 82.62 57 VAL B N 1
ATOM 2835 C CA . VAL B 1 57 ? 14.594 21.516 -1.636 1 82.62 57 VAL B CA 1
ATOM 2836 C C . VAL B 1 57 ? 13.102 21.828 -1.59 1 82.62 57 VAL B C 1
ATOM 2838 O O . VAL B 1 57 ? 12.625 22.5 -0.676 1 82.62 57 VAL B O 1
ATOM 2841 N N . THR B 1 58 ? 12.461 21.453 -2.643 1 86.12 58 THR B N 1
ATOM 2842 C CA . THR B 1 58 ? 11.008 21.562 -2.643 1 86.12 58 THR B CA 1
ATOM 2843 C C . THR B 1 58 ? 10.352 20.188 -2.641 1 86.12 58 THR B C 1
ATOM 2845 O O . THR B 1 58 ? 10.82 19.266 -3.32 1 86.12 58 THR B O 1
ATOM 2848 N N . VAL B 1 59 ? 9.328 20.078 -1.841 1 90.25 59 VAL B N 1
ATOM 2849 C CA . VAL B 1 59 ? 8.539 18.844 -1.807 1 90.25 59 VAL B CA 1
ATOM 2850 C C . VAL B 1 59 ? 7.156 19.109 -2.4 1 90.25 59 VAL B C 1
ATOM 2852 O O . VAL B 1 59 ? 6.414 19.953 -1.904 1 90.25 59 VAL B O 1
ATOM 2855 N N . GLU B 1 60 ? 6.879 18.438 -3.445 1 90.12 60 GLU B N 1
ATOM 2856 C CA . GLU B 1 60 ? 5.59 18.547 -4.125 1 90.12 60 GLU B CA 1
ATOM 2857 C C . GLU B 1 60 ? 4.785 17.266 -4 1 90.12 60 GLU B C 1
ATOM 2859 O O . GLU B 1 60 ? 5.242 16.188 -4.422 1 90.12 60 GLU B O 1
ATOM 2864 N N . PHE B 1 61 ? 3.596 17.312 -3.439 1 91.94 61 PHE B N 1
ATOM 2865 C CA . PHE B 1 61 ? 2.727 16.156 -3.342 1 91.94 61 PHE B CA 1
ATOM 2866 C C . PHE B 1 61 ? 1.927 15.961 -4.625 1 91.94 61 PHE B C 1
ATOM 2868 O O . PHE B 1 61 ? 1.219 16.875 -5.059 1 91.94 61 PHE B O 1
ATOM 2875 N N . LEU B 1 62 ? 2.033 14.82 -5.219 1 93.06 62 LEU B N 1
ATOM 2876 C CA . LEU B 1 62 ? 1.274 14.453 -6.41 1 93.06 62 LEU B CA 1
ATOM 2877 C C . LEU B 1 62 ? -0.028 13.758 -6.031 1 93.06 62 LEU B C 1
ATOM 2879 O O . LEU B 1 62 ? -1.03 13.875 -6.738 1 93.06 62 LEU B O 1
ATOM 2883 N N . GLU B 1 63 ? -0.015 12.977 -5.055 1 92.75 63 GLU B N 1
ATOM 2884 C CA . GLU B 1 63 ? -1.126 12.258 -4.438 1 92.75 63 GLU B CA 1
ATOM 2885 C C . GLU B 1 63 ? -1.032 12.305 -2.916 1 92.75 63 GLU B C 1
ATOM 2887 O O . GLU B 1 63 ? 0.053 12.148 -2.35 1 92.75 63 GLU B O 1
ATOM 2892 N N . ALA B 1 64 ? -2.168 12.625 -2.27 1 92.75 64 ALA B N 1
ATOM 2893 C CA . ALA B 1 64 ? -2.137 12.719 -0.813 1 92.75 64 ALA B CA 1
ATOM 2894 C C . ALA B 1 64 ? -3.42 12.172 -0.198 1 92.75 64 ALA B C 1
ATOM 2896 O O . ALA B 1 64 ? -4.336 12.93 0.127 1 92.75 64 ALA B O 1
ATOM 2897 N N . ASP B 1 65 ? -3.51 10.906 -0.031 1 93.12 65 ASP B N 1
ATOM 2898 C CA . ASP B 1 65 ? -4.551 10.242 0.75 1 93.12 65 ASP B CA 1
ATOM 2899 C C . ASP B 1 65 ? -4.016 9.789 2.107 1 93.12 65 ASP B C 1
ATOM 2901 O O . ASP B 1 65 ? -3.371 8.75 2.211 1 93.12 65 ASP B O 1
ATOM 2905 N N . SER B 1 66 ? -4.316 10.539 3.156 1 91.75 66 SER B N 1
ATOM 2906 C CA . SER B 1 66 ? -3.703 10.328 4.465 1 91.75 66 SER B CA 1
ATOM 2907 C C . SER B 1 66 ? -4.582 9.453 5.352 1 91.75 66 SER B C 1
ATOM 2909 O O . SER B 1 66 ? -4.367 9.375 6.562 1 91.75 66 SER B O 1
ATOM 2911 N N . ARG B 1 67 ? -5.613 8.828 4.871 1 91.56 67 ARG B N 1
ATOM 2912 C CA . ARG B 1 67 ? -6.449 7.891 5.617 1 91.56 67 ARG B CA 1
ATOM 2913 C C . ARG B 1 67 ? -5.801 6.516 5.691 1 91.56 67 ARG B C 1
ATOM 2915 O O . ARG B 1 67 ? -4.855 6.227 4.957 1 91.56 67 ARG B O 1
ATOM 2922 N N . LEU B 1 68 ? -6.289 5.73 6.613 1 94.62 68 LEU B N 1
ATOM 2923 C CA . LEU B 1 68 ? -5.844 4.344 6.676 1 94.62 68 LEU B CA 1
ATOM 2924 C C . LEU B 1 68 ? -6.027 3.654 5.328 1 94.62 68 LEU B C 1
ATOM 2926 O O . LEU B 1 68 ? -7.102 3.736 4.723 1 94.62 68 LEU B O 1
ATOM 2930 N N . GLY B 1 69 ? -4.973 2.998 4.844 1 95.25 69 GLY B N 1
ATOM 2931 C CA . GLY B 1 69 ? -5.02 2.34 3.547 1 95.25 69 GLY B CA 1
ATOM 2932 C C . GLY B 1 69 ? -4.734 3.279 2.389 1 95.25 69 GLY B C 1
ATOM 2933 O O . GLY B 1 69 ? -4.594 2.838 1.246 1 95.25 69 GLY B O 1
ATOM 2934 N N . GLY B 1 70 ? -4.625 4.566 2.668 1 95.94 70 GLY B N 1
ATOM 2935 C CA . GLY B 1 70 ? -4.367 5.566 1.641 1 95.94 70 GLY B CA 1
ATOM 2936 C C . GLY B 1 70 ? -2.912 5.617 1.212 1 95.94 70 GLY B C 1
ATOM 2937 O O . GLY B 1 70 ? -2.035 5.102 1.907 1 95.94 70 GLY B O 1
ATOM 2938 N N . ARG B 1 71 ? -2.668 6.195 0.031 1 97.19 71 ARG B N 1
ATOM 2939 C CA . ARG B 1 71 ? -1.341 6.34 -0.56 1 97.19 71 ARG B CA 1
ATOM 2940 C C . ARG B 1 71 ? -0.994 7.809 -0.777 1 97.19 71 ARG B C 1
ATOM 2942 O O . ARG B 1 71 ? -1.861 8.609 -1.126 1 97.19 71 ARG B O 1
ATOM 2949 N N . GLU B 1 72 ? 0.247 8.141 -0.489 1 96.81 72 GLU B N 1
ATOM 2950 C CA . GLU B 1 72 ? 0.796 9.469 -0.774 1 96.81 72 GLU B CA 1
ATOM 2951 C C . GLU B 1 72 ? 2.037 9.367 -1.656 1 96.81 72 GLU B C 1
ATOM 2953 O O . GLU B 1 72 ? 2.875 8.484 -1.463 1 96.81 72 GLU B O 1
ATOM 2958 N N . VAL B 1 73 ? 2.08 10.219 -2.645 1 97.25 73 VAL B N 1
ATOM 2959 C CA . VAL B 1 73 ? 3.242 10.297 -3.523 1 97.25 73 VAL B CA 1
ATOM 2960 C C . VAL B 1 73 ? 3.754 11.734 -3.574 1 97.25 73 VAL B C 1
ATOM 2962 O O . VAL B 1 73 ? 2.984 12.664 -3.828 1 97.25 73 VAL B O 1
ATOM 2965 N N . SER B 1 74 ? 4.984 11.93 -3.299 1 95.94 74 SER B N 1
ATOM 2966 C CA . SER B 1 74 ? 5.598 13.25 -3.361 1 95.94 74 SER B CA 1
ATOM 2967 C C . SER B 1 74 ? 6.906 13.219 -4.145 1 95.94 74 SER B C 1
ATOM 2969 O O . SER B 1 74 ? 7.508 12.156 -4.312 1 95.94 74 SER B O 1
ATOM 2971 N N . LEU B 1 75 ? 7.266 14.328 -4.691 1 94.81 75 LEU B N 1
ATOM 2972 C CA . LEU B 1 75 ? 8.547 14.539 -5.352 1 94.81 75 LEU B CA 1
ATOM 2973 C C . LEU B 1 75 ? 9.414 15.508 -4.555 1 94.81 75 LEU B C 1
ATOM 2975 O O . LEU B 1 75 ? 8.961 16.609 -4.199 1 94.81 75 LEU B O 1
ATOM 2979 N N . CYS B 1 76 ? 10.523 15.062 -4.211 1 92.44 76 CYS B N 1
ATOM 2980 C CA . CYS B 1 76 ? 11.547 15.945 -3.662 1 92.44 76 CYS B CA 1
ATOM 2981 C C . CYS B 1 76 ? 12.477 16.453 -4.758 1 92.44 76 CYS B C 1
ATOM 2983 O O . CYS B 1 76 ? 13.164 15.672 -5.414 1 92.44 76 CYS B O 1
ATOM 2985 N N . LYS B 1 77 ? 12.516 17.734 -4.879 1 91.19 77 LYS B N 1
ATOM 2986 C CA . LYS B 1 77 ? 13.227 18.344 -5.996 1 91.19 77 LYS B CA 1
ATOM 2987 C C . LYS B 1 77 ? 14.375 19.219 -5.496 1 91.19 77 LYS B C 1
ATOM 2989 O O . LYS B 1 77 ? 14.203 20.016 -4.57 1 91.19 77 LYS B O 1
ATOM 2994 N N . VAL B 1 78 ? 15.555 18.969 -6.027 1 84.81 78 VAL B N 1
ATOM 2995 C CA . VAL B 1 78 ? 16.75 19.781 -5.82 1 84.81 78 VAL B CA 1
ATOM 2996 C C . VAL B 1 78 ? 17.297 20.25 -7.168 1 84.81 78 VAL B C 1
ATOM 2998 O O . VAL B 1 78 ? 17.453 19.453 -8.094 1 84.81 78 VAL B O 1
ATOM 3001 N N . ALA B 1 79 ? 17.516 21.547 -7.207 1 84.69 79 ALA B N 1
ATOM 3002 C CA . ALA B 1 79 ? 18.016 22.094 -8.461 1 84.69 79 ALA B CA 1
ATOM 3003 C C . ALA B 1 79 ? 19.25 21.344 -8.945 1 84.69 79 ALA B C 1
ATOM 3005 O O . ALA B 1 79 ? 20.188 21.109 -8.18 1 84.69 79 ALA B O 1
ATOM 3006 N N . GLY B 1 80 ? 19.266 20.906 -10.148 1 85.38 80 GLY B N 1
ATOM 3007 C CA . GLY B 1 80 ? 20.406 20.25 -10.781 1 85.38 80 GLY B CA 1
ATOM 3008 C C . GLY B 1 80 ? 20.469 18.766 -10.492 1 85.38 80 GLY B C 1
ATOM 3009 O O . GLY B 1 80 ? 21.406 18.078 -10.938 1 85.38 80 GLY B O 1
ATOM 3010 N N . GLN B 1 81 ? 19.594 18.281 -9.703 1 86.44 81 GLN B N 1
ATOM 3011 C CA . GLN B 1 81 ? 19.578 16.859 -9.375 1 86.44 81 GLN B CA 1
ATOM 3012 C C . GLN B 1 81 ? 18.297 16.188 -9.844 1 86.44 81 GLN B C 1
ATOM 3014 O O . GLN B 1 81 ? 17.266 16.859 -10.023 1 86.44 81 GLN B O 1
ATOM 3019 N N . PRO B 1 82 ? 18.359 14.875 -10.109 1 90.81 82 PRO B N 1
ATOM 3020 C CA . PRO B 1 82 ? 17.109 14.172 -10.438 1 90.81 82 PRO B CA 1
ATOM 3021 C C . PRO B 1 82 ? 16.109 14.195 -9.297 1 90.81 82 PRO B C 1
ATOM 3023 O O . PRO B 1 82 ? 16.484 14.172 -8.125 1 90.81 82 PRO B O 1
ATOM 3026 N N . ASP B 1 83 ? 14.82 14.25 -9.703 1 94.25 83 ASP B N 1
ATOM 3027 C CA . ASP B 1 83 ? 13.766 14.211 -8.703 1 94.25 83 ASP B CA 1
ATOM 3028 C C . ASP B 1 83 ? 13.789 12.891 -7.934 1 94.25 83 ASP B C 1
ATOM 3030 O O . ASP B 1 83 ? 14.055 11.836 -8.508 1 94.25 83 ASP B O 1
ATOM 3034 N N . ILE B 1 84 ? 13.57 13.016 -6.738 1 94.56 84 ILE B N 1
ATOM 3035 C CA . ILE B 1 84 ? 13.383 11.836 -5.902 1 94.56 84 ILE B CA 1
ATOM 3036 C C . ILE B 1 84 ? 11.898 11.625 -5.641 1 94.56 84 ILE B C 1
ATOM 3038 O O . ILE B 1 84 ? 11.203 12.531 -5.164 1 94.56 84 ILE B O 1
ATOM 3042 N N . ARG B 1 85 ? 11.43 10.508 -6.051 1 97 85 ARG B N 1
ATOM 3043 C CA . ARG B 1 85 ? 10.031 10.133 -5.832 1 97 85 ARG B CA 1
ATOM 3044 C C . ARG B 1 85 ? 9.875 9.328 -4.547 1 97 85 ARG B C 1
ATOM 3046 O O . ARG B 1 85 ? 10.594 8.352 -4.328 1 97 85 ARG B O 1
ATOM 3053 N N . CYS B 1 86 ? 8.977 9.766 -3.672 1 96.81 86 CYS B N 1
ATOM 3054 C CA . CYS B 1 86 ? 8.68 9.078 -2.42 1 96.81 86 CYS B CA 1
ATOM 3055 C C . CYS B 1 86 ? 7.219 8.648 -2.373 1 96.81 86 CYS B C 1
ATOM 3057 O O . CYS B 1 86 ? 6.316 9.477 -2.508 1 96.81 86 CYS B O 1
ATOM 3059 N N . GLU B 1 87 ? 7 7.402 -2.26 1 98 87 GLU B N 1
ATOM 3060 C CA . GLU B 1 87 ? 5.664 6.844 -2.082 1 98 87 GLU B CA 1
ATOM 3061 C C . GLU B 1 87 ? 5.48 6.293 -0.672 1 98 87 GLU B C 1
ATOM 3063 O O . GLU B 1 87 ? 6.316 5.531 -0.183 1 98 87 GLU B O 1
ATOM 3068 N N . CYS B 1 88 ? 4.43 6.746 -0.003 1 97.88 88 CYS B N 1
ATOM 3069 C CA . CYS B 1 88 ? 4.082 6.266 1.329 1 97.88 88 CYS B CA 1
ATOM 3070 C C . CYS B 1 88 ? 2.668 5.699 1.354 1 97.88 88 CYS B C 1
ATOM 3072 O O . CYS B 1 88 ? 1.765 6.25 0.719 1 97.88 88 CYS B O 1
ATOM 3074 N N . GLY B 1 89 ? 2.502 4.605 2.006 1 98.38 89 GLY B N 1
ATOM 3075 C CA . GLY B 1 89 ? 1.178 4.066 2.271 1 98.38 89 GLY B CA 1
ATOM 3076 C C . GLY B 1 89 ? 0.921 3.818 3.746 1 98.38 89 GLY B C 1
ATOM 3077 O O . GLY B 1 89 ? 1.784 3.295 4.453 1 98.38 89 GLY B O 1
ATOM 3078 N N . TRP B 1 90 ? -0.265 4.254 4.215 1 98.44 90 TRP B N 1
ATOM 3079 C CA . TRP B 1 90 ? -0.587 4.164 5.633 1 98.44 90 TRP B CA 1
ATOM 3080 C C . TRP B 1 90 ? -1.158 2.793 5.977 1 98.44 90 TRP B C 1
ATOM 3082 O O . TRP B 1 90 ? -2.213 2.408 5.465 1 98.44 90 TRP B O 1
ATOM 3092 N N . LEU B 1 91 ? -0.524 2.105 6.895 1 98.62 91 LEU B N 1
ATOM 3093 C CA . LEU B 1 91 ? -0.851 0.718 7.203 1 98.62 91 LEU B CA 1
ATOM 3094 C C . LEU B 1 91 ? -1.569 0.615 8.547 1 98.62 91 LEU B C 1
ATOM 3096 O O . LEU B 1 91 ? -2.334 -0.325 8.773 1 98.62 91 LEU B O 1
ATOM 3100 N N . GLU B 1 92 ? -1.268 1.547 9.438 1 98.19 92 GLU B N 1
ATOM 3101 C CA . GLU B 1 92 ? -1.876 1.644 10.758 1 98.19 92 GLU B CA 1
ATOM 3102 C C . GLU B 1 92 ? -1.92 3.092 11.242 1 98.19 92 GLU B C 1
ATOM 3104 O O . GLU B 1 92 ? -0.933 3.82 11.125 1 98.19 92 GLU B O 1
ATOM 3109 N N . LEU B 1 93 ? -3.082 3.48 11.664 1 96.88 93 LEU B N 1
ATOM 3110 C CA . LEU B 1 93 ? -3.254 4.801 12.266 1 96.88 93 LEU B CA 1
ATOM 3111 C C . LEU B 1 93 ? -4.031 4.703 13.57 1 96.88 93 LEU B C 1
ATOM 3113 O O . LEU B 1 93 ? -5.203 4.324 13.578 1 96.88 93 LEU B O 1
ATOM 3117 N N . GLN B 1 94 ? -3.383 4.938 14.617 1 95.88 94 GLN B N 1
ATOM 3118 C CA . GLN B 1 94 ? -3.973 5.141 15.938 1 95.88 94 GLN B CA 1
ATOM 3119 C C . GLN B 1 94 ? -3.748 6.57 16.422 1 95.88 94 GLN B C 1
ATOM 3121 O O . GLN B 1 94 ? -2.691 6.879 16.984 1 95.88 94 GLN B O 1
ATOM 3126 N N . PRO B 1 95 ? -4.738 7.387 16.297 1 93.62 95 PRO B N 1
ATOM 3127 C CA . PRO B 1 95 ? -4.551 8.82 16.562 1 93.62 95 PRO B CA 1
ATOM 3128 C C . PRO B 1 95 ? -3.855 9.094 17.891 1 93.62 95 PRO B C 1
ATOM 3130 O O . PRO B 1 95 ? -4.258 8.562 18.922 1 93.62 95 PRO B O 1
ATOM 3133 N N . THR B 1 96 ? -2.75 9.898 17.828 1 94.12 96 THR B N 1
ATOM 3134 C CA . THR B 1 96 ? -1.928 10.438 18.906 1 94.12 96 THR B CA 1
ATOM 3135 C C . THR B 1 96 ? -1.156 9.328 19.594 1 94.12 96 THR B C 1
ATOM 3137 O O . THR B 1 96 ? -0.611 9.531 20.688 1 94.12 96 THR B O 1
ATOM 3140 N N . ARG B 1 97 ? -1.166 8.188 19.016 1 96.31 97 ARG B N 1
ATOM 3141 C CA . ARG B 1 97 ? -0.47 7.078 19.656 1 96.31 97 ARG B CA 1
ATOM 3142 C C . ARG B 1 97 ? 0.567 6.465 18.719 1 96.31 97 ARG B C 1
ATOM 3144 O O . ARG B 1 97 ? 1.73 6.305 19.094 1 96.31 97 ARG B O 1
ATOM 3151 N N . ARG B 1 98 ? 0.074 6.094 17.469 1 97.81 98 ARG B N 1
ATOM 3152 C CA . ARG B 1 98 ? 0.992 5.379 16.578 1 97.81 98 ARG B CA 1
ATOM 3153 C C . ARG B 1 98 ? 0.554 5.496 15.125 1 97.81 98 ARG B C 1
ATOM 3155 O O . ARG B 1 98 ? -0.641 5.465 14.82 1 97.81 98 ARG B O 1
ATOM 3162 N N . SER B 1 99 ? 1.493 5.668 14.273 1 98.38 99 SER B N 1
ATOM 3163 C CA . SER B 1 99 ? 1.286 5.469 12.844 1 98.38 99 SER B CA 1
ATOM 3164 C C . SER B 1 99 ? 2.303 4.488 12.273 1 98.38 99 SER B C 1
ATOM 3166 O O . SER B 1 99 ? 3.443 4.422 12.734 1 98.38 99 SER B O 1
ATOM 3168 N N . VAL B 1 100 ? 1.921 3.66 11.328 1 98.75 100 VAL B N 1
ATOM 3169 C CA . VAL B 1 100 ? 2.811 2.785 10.57 1 98.75 100 VAL B CA 1
ATOM 3170 C C . VAL B 1 100 ? 2.58 2.988 9.078 1 98.75 100 VAL B C 1
ATOM 3172 O O . VAL B 1 100 ? 1.438 3.004 8.609 1 98.75 100 VAL B O 1
ATOM 3175 N N . ASN B 1 101 ? 3.6 3.209 8.297 1 98.81 101 ASN B N 1
ATOM 3176 C CA . ASN B 1 101 ? 3.512 3.309 6.844 1 98.81 101 ASN B CA 1
ATOM 3177 C C . ASN B 1 101 ? 4.699 2.631 6.164 1 98.81 101 ASN B C 1
ATOM 3179 O O . ASN B 1 101 ? 5.758 2.465 6.77 1 98.81 101 ASN B O 1
ATOM 3183 N N . TYR B 1 102 ? 4.48 2.18 4.957 1 98.88 102 TYR B N 1
ATOM 3184 C CA . TYR B 1 102 ? 5.629 1.876 4.109 1 98.88 102 TYR B CA 1
ATOM 3185 C C . TYR B 1 102 ? 6.109 3.123 3.377 1 98.88 102 TYR B C 1
ATOM 3187 O O . TYR B 1 102 ? 5.371 4.102 3.248 1 98.88 102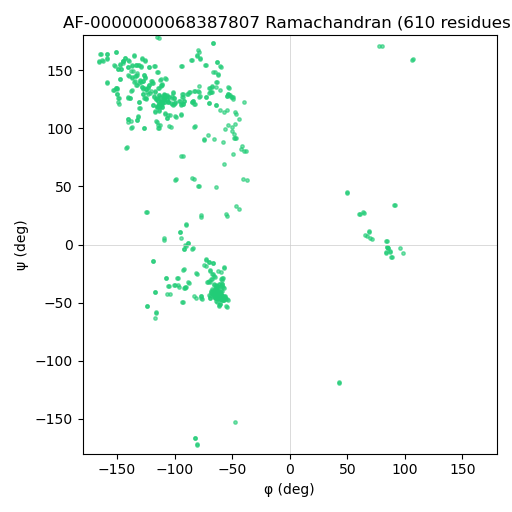 TYR B O 1
ATOM 3195 N N . GLU B 1 103 ? 7.336 3.055 2.957 1 98.56 103 GLU B N 1
ATOM 3196 C CA . GLU B 1 103 ? 7.941 4.098 2.137 1 98.56 103 GLU B CA 1
ATOM 3197 C C . GLU B 1 103 ? 8.789 3.502 1.021 1 98.56 103 GLU B C 1
ATOM 3199 O O . GLU B 1 103 ? 9.641 2.641 1.272 1 98.56 103 GLU B O 1
ATOM 3204 N N . VAL B 1 104 ? 8.523 3.898 -0.173 1 98.69 104 VAL B N 1
ATOM 3205 C CA . VAL B 1 104 ? 9.344 3.506 -1.315 1 98.69 104 VAL B CA 1
ATOM 3206 C C . VAL B 1 104 ? 10 4.742 -1.933 1 98.69 104 VAL B C 1
ATOM 3208 O O . VAL B 1 104 ? 9.312 5.711 -2.264 1 98.69 104 VAL B O 1
ATOM 3211 N N . VAL B 1 105 ? 11.258 4.723 -2.055 1 97.81 105 VAL B N 1
ATOM 3212 C CA . VAL B 1 105 ? 12.016 5.82 -2.654 1 97.81 105 VAL B CA 1
ATOM 3213 C C . VAL B 1 105 ? 12.562 5.387 -4.012 1 97.81 105 VAL B C 1
ATOM 3215 O O . VAL B 1 105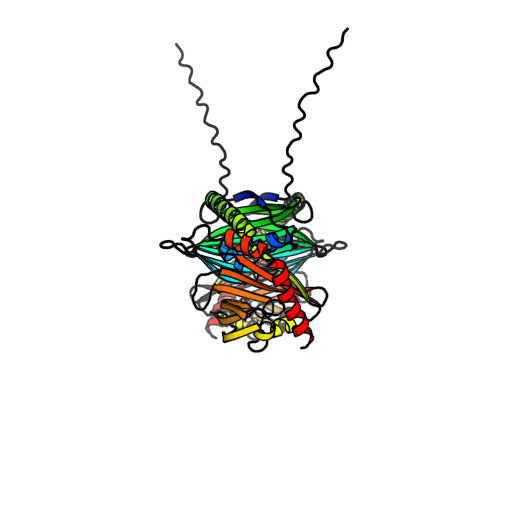 ? 13.18 4.324 -4.125 1 97.81 105 VAL B O 1
ATOM 3218 N N . SER B 1 106 ? 12.289 6.164 -4.984 1 97.44 106 SER B N 1
ATOM 3219 C CA . SER B 1 106 ? 12.805 5.879 -6.32 1 97.44 106 SER B CA 1
ATOM 3220 C C . SER B 1 106 ? 13.398 7.125 -6.961 1 97.44 106 SER B C 1
ATOM 3222 O O . SER B 1 106 ? 13.062 8.25 -6.586 1 97.44 106 SER B O 1
ATOM 3224 N N . SER B 1 107 ? 14.297 6.961 -7.863 1 95.31 107 SER B N 1
ATOM 3225 C CA . SER B 1 107 ? 14.93 8.008 -8.656 1 95.31 107 SER B CA 1
ATOM 3226 C C . SER B 1 107 ? 15.422 7.461 -10 1 95.31 107 SER B C 1
ATOM 3228 O O . SER B 1 107 ? 15.992 6.375 -10.062 1 95.31 107 SER B O 1
ATOM 3230 N N . GLY B 1 108 ? 15.117 8.18 -11.086 1 91.38 108 GLY B N 1
ATOM 3231 C CA . GLY B 1 108 ? 15.562 7.762 -12.406 1 91.38 108 GLY B CA 1
ATOM 3232 C C . GLY B 1 108 ? 14.953 6.441 -12.852 1 91.38 108 GLY B C 1
ATOM 3233 O O . GLY B 1 108 ? 15.633 5.613 -13.461 1 91.38 108 GLY B O 1
ATOM 3234 N N . GLY B 1 109 ? 13.852 6.18 -12.367 1 90.88 109 GLY B N 1
ATOM 3235 C CA . GLY B 1 109 ? 13.148 4.98 -12.781 1 90.88 109 GLY B CA 1
ATOM 3236 C C . GLY B 1 109 ? 13.578 3.742 -12.016 1 90.88 109 GLY B C 1
ATOM 3237 O O . GLY B 1 109 ? 13.109 2.637 -12.289 1 90.88 109 GLY B O 1
ATOM 3238 N N . VAL B 1 110 ? 14.461 3.918 -11.055 1 95.56 110 VAL B N 1
ATOM 3239 C CA . VAL B 1 110 ? 14.977 2.797 -10.273 1 95.56 110 VAL B CA 1
ATOM 3240 C C . VAL B 1 110 ? 14.516 2.926 -8.828 1 95.56 110 VAL B C 1
ATOM 3242 O O . VAL B 1 110 ? 14.633 3.994 -8.219 1 95.56 110 VAL B O 1
ATOM 3245 N N . THR B 1 111 ? 13.953 1.885 -8.344 1 97.69 111 THR B N 1
ATOM 3246 C CA . THR B 1 111 ? 13.633 1.855 -6.918 1 97.69 111 THR B CA 1
ATOM 3247 C C . THR B 1 111 ? 14.906 1.747 -6.082 1 97.69 111 THR B C 1
ATOM 3249 O O . THR B 1 111 ? 15.672 0.793 -6.23 1 97.69 111 THR B O 1
ATOM 3252 N N . GLN B 1 112 ? 15.094 2.711 -5.227 1 97.5 112 GLN B N 1
ATOM 3253 C CA . GLN B 1 112 ? 16.312 2.779 -4.434 1 97.5 112 GLN B CA 1
ATOM 3254 C C . GLN B 1 112 ? 16.156 2.035 -3.111 1 97.5 112 GLN B C 1
ATOM 3256 O O . GLN B 1 112 ? 17.094 1.405 -2.629 1 97.5 112 GLN B O 1
ATOM 3261 N N . SER B 1 113 ? 14.961 2.129 -2.553 1 98.25 113 SER B N 1
ATOM 3262 C CA . SER B 1 113 ? 14.758 1.525 -1.24 1 98.25 113 SER B CA 1
ATOM 3263 C C . SER B 1 113 ? 13.266 1.349 -0.94 1 98.25 113 SER B C 1
ATOM 3265 O O . SER B 1 113 ? 12.422 1.957 -1.596 1 98.25 113 SER B O 1
ATOM 3267 N N . ALA B 1 114 ? 12.977 0.471 -0.055 1 98.81 114 ALA B N 1
ATOM 3268 C CA . ALA B 1 114 ? 11.703 0.327 0.647 1 98.81 114 ALA B CA 1
ATOM 3269 C C . ALA B 1 114 ? 11.914 0.304 2.158 1 98.81 114 ALA B C 1
ATOM 3271 O O . ALA B 1 114 ? 12.93 -0.201 2.645 1 98.81 114 ALA B O 1
ATOM 3272 N N . ALA B 1 115 ? 10.961 0.853 2.838 1 98.81 115 ALA B N 1
ATOM 3273 C CA . ALA B 1 115 ? 11.102 0.889 4.289 1 98.81 115 ALA B CA 1
ATOM 3274 C C . ALA B 1 115 ? 9.742 0.77 4.973 1 98.81 115 ALA B C 1
ATOM 3276 O O . ALA B 1 115 ? 8.703 1.076 4.371 1 98.81 115 ALA B O 1
ATOM 3277 N N . LEU B 1 116 ? 9.742 0.214 6.145 1 98.88 116 LEU B N 1
ATOM 3278 C CA . LEU B 1 116 ? 8.633 0.268 7.094 1 98.88 116 LEU B CA 1
ATOM 3279 C C . LEU B 1 116 ? 8.906 1.29 8.188 1 98.88 116 LEU B C 1
ATOM 3281 O O . LEU B 1 116 ? 9.93 1.208 8.883 1 98.88 116 LEU B O 1
ATOM 3285 N N . VAL B 1 117 ? 8.047 2.244 8.297 1 98.75 117 VAL B N 1
ATOM 3286 C CA . VAL B 1 117 ? 8.242 3.33 9.25 1 98.75 117 VAL B CA 1
ATOM 3287 C C . VAL B 1 117 ? 7.18 3.262 10.344 1 98.75 117 VAL B C 1
ATOM 3289 O O . VAL B 1 117 ? 5.98 3.346 10.055 1 98.75 117 VAL B O 1
ATOM 3292 N N . THR B 1 118 ? 7.594 3.135 11.57 1 98.75 118 THR B N 1
ATOM 3293 C CA . THR B 1 118 ? 6.727 3.17 12.742 1 98.75 118 THR B CA 1
ATOM 3294 C C . THR B 1 118 ? 6.996 4.418 13.578 1 98.75 118 THR B C 1
ATOM 3296 O O . THR B 1 118 ? 8.125 4.645 14.023 1 98.75 118 THR B O 1
ATOM 3299 N N . ALA B 1 119 ? 6 5.219 13.75 1 98.5 119 ALA B N 1
ATOM 3300 C CA . ALA B 1 119 ? 6.094 6.398 14.609 1 98.5 119 ALA B CA 1
ATOM 3301 C C . ALA B 1 119 ? 5.227 6.246 15.852 1 98.5 119 ALA B C 1
ATOM 3303 O O . ALA B 1 119 ? 4.012 6.055 15.75 1 98.5 119 ALA B O 1
ATOM 3304 N N . ASP B 1 120 ? 5.816 6.367 16.969 1 97.75 120 ASP B N 1
ATOM 3305 C CA . ASP B 1 120 ? 5.117 6.281 18.25 1 97.75 120 ASP B CA 1
ATOM 3306 C C . ASP B 1 120 ? 5.09 7.637 18.953 1 97.75 120 ASP B C 1
ATOM 3308 O O . ASP B 1 120 ? 6.102 8.344 18.984 1 97.75 120 ASP B O 1
ATOM 3312 N N . PHE B 1 121 ? 3.916 7.949 19.5 1 97.06 121 PHE B N 1
ATOM 3313 C CA . PHE B 1 121 ? 3.693 9.219 20.172 1 97.06 121 PHE B CA 1
ATOM 3314 C C . PHE B 1 121 ? 3.369 9 21.656 1 97.06 121 PHE B C 1
ATOM 3316 O O . PHE B 1 121 ? 2.553 8.141 21.984 1 97.06 121 PHE B O 1
ATOM 3323 N N . GLN B 1 122 ? 4.051 9.75 22.5 1 95.06 122 GLN B N 1
ATOM 3324 C CA . GLN B 1 122 ? 3.811 9.648 23.938 1 95.06 122 GLN B CA 1
ATOM 3325 C C . GLN B 1 122 ? 3.768 11.023 24.578 1 95.06 122 GLN B C 1
ATOM 3327 O O . GLN B 1 122 ? 4.5 11.93 24.172 1 95.06 122 GLN B O 1
ATOM 3332 N N . SER B 1 123 ? 2.889 11.117 25.547 1 89.69 123 SER B N 1
ATOM 3333 C CA . SER B 1 123 ? 2.805 12.367 26.297 1 89.69 123 SER B CA 1
ATOM 3334 C C . SER B 1 123 ? 3.861 12.438 27.391 1 89.69 123 SER B C 1
ATOM 3336 O O . SER B 1 123 ? 4.18 11.422 28.016 1 89.69 123 SER B O 1
ATOM 3338 N N . ALA B 1 124 ? 4.531 13.531 27.438 1 79.62 124 ALA B N 1
ATOM 3339 C CA . ALA B 1 124 ? 5.414 13.867 28.562 1 79.62 124 ALA B CA 1
ATOM 3340 C C . ALA B 1 124 ? 5.066 15.234 29.141 1 79.62 124 ALA B C 1
ATOM 3342 O O . ALA B 1 124 ? 5.562 16.266 28.672 1 79.62 124 ALA B O 1
ATOM 3343 N N . GLU B 1 125 ? 4.359 15.312 30.219 1 77.31 125 GLU B N 1
ATOM 3344 C CA . GLU B 1 125 ? 3.92 16.562 30.812 1 77.31 125 GLU B CA 1
ATOM 3345 C C . GLU B 1 125 ? 3.418 17.547 29.75 1 77.31 125 GLU B C 1
ATOM 3347 O O . GLU B 1 125 ? 2.482 17.234 29 1 77.31 125 GLU B O 1
ATOM 3352 N N . GLU B 1 126 ? 4.113 18.734 29.641 1 77.31 126 GLU B N 1
ATOM 3353 C CA . GLU B 1 126 ? 3.734 19.734 28.641 1 77.31 126 GLU B CA 1
ATOM 3354 C C . GLU B 1 126 ? 4.48 19.5 27.328 1 77.31 126 GLU B C 1
ATOM 3356 O O . GLU B 1 126 ? 4.508 20.391 26.469 1 77.31 126 GLU B O 1
ATOM 3361 N N . ARG B 1 127 ? 5.047 18.297 27.172 1 90.25 127 ARG B N 1
ATOM 3362 C CA . ARG B 1 127 ? 5.809 17.922 25.984 1 90.25 127 ARG B CA 1
ATOM 3363 C C . ARG B 1 127 ? 5.316 16.609 25.406 1 90.25 127 ARG B C 1
ATOM 3365 O O . ARG B 1 127 ? 4.484 15.93 26.016 1 90.25 127 ARG B O 1
ATOM 3372 N N . SER B 1 128 ? 5.668 16.484 24.203 1 95.12 128 SER B N 1
ATOM 3373 C CA . SER B 1 128 ? 5.387 15.227 23.531 1 95.12 128 SER B CA 1
ATOM 3374 C C . SER B 1 128 ? 6.676 14.562 23.047 1 95.12 128 SER B C 1
ATOM 3376 O O . SER B 1 128 ? 7.617 15.25 22.641 1 95.12 128 SER B O 1
ATOM 3378 N N . ARG B 1 129 ? 6.684 13.273 23.188 1 96.06 129 ARG B N 1
ATOM 3379 C CA . ARG B 1 129 ? 7.816 12.508 22.688 1 96.06 129 ARG B CA 1
ATOM 3380 C C . ARG B 1 129 ? 7.441 11.734 21.422 1 96.06 129 ARG B C 1
ATOM 3382 O O . ARG B 1 129 ? 6.395 11.086 21.359 1 96.06 129 ARG B O 1
ATOM 3389 N N . LEU B 1 130 ? 8.242 11.906 20.406 1 97.25 130 LEU B N 1
ATOM 3390 C CA . LEU B 1 130 ? 8.102 11.18 19.141 1 97.25 130 LEU B CA 1
ATOM 3391 C C . LEU B 1 130 ? 9.258 10.203 18.969 1 97.25 130 LEU B C 1
ATOM 3393 O O . LEU B 1 130 ? 10.43 10.594 19.031 1 97.25 130 LEU B O 1
ATOM 3397 N N . THR B 1 131 ? 8.945 8.906 18.828 1 97.56 131 THR B N 1
ATOM 3398 C CA . THR B 1 131 ? 9.938 7.887 18.5 1 97.56 131 THR B CA 1
ATOM 3399 C C . THR B 1 131 ? 9.641 7.27 17.141 1 97.56 131 THR B C 1
ATOM 3401 O O . THR B 1 131 ? 8.562 6.711 16.922 1 97.56 131 THR B O 1
ATOM 3404 N N . VAL B 1 132 ? 10.57 7.402 16.203 1 98.31 132 VAL B N 1
ATOM 3405 C CA . VAL B 1 132 ? 10.406 6.871 14.852 1 98.31 132 VAL B CA 1
ATOM 3406 C C . VAL B 1 132 ? 11.391 5.723 14.625 1 98.31 132 VAL B C 1
ATOM 3408 O O . VAL B 1 132 ? 12.594 5.875 14.844 1 98.31 132 VAL B O 1
ATOM 3411 N N . THR B 1 133 ? 10.875 4.602 14.297 1 98.5 133 THR B N 1
ATOM 3412 C CA . THR B 1 133 ? 11.68 3.453 13.906 1 98.5 133 THR B CA 1
ATOM 3413 C C . THR B 1 133 ? 11.531 3.168 12.414 1 98.5 133 THR B C 1
ATOM 3415 O O . THR B 1 133 ? 10.414 3.018 11.922 1 98.5 133 THR B O 1
ATOM 3418 N N . VAL B 1 134 ? 12.664 3.135 11.711 1 98.5 134 VAL B N 1
ATOM 3419 C CA . VAL B 1 134 ? 12.688 2.883 10.273 1 98.5 134 VAL B CA 1
ATOM 3420 C C . VAL B 1 134 ? 13.375 1.547 10 1 98.5 134 VAL B C 1
ATOM 3422 O O . VAL B 1 134 ? 14.547 1.361 10.336 1 98.5 134 VAL B O 1
ATOM 3425 N N . GLN B 1 135 ? 12.664 0.639 9.484 1 98.62 135 GLN B N 1
ATOM 3426 C CA . GLN B 1 135 ? 13.219 -0.626 9.008 1 98.62 135 GLN B CA 1
ATOM 3427 C C . GLN B 1 135 ? 13.406 -0.606 7.496 1 98.62 135 GLN B C 1
ATOM 3429 O O . GLN B 1 135 ? 12.438 -0.682 6.742 1 98.62 135 GLN B O 1
ATOM 3434 N N . LEU B 1 136 ? 14.672 -0.581 7.082 1 98.56 136 LEU B N 1
ATOM 3435 C CA . LEU B 1 136 ? 15.07 -0.195 5.734 1 98.56 136 LEU B CA 1
ATOM 3436 C C . LEU B 1 136 ? 15.57 -1.402 4.949 1 98.56 136 LEU B C 1
ATOM 3438 O O . LEU B 1 136 ? 16.359 -2.201 5.469 1 98.56 136 LEU B O 1
ATOM 3442 N N . SER B 1 137 ? 15.047 -1.63 3.752 1 98.5 137 SER B N 1
ATOM 3443 C CA . SER B 1 137 ? 15.617 -2.506 2.732 1 98.5 137 SER B CA 1
ATOM 3444 C C . SER B 1 137 ? 16.219 -1.699 1.591 1 98.5 137 SER B C 1
ATOM 3446 O O . SER B 1 137 ? 15.5 -1.074 0.809 1 98.5 137 SER B O 1
ATOM 3448 N N . SER B 1 138 ? 17.562 -1.698 1.526 1 98.19 138 SER B N 1
ATOM 3449 C CA . SER B 1 138 ? 18.266 -1.058 0.421 1 98.19 138 SER B CA 1
ATOM 3450 C C . SER B 1 138 ? 18.266 -1.938 -0.824 1 98.19 138 SER B C 1
ATOM 3452 O O . SER B 1 138 ? 18.672 -3.098 -0.773 1 98.19 138 SER B O 1
ATOM 3454 N N . LEU B 1 139 ? 17.906 -1.356 -1.96 1 96.69 139 LEU B N 1
ATOM 3455 C CA . LEU B 1 139 ? 17.625 -2.217 -3.105 1 96.69 139 LEU B CA 1
ATOM 3456 C C . LEU B 1 139 ? 18.609 -1.948 -4.238 1 96.69 139 LEU B C 1
ATOM 3458 O O . LEU B 1 139 ? 19.062 -2.879 -4.91 1 96.69 139 LEU B O 1
ATOM 3462 N N . ALA B 1 140 ? 18.938 -0.728 -4.484 1 94.62 140 ALA B N 1
ATOM 3463 C CA . ALA B 1 140 ? 19.828 -0.404 -5.594 1 94.62 140 ALA B CA 1
ATOM 3464 C C . ALA B 1 140 ? 21.219 -0.039 -5.09 1 94.62 140 ALA B C 1
ATOM 3466 O O . ALA B 1 140 ? 22.219 -0.327 -5.746 1 94.62 140 ALA B O 1
ATOM 3467 N N . ARG B 1 141 ? 21.328 0.598 -3.994 1 93.06 141 ARG B N 1
ATOM 3468 C CA . ARG B 1 141 ? 22.547 0.978 -3.301 1 93.06 141 ARG B CA 1
ATOM 3469 C C . ARG B 1 141 ? 22.328 1.062 -1.795 1 93.06 141 ARG B C 1
ATOM 3471 O O . ARG B 1 141 ? 21.188 1.016 -1.33 1 93.06 141 ARG B O 1
ATOM 3478 N N . ASP B 1 142 ? 23.438 1.103 -1.141 1 95.44 142 ASP B N 1
ATOM 3479 C CA . ASP B 1 142 ? 23.297 1.255 0.305 1 95.44 142 ASP B CA 1
ATOM 3480 C C . ASP B 1 142 ? 22.656 2.596 0.658 1 95.44 142 ASP B C 1
ATOM 3482 O O . ASP B 1 142 ? 23.219 3.654 0.364 1 95.44 142 ASP B O 1
ATOM 3486 N N . MET B 1 143 ? 21.516 2.52 1.32 1 96.19 143 MET B N 1
ATOM 3487 C CA . MET B 1 143 ? 20.75 3.729 1.586 1 96.19 143 MET B CA 1
ATOM 3488 C C . MET B 1 143 ? 20.797 4.098 3.064 1 96.19 143 MET B C 1
ATOM 3490 O O . MET B 1 143 ? 20.203 5.09 3.486 1 96.19 143 MET B O 1
ATOM 3494 N N . ARG B 1 144 ? 21.531 3.445 3.863 1 96.38 144 ARG B N 1
ATOM 3495 C CA . ARG B 1 144 ? 21.5 3.578 5.316 1 96.38 144 ARG B CA 1
ATOM 3496 C C . ARG B 1 144 ? 21.875 4.992 5.746 1 96.38 144 ARG B C 1
ATOM 3498 O O . ARG B 1 144 ? 21.156 5.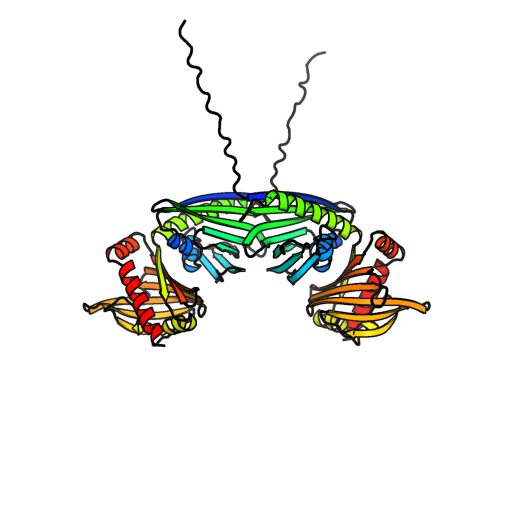629 6.516 1 96.38 144 ARG B O 1
ATOM 3505 N N . ASP B 1 145 ? 23 5.473 5.277 1 96 145 ASP B N 1
ATOM 3506 C CA . ASP B 1 145 ? 23.484 6.797 5.672 1 96 145 ASP B CA 1
ATOM 3507 C C . ASP B 1 145 ? 22.516 7.883 5.203 1 96 145 ASP B C 1
ATOM 3509 O O . ASP B 1 145 ? 22.234 8.828 5.938 1 96 145 ASP B O 1
ATOM 3513 N N . GLY B 1 146 ? 22.031 7.746 3.996 1 93.38 146 GLY B N 1
ATOM 3514 C CA . GLY B 1 146 ? 21.047 8.688 3.484 1 93.38 146 GLY B CA 1
ATOM 3515 C C . GLY B 1 146 ? 19.781 8.75 4.328 1 93.38 146 GLY B C 1
ATOM 3516 O O . GLY B 1 146 ? 19.266 9.836 4.605 1 93.38 146 GLY B O 1
ATOM 3517 N N . TYR B 1 147 ? 19.312 7.613 4.703 1 95.25 147 TYR B N 1
ATOM 3518 C CA . TYR B 1 147 ? 18.141 7.559 5.555 1 95.25 147 TYR B CA 1
ATOM 3519 C C . TYR B 1 147 ? 18.406 8.18 6.918 1 95.25 147 TYR B C 1
ATOM 3521 O O . TYR B 1 147 ? 17.578 8.914 7.457 1 95.25 147 TYR B O 1
ATOM 3529 N N . HIS B 1 148 ? 19.562 7.848 7.453 1 95.94 148 HIS B N 1
ATOM 3530 C CA . HIS B 1 148 ? 19.906 8.398 8.758 1 95.94 148 HIS B CA 1
ATOM 3531 C C . HIS B 1 148 ? 19.953 9.922 8.727 1 95.94 148 HIS B C 1
ATOM 3533 O O . HIS B 1 148 ? 19.344 10.578 9.57 1 95.94 148 HIS B O 1
ATOM 3539 N N . GLU B 1 149 ? 20.594 10.469 7.742 1 93.69 149 GLU B N 1
ATOM 3540 C CA . GLU B 1 149 ? 20.703 11.914 7.605 1 93.69 149 GLU B CA 1
ATOM 3541 C C . GLU B 1 149 ? 19.359 12.547 7.262 1 93.69 149 GLU B C 1
ATOM 3543 O O . GLU B 1 149 ? 18.984 13.578 7.836 1 93.69 149 GLU B O 1
ATOM 3548 N N . GLY B 1 150 ? 18.672 11.969 6.32 1 92 150 GLY B N 1
ATOM 3549 C CA . GLY B 1 150 ? 17.391 12.492 5.879 1 92 150 GLY B CA 1
ATOM 3550 C C . GLY B 1 150 ? 16.344 12.539 6.984 1 92 150 GLY B C 1
ATOM 3551 O O . GLY B 1 150 ? 15.719 13.57 7.219 1 92 150 GLY B O 1
ATOM 3552 N N . PHE B 1 151 ? 16.156 11.414 7.68 1 94.81 151 PHE B N 1
ATOM 3553 C CA . PHE B 1 151 ? 15.195 11.375 8.781 1 94.81 151 PHE B CA 1
ATOM 3554 C C . PHE B 1 151 ? 15.641 12.273 9.922 1 94.81 151 PHE B C 1
ATOM 3556 O O . PHE B 1 151 ? 14.82 12.938 10.555 1 94.81 151 PHE B O 1
ATOM 3563 N N . GLY B 1 152 ? 16.938 12.266 10.211 1 94.31 152 GLY B N 1
ATOM 3564 C CA . GLY B 1 152 ? 17.453 13.18 11.234 1 94.31 152 GLY B CA 1
ATOM 3565 C C . GLY B 1 152 ? 17.094 14.625 10.961 1 94.31 152 GLY B C 1
ATOM 3566 O O . GLY B 1 152 ? 16.531 15.305 11.82 1 94.31 152 GLY B O 1
ATOM 3567 N N . ALA B 1 153 ? 17.422 15.094 9.789 1 92.56 153 ALA B N 1
ATOM 3568 C CA . ALA B 1 153 ? 17.141 16.469 9.391 1 92.56 153 ALA B CA 1
ATOM 3569 C C . ALA B 1 153 ? 15.633 16.734 9.352 1 92.56 153 ALA B C 1
ATOM 3571 O O . ALA B 1 153 ? 15.164 17.766 9.852 1 92.56 153 ALA B O 1
ATOM 3572 N N . GLY B 1 154 ? 14.914 15.812 8.766 1 93.94 154 GLY B N 1
ATOM 3573 C CA . GLY B 1 154 ? 13.469 15.961 8.68 1 93.94 154 GLY B CA 1
ATOM 3574 C C . GLY B 1 154 ? 12.797 16.062 10.031 1 93.94 154 GLY B C 1
ATOM 3575 O O . GLY B 1 154 ? 11.93 16.922 10.234 1 93.94 154 GLY B O 1
ATOM 3576 N N . LEU B 1 155 ? 13.203 15.25 10.945 1 95.69 155 LEU B N 1
ATOM 3577 C CA . LEU B 1 155 ? 12.586 15.242 12.266 1 95.69 155 LEU B CA 1
ATOM 3578 C C . LEU B 1 155 ? 12.984 16.484 13.055 1 95.69 155 LEU B C 1
ATOM 3580 O O . LEU B 1 155 ? 12.195 17 13.852 1 95.69 155 LEU B O 1
ATOM 3584 N N . ASN B 1 156 ? 14.18 16.984 12.844 1 94.62 156 ASN B N 1
ATOM 3585 C CA . ASN B 1 156 ? 14.539 18.297 13.398 1 94.62 156 ASN B CA 1
ATOM 3586 C C . ASN B 1 156 ? 13.633 19.391 12.875 1 94.62 156 ASN B C 1
ATOM 3588 O O . ASN B 1 156 ? 13.156 20.234 13.641 1 94.62 156 ASN B O 1
ATOM 3592 N N . ASN B 1 157 ? 13.43 19.391 11.578 1 94.31 157 ASN B N 1
ATOM 3593 C CA . ASN B 1 157 ? 12.523 20.359 10.969 1 94.31 157 ASN B CA 1
ATOM 3594 C C . ASN B 1 157 ? 11.102 20.219 11.508 1 94.31 157 ASN B C 1
ATOM 3596 O O . ASN B 1 157 ? 10.406 21.203 11.734 1 94.31 157 ASN B O 1
ATOM 3600 N N . LEU B 1 158 ? 10.695 18.969 11.656 1 96.12 158 LEU B N 1
ATOM 3601 C CA . LEU B 1 158 ? 9.375 18.703 12.203 1 96.12 158 LEU B CA 1
ATOM 3602 C C . LEU B 1 158 ? 9.219 19.344 13.578 1 96.12 158 LEU B C 1
ATOM 3604 O O . LEU B 1 158 ? 8.188 19.953 13.859 1 96.12 158 LEU B O 1
ATOM 3608 N N . ALA B 1 159 ? 10.18 19.203 14.375 1 95.06 159 ALA B N 1
ATOM 3609 C CA . ALA B 1 159 ? 10.141 19.781 15.719 1 95.06 159 ALA B CA 1
ATOM 3610 C C . ALA B 1 159 ? 10 21.297 15.648 1 95.06 159 ALA B C 1
ATOM 3612 O O . ALA B 1 159 ? 9.195 21.891 16.375 1 95.06 159 ALA B O 1
ATOM 3613 N N . SER B 1 160 ? 10.75 21.859 14.789 1 93.75 160 SER B N 1
ATOM 3614 C CA . SER B 1 160 ? 10.695 23.312 14.602 1 93.75 160 SER B CA 1
ATOM 3615 C C . SER B 1 160 ? 9.328 23.75 14.086 1 93.75 160 SER B C 1
ATOM 3617 O O . SER B 1 160 ? 8.742 24.703 14.602 1 93.75 160 SER B O 1
ATOM 3619 N N . VAL B 1 161 ? 8.836 23.047 13.109 1 95.06 161 VAL B N 1
ATOM 3620 C CA . VAL B 1 161 ? 7.555 23.375 12.5 1 95.06 161 VAL B CA 1
ATOM 3621 C C . VAL B 1 161 ? 6.43 23.172 13.508 1 95.06 161 VAL B C 1
ATOM 3623 O O . VAL B 1 161 ? 5.531 24.016 13.617 1 95.06 161 VAL B O 1
ATOM 3626 N N . ALA B 1 162 ? 6.504 22.109 14.25 1 96.12 162 ALA B N 1
ATOM 3627 C CA . ALA B 1 162 ? 5.492 21.844 15.273 1 96.12 162 ALA B CA 1
ATOM 3628 C C . ALA B 1 162 ? 5.426 22.984 16.297 1 96.12 162 ALA B C 1
ATOM 3630 O O . ALA B 1 162 ? 4.34 23.359 16.734 1 96.12 162 ALA B O 1
ATOM 3631 N N . GLY B 1 163 ? 6.527 23.578 16.578 1 94.56 163 GLY B N 1
ATOM 3632 C CA . GLY B 1 163 ? 6.609 24.656 17.562 1 94.56 163 GLY B CA 1
ATOM 3633 C C . GLY B 1 163 ? 5.941 25.938 17.109 1 94.56 163 GLY B C 1
ATOM 3634 O O . GLY B 1 163 ? 5.691 26.828 17.922 1 94.56 163 GLY B O 1
ATOM 3635 N N . ARG B 1 164 ? 5.672 26.016 15.852 1 95.88 164 ARG B N 1
ATOM 3636 C CA . ARG B 1 164 ? 5.008 27.203 15.328 1 95.88 164 ARG B CA 1
ATOM 3637 C C . ARG B 1 164 ? 3.73 26.828 14.586 1 95.88 164 ARG B C 1
ATOM 3639 O O . ARG B 1 164 ? 3.344 27.5 13.625 1 95.88 164 ARG B O 1
ATOM 3646 N N . THR B 1 165 ? 3.145 25.734 14.977 1 96.5 165 THR B N 1
ATOM 3647 C CA . THR B 1 165 ? 1.896 25.266 14.383 1 96.5 165 THR B CA 1
ATOM 3648 C C . THR B 1 165 ? 0.734 25.438 15.352 1 96.5 165 THR B C 1
ATOM 3650 O O . THR B 1 165 ? 0.849 25.094 16.531 1 96.5 165 THR B O 1
ATOM 3653 N N . MET B 1 166 ? -0.324 26.047 14.898 1 96.19 166 MET B N 1
ATOM 3654 C CA . MET B 1 166 ? -1.581 26.125 15.633 1 96.19 166 MET B CA 1
ATOM 3655 C C . MET B 1 166 ? -2.584 25.109 15.094 1 96.19 166 MET B C 1
ATOM 3657 O O . MET B 1 166 ? -2.779 25 13.883 1 96.19 166 MET B O 1
ATOM 3661 N N . VAL B 1 167 ? -3.18 24.344 15.984 1 96.19 167 VAL B N 1
ATOM 3662 C CA . VAL B 1 167 ? -4.199 23.375 15.602 1 96.19 167 VAL B CA 1
ATOM 3663 C C . VAL B 1 167 ? -5.48 23.625 16.391 1 96.19 167 VAL B C 1
ATOM 3665 O O . VAL B 1 167 ? -5.453 23.688 17.625 1 96.19 167 VAL B O 1
ATOM 3668 N N . LEU B 1 168 ? -6.543 23.797 15.703 1 96.75 168 LEU B N 1
ATOM 3669 C CA . LEU B 1 168 ? -7.875 23.938 16.281 1 96.75 168 LEU B CA 1
ATOM 3670 C C . LEU B 1 168 ? -8.758 22.75 15.914 1 96.75 168 LEU B C 1
ATOM 3672 O O . LEU B 1 168 ? -8.727 22.281 14.773 1 96.75 168 LEU B O 1
ATOM 3676 N N . GLU B 1 169 ? -9.43 22.266 16.875 1 95.81 169 GLU B N 1
ATOM 3677 C CA . GLU B 1 169 ? -10.375 21.172 16.641 1 95.81 169 GLU B CA 1
ATOM 3678 C C . GLU B 1 169 ? -11.75 21.5 17.203 1 95.81 169 GLU B C 1
ATOM 3680 O O . GLU B 1 169 ? -11.867 22.125 18.266 1 95.81 169 GLU B O 1
ATOM 3685 N N . ARG B 1 170 ? -12.734 21.125 16.469 1 96.94 170 ARG B N 1
ATOM 3686 C CA . ARG B 1 170 ? -14.109 21.297 16.922 1 96.94 170 ARG B CA 1
ATOM 3687 C C . ARG B 1 170 ? -15.023 20.219 16.359 1 96.94 170 ARG B C 1
ATOM 3689 O O . ARG B 1 170 ? -14.93 19.875 15.172 1 96.94 170 ARG B O 1
ATOM 3696 N N . VAL B 1 171 ? -15.859 19.641 17.203 1 97.38 171 VAL B N 1
ATOM 3697 C CA . VAL B 1 171 ? -16.859 18.688 16.75 1 97.38 171 VAL B CA 1
ATOM 3698 C C . VAL B 1 171 ? -18.188 19.406 16.5 1 97.38 171 VAL B C 1
ATOM 3700 O O . VAL B 1 171 ? -18.719 20.062 17.391 1 97.38 171 VAL B O 1
ATOM 3703 N N . ILE B 1 172 ? -18.641 19.328 15.312 1 97.5 172 ILE B N 1
ATOM 3704 C CA . ILE B 1 172 ? -19.875 19.969 14.883 1 97.5 172 ILE B CA 1
ATOM 3705 C C . ILE B 1 172 ? -20.953 18.906 14.648 1 97.5 172 ILE B C 1
ATOM 3707 O O . ILE B 1 172 ? -20.781 18.016 13.82 1 97.5 172 ILE B O 1
ATOM 3711 N N . LYS B 1 173 ? -22.047 18.984 15.297 1 95.94 173 LYS B N 1
ATOM 3712 C CA . LYS B 1 173 ? -23.094 17.953 15.258 1 95.94 173 LYS B CA 1
ATOM 3713 C C . LYS B 1 173 ? -23.938 18.078 13.992 1 95.94 173 LYS B C 1
ATOM 3715 O O . LYS B 1 173 ? -25.156 18.188 14.062 1 95.94 173 LYS B O 1
ATOM 3720 N N . VAL B 1 174 ? -23.344 18.156 12.93 1 95.88 174 VAL B N 1
ATOM 3721 C CA . VAL B 1 174 ? -23.922 18.156 11.586 1 95.88 174 VAL B CA 1
ATOM 3722 C C . VAL B 1 174 ? -23.109 17.25 10.664 1 95.88 174 VAL B C 1
ATOM 3724 O O . VAL B 1 174 ? -21.906 17.094 10.844 1 95.88 174 VAL B O 1
ATOM 3727 N N . PRO B 1 175 ? -23.781 16.641 9.672 1 96.31 175 PRO B N 1
ATOM 3728 C CA . PRO B 1 175 ? -23.078 15.75 8.758 1 96.31 175 PRO B CA 1
ATOM 3729 C C . PRO B 1 175 ? -21.953 16.453 7.992 1 96.31 175 PRO B C 1
ATOM 3731 O O . PRO B 1 175 ? -22.047 17.656 7.723 1 96.31 175 PRO B O 1
ATOM 3734 N N . ARG B 1 176 ? -21.047 15.688 7.652 1 97 176 ARG B N 1
ATOM 3735 C CA . ARG B 1 176 ? -19.828 16.188 7.023 1 97 176 ARG B CA 1
ATOM 3736 C C . ARG B 1 176 ? -20.141 16.922 5.73 1 97 176 ARG B C 1
ATOM 3738 O O . ARG B 1 176 ? -19.531 17.969 5.453 1 97 176 ARG B O 1
ATOM 3745 N N . ASN B 1 177 ? -21.047 16.344 4.918 1 96.44 177 ASN B N 1
ATOM 3746 C CA . ASN B 1 177 ? -21.391 16.969 3.646 1 96.44 177 ASN B CA 1
ATOM 3747 C C . ASN B 1 177 ? -21.953 18.375 3.844 1 96.44 177 ASN B C 1
ATOM 3749 O O . ASN B 1 177 ? -21.688 19.266 3.031 1 96.44 177 ASN B O 1
ATOM 3753 N N . ILE B 1 178 ? -22.578 18.625 4.922 1 96.56 178 ILE B N 1
ATOM 3754 C CA . ILE B 1 178 ? -23.172 19.922 5.211 1 96.56 178 ILE B CA 1
ATOM 3755 C C . ILE B 1 178 ? -22.078 20.906 5.637 1 96.56 178 ILE B C 1
ATOM 3757 O O . ILE B 1 178 ? -22.047 22.047 5.176 1 96.56 178 ILE B O 1
ATOM 3761 N N . VAL B 1 179 ? -21.188 20.438 6.5 1 97.75 179 VAL B N 1
ATOM 3762 C CA . VAL B 1 179 ? -20.078 21.297 6.93 1 97.75 179 VAL B CA 1
ATOM 3763 C C . VAL B 1 179 ? -19.234 21.688 5.719 1 97.75 179 VAL B C 1
ATOM 3765 O O . VAL B 1 179 ? -18.844 22.859 5.582 1 97.75 179 VAL B O 1
ATOM 3768 N N . TRP B 1 180 ? -19.031 20.719 4.859 1 97.31 180 TRP B N 1
ATOM 3769 C CA . TRP B 1 180 ? -18.25 20.953 3.646 1 97.31 180 TRP B CA 1
ATOM 3770 C C . TRP B 1 180 ? -18.938 22 2.762 1 97.31 180 TRP B C 1
ATOM 3772 O O . TRP B 1 180 ? -18.281 22.922 2.271 1 97.31 180 TRP B O 1
ATOM 3782 N N . LYS B 1 181 ? -20.141 21.906 2.564 1 95.94 181 LYS B N 1
ATOM 3783 C CA . LYS B 1 181 ? -20.891 22.828 1.709 1 95.94 181 LYS B CA 1
ATOM 3784 C C . LYS B 1 181 ? -20.875 24.234 2.277 1 95.94 181 LYS B C 1
ATOM 3786 O O . LYS B 1 181 ? -20.844 25.219 1.526 1 95.94 181 LYS B O 1
ATOM 3791 N N . ALA B 1 182 ? -20.906 24.297 3.553 1 96.44 182 ALA B N 1
ATOM 3792 C CA . ALA B 1 182 ? -20.828 25.609 4.191 1 96.44 182 ALA B CA 1
ATOM 3793 C C . ALA B 1 182 ? -19.469 26.25 3.973 1 96.44 182 ALA B C 1
ATOM 3795 O O . ALA B 1 182 ? -19.375 27.453 3.752 1 96.44 182 ALA B O 1
ATOM 3796 N N . TRP B 1 183 ? -18.438 25.422 4.035 1 97.69 183 TRP B N 1
ATOM 3797 C CA . TRP B 1 183 ? -17.062 25.906 3.887 1 97.69 183 TRP B CA 1
ATOM 3798 C C . TRP B 1 183 ? -16.75 26.203 2.426 1 97.69 183 TRP B C 1
ATOM 3800 O O . TRP B 1 183 ? -16.156 27.25 2.107 1 97.69 183 TRP B O 1
ATOM 3810 N N . MET B 1 184 ? -17.109 25.281 1.589 1 97 184 MET B N 1
ATOM 3811 C CA . MET B 1 184 ? -16.703 25.344 0.192 1 97 184 MET B CA 1
ATOM 3812 C C . MET B 1 184 ? -17.812 25.906 -0.686 1 97 184 MET B C 1
ATOM 3814 O O . MET B 1 184 ? -18.234 25.266 -1.642 1 97 184 MET B O 1
ATOM 3818 N N . ASN B 1 185 ? -18.219 27.016 -0.337 1 95.94 185 ASN B N 1
ATOM 3819 C CA . ASN B 1 185 ? -19.219 27.797 -1.041 1 95.94 185 ASN B CA 1
ATOM 3820 C C . ASN B 1 185 ? -18.875 29.281 -1.059 1 95.94 185 ASN B C 1
ATOM 3822 O O . ASN B 1 185 ? -18.688 29.891 -0.005 1 95.94 185 ASN B O 1
ATOM 3826 N N . GLU B 1 186 ? -18.859 29.875 -2.219 1 97.19 186 GLU B N 1
ATOM 3827 C CA . GLU B 1 186 ? -18.391 31.25 -2.4 1 97.19 186 GLU B CA 1
ATOM 3828 C C . GLU B 1 186 ? -19.344 32.25 -1.771 1 97.19 186 GLU B C 1
ATOM 3830 O O . GLU B 1 186 ? -18.969 33.375 -1.461 1 97.19 186 GLU B O 1
ATOM 3835 N N . LYS B 1 187 ? -20.531 31.828 -1.612 1 95.06 187 LYS B N 1
ATOM 3836 C CA . LYS B 1 187 ? -21.547 32.719 -1.023 1 95.06 187 LYS B CA 1
ATOM 3837 C C . LYS B 1 187 ? -21.547 32.594 0.498 1 95.06 187 LYS B C 1
ATOM 3839 O O . LYS B 1 187 ? -21.75 33.594 1.199 1 95.06 187 LYS B O 1
ATOM 3844 N N . THR B 1 188 ? -21.25 31.453 1.059 1 95.38 188 THR B N 1
ATOM 3845 C CA . THR B 1 188 ? -21.406 31.234 2.492 1 95.38 188 THR B CA 1
ATOM 3846 C C . THR B 1 188 ? -20.078 31.453 3.219 1 95.38 188 THR B C 1
ATOM 3848 O O . THR B 1 188 ? -20.047 32 4.324 1 95.38 188 THR B O 1
ATOM 3851 N N . LEU B 1 189 ? -1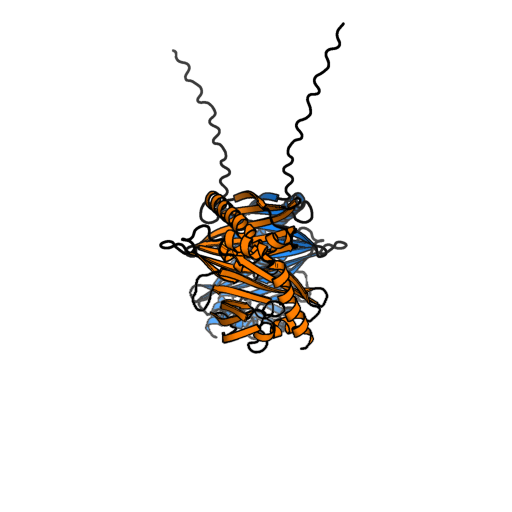9.016 31.094 2.664 1 97.81 189 LEU B N 1
ATOM 3852 C CA . LEU B 1 189 ? -17.719 31.172 3.33 1 97.81 189 LEU B CA 1
ATOM 3853 C C . LEU B 1 189 ? -17.453 32.562 3.863 1 97.81 189 LEU B C 1
ATOM 3855 O O . LEU B 1 189 ? -17.141 32.75 5.043 1 97.81 189 LEU B O 1
ATOM 3859 N N . PRO B 1 190 ? -17.672 33.656 3.055 1 97.88 190 PRO B N 1
ATOM 3860 C CA . PRO B 1 190 ? -17.375 35 3.549 1 97.88 190 PRO B CA 1
ATOM 3861 C C . PRO B 1 190 ? -18.297 35.406 4.703 1 97.88 190 PRO B C 1
ATOM 3863 O O . PRO B 1 190 ? -18 36.375 5.414 1 97.88 190 PRO B O 1
ATOM 3866 N N . GLN B 1 191 ? -19.391 34.688 4.867 1 96.38 191 GLN B N 1
ATOM 3867 C CA . GLN B 1 191 ? -20.375 35.094 5.871 1 96.38 191 GLN B CA 1
ATOM 3868 C C . GLN B 1 191 ? -19.953 34.625 7.262 1 96.38 191 GLN B C 1
ATOM 3870 O O . GLN B 1 191 ? -20.312 35.25 8.266 1 96.38 191 GLN B O 1
ATOM 3875 N N . TRP B 1 192 ? -19.156 33.594 7.281 1 97.06 192 TRP B N 1
ATOM 3876 C CA . TRP B 1 192 ? -18.875 33.094 8.617 1 97.06 192 TRP B CA 1
ATOM 3877 C C . TRP B 1 192 ? -17.391 33.188 8.93 1 97.06 192 TRP B C 1
ATOM 3879 O O . TRP B 1 192 ? -16.984 33.031 10.086 1 97.06 192 TRP B O 1
ATOM 3889 N N . TRP B 1 193 ? -16.578 33.406 7.98 1 98.06 193 TRP B N 1
ATOM 3890 C CA . TRP B 1 193 ? -15.133 33.375 8.203 1 98.06 193 TRP B CA 1
ATOM 3891 C C . TRP B 1 193 ? -14.719 34.562 9.07 1 98.06 193 TRP B C 1
ATOM 3893 O O . TRP B 1 193 ? -15.078 35.719 8.789 1 98.06 193 TRP B O 1
ATOM 3903 N N . GLY B 1 194 ? -13.93 34.25 10.094 1 97.25 194 GLY B N 1
ATOM 3904 C CA . GLY B 1 194 ? -13.438 35.25 11.039 1 97.25 194 GLY B CA 1
ATOM 3905 C C . GLY B 1 194 ? -14.109 35.188 12.391 1 97.25 194 GLY B C 1
ATOM 3906 O O . GLY B 1 194 ? -15.219 34.656 12.508 1 97.25 194 GLY B O 1
ATOM 3907 N N . PRO B 1 195 ? -13.406 35.75 13.398 1 97.19 195 PRO B N 1
ATOM 3908 C CA . PRO B 1 195 ? -13.969 35.688 14.75 1 97.19 195 PRO B CA 1
ATOM 3909 C C . PRO B 1 195 ? -15.242 36.5 14.891 1 97.19 195 PRO B C 1
ATOM 3911 O O . PRO B 1 195 ? -15.648 37.188 13.945 1 97.19 195 PRO B O 1
ATOM 3914 N N . GLU B 1 196 ? -15.859 36.344 16.094 1 96.62 196 GLU B N 1
ATOM 3915 C CA . GLU B 1 196 ? -17.062 37.125 16.391 1 96.62 196 GLU B CA 1
ATOM 3916 C C . GLU B 1 196 ? -16.828 38.625 16.172 1 96.62 196 GLU B C 1
ATOM 3918 O O . GLU B 1 196 ? -15.781 39.156 16.547 1 96.62 196 GLU B O 1
ATOM 3923 N N . GLY B 1 197 ? -17.781 39.25 15.516 1 96.5 197 GLY B N 1
ATOM 3924 C CA . GLY B 1 197 ? -17.688 40.688 15.289 1 96.5 197 GLY B CA 1
ATOM 3925 C C . GLY B 1 197 ? -16.938 41.031 14.008 1 96.5 197 GLY B C 1
ATOM 3926 O O . GLY B 1 197 ? -17 42.156 13.539 1 96.5 197 GLY B O 1
ATOM 3927 N N . PHE B 1 198 ? -16.281 40.094 13.375 1 97.06 198 PHE B N 1
ATOM 3928 C CA . PHE B 1 198 ? -15.547 40.344 12.141 1 97.06 198 PHE B CA 1
ATOM 3929 C C . PHE B 1 198 ? -16.406 40.031 10.922 1 97.06 198 PHE B C 1
ATOM 3931 O O . PHE B 1 198 ? -17.328 39.188 11 1 97.06 198 PHE B O 1
ATOM 3938 N N . SER B 1 199 ? -16.094 40.688 9.844 1 97.31 199 SER B N 1
ATOM 3939 C CA . SER B 1 199 ? -16.734 40.438 8.555 1 97.31 199 SER B CA 1
ATOM 3940 C C . SER B 1 199 ? -15.703 40.375 7.434 1 97.31 199 SER B C 1
ATOM 3942 O O . SER B 1 199 ? -14.555 40.781 7.609 1 97.31 199 SER B O 1
ATOM 3944 N N . CYS B 1 200 ? -16.109 39.812 6.324 1 98.19 200 CYS B N 1
ATOM 3945 C CA . CYS B 1 200 ? -15.203 39.719 5.18 1 98.19 200 CYS B CA 1
ATOM 3946 C C . CYS B 1 200 ? -15.773 40.438 3.965 1 98.19 200 CYS B C 1
ATOM 3948 O O . CYS B 1 200 ? -16.953 40.312 3.662 1 98.19 200 CYS B O 1
ATOM 3950 N N . ARG B 1 201 ? -15.023 41.219 3.35 1 98.38 201 ARG B N 1
ATOM 3951 C CA . ARG B 1 201 ? -15.336 41.812 2.051 1 98.38 201 ARG B CA 1
ATOM 3952 C C . ARG B 1 201 ? -14.523 41.156 0.941 1 98.38 201 ARG B C 1
ATOM 3954 O O . ARG B 1 201 ? -13.312 41.375 0.83 1 98.38 201 ARG B O 1
ATOM 3961 N N . THR B 1 202 ? -15.188 40.406 0.059 1 98.62 202 THR B N 1
ATOM 3962 C CA . THR B 1 202 ? -14.547 39.594 -0.964 1 98.62 202 THR B CA 1
ATOM 3963 C C . THR B 1 202 ? -14.273 40.438 -2.221 1 98.62 202 THR B C 1
ATOM 3965 O O . THR B 1 202 ? -15.156 41.156 -2.699 1 98.62 202 THR B O 1
ATOM 3968 N N . LYS B 1 203 ? -13.141 40.375 -2.695 1 98.38 203 LYS B N 1
ATOM 3969 C CA . LYS B 1 203 ? -12.789 40.938 -3.996 1 98.38 203 LYS B CA 1
ATOM 3970 C C . LYS B 1 203 ? -12.922 39.875 -5.102 1 98.38 203 LYS B C 1
ATOM 3972 O O . LYS B 1 203 ? -13.484 40.156 -6.16 1 98.38 203 LYS B O 1
ATOM 3977 N N . ARG B 1 204 ? -12.336 38.719 -4.879 1 98.38 204 ARG B N 1
ATOM 3978 C CA . ARG B 1 204 ? -12.398 37.562 -5.781 1 98.38 204 ARG B CA 1
ATOM 3979 C C . ARG B 1 204 ? -12.367 36.25 -5.008 1 98.38 204 ARG B C 1
ATOM 3981 O O . ARG B 1 204 ? -11.664 36.125 -4.004 1 98.38 204 ARG B O 1
ATOM 3988 N N . ILE B 1 205 ? -13.148 35.281 -5.5 1 98.5 205 ILE B N 1
ATOM 3989 C CA . ILE B 1 205 ? -13.188 34 -4.824 1 98.5 205 ILE B CA 1
ATOM 3990 C C . ILE B 1 205 ? -13.438 32.875 -5.848 1 98.5 205 ILE B C 1
ATOM 3992 O O . ILE B 1 205 ? -14.312 33 -6.707 1 98.5 205 ILE B O 1
ATOM 3996 N N . ASP B 1 206 ? -12.555 31.938 -5.938 1 98.31 206 ASP B N 1
ATOM 3997 C CA . ASP B 1 206 ? -12.562 30.734 -6.758 1 98.31 206 ASP B CA 1
ATOM 3998 C C . ASP B 1 206 ? -12.086 29.531 -5.957 1 98.31 206 ASP B C 1
ATOM 4000 O O . ASP B 1 206 ? -10.883 29.328 -5.773 1 98.31 206 ASP B O 1
ATOM 4004 N N . LEU B 1 207 ? -13.039 28.672 -5.484 1 98.06 207 LEU B N 1
ATOM 4005 C CA . LEU B 1 207 ? -12.719 27.609 -4.551 1 98.06 207 LEU B CA 1
ATOM 4006 C C . LEU B 1 207 ? -12.453 26.297 -5.289 1 98.06 207 LEU B C 1
ATOM 4008 O O . LEU B 1 207 ? -13.289 25.391 -5.289 1 98.06 207 LEU B O 1
ATOM 4012 N N . ARG B 1 208 ? -11.352 26.125 -5.902 1 96.88 208 ARG B N 1
ATOM 4013 C CA . ARG B 1 208 ? -10.836 24.922 -6.559 1 96.88 208 ARG B CA 1
ATOM 4014 C C . ARG B 1 208 ? -9.328 24.797 -6.352 1 96.88 208 ARG B C 1
ATOM 4016 O O . ARG B 1 208 ? -8.672 25.766 -5.949 1 96.88 208 ARG B O 1
ATOM 4023 N N . THR B 1 209 ? -8.867 23.688 -6.52 1 95.88 209 THR B N 1
ATOM 4024 C CA . THR B 1 209 ? -7.418 23.547 -6.488 1 95.88 209 THR B CA 1
ATOM 4025 C C . THR B 1 209 ? -6.758 24.5 -7.469 1 95.88 209 THR B C 1
ATOM 4027 O O . THR B 1 209 ? -7.156 24.594 -8.633 1 95.88 209 THR B O 1
ATOM 4030 N N . GLY B 1 210 ? -5.832 25.25 -6.992 1 96.25 210 GLY B N 1
ATOM 4031 C CA . GLY B 1 210 ? -5.211 26.281 -7.812 1 96.25 210 GLY B CA 1
ATOM 4032 C C . GLY B 1 210 ? -5.953 27.609 -7.777 1 96.25 210 GLY B C 1
ATOM 4033 O O . GLY B 1 210 ? -5.461 28.609 -8.281 1 96.25 210 GLY B O 1
ATOM 4034 N N . GLY B 1 211 ? -7.129 27.656 -7.125 1 98.19 211 GLY B N 1
ATOM 4035 C CA . GLY B 1 211 ? -7.918 28.875 -6.992 1 98.19 211 GLY B CA 1
ATOM 4036 C C . GLY B 1 211 ? -7.445 29.766 -5.863 1 98.19 211 GLY B C 1
ATOM 4037 O O . GLY B 1 211 ? -6.309 29.656 -5.406 1 98.19 211 GLY B O 1
ATOM 4038 N N . GLU B 1 212 ? -8.383 30.797 -5.531 1 98.56 212 GLU B N 1
ATOM 4039 C CA . GLU B 1 212 ? -7.957 31.797 -4.559 1 98.56 212 GLU B CA 1
ATOM 4040 C C . GLU B 1 212 ? -9.156 32.5 -3.918 1 98.56 212 GLU B C 1
ATOM 4042 O O . GLU B 1 212 ? -10.273 32.406 -4.43 1 98.56 212 GLU B O 1
ATOM 4047 N N . TRP B 1 213 ? -8.984 33.094 -2.82 1 98.75 213 TRP B N 1
ATOM 4048 C CA . TRP B 1 213 ? -9.898 34 -2.17 1 98.75 213 TRP B CA 1
ATOM 4049 C C . TRP B 1 213 ? -9.164 35.25 -1.705 1 98.75 213 TRP B C 1
ATOM 4051 O O . TRP B 1 213 ? -8.273 35.188 -0.85 1 98.75 213 TRP B O 1
ATOM 4061 N N . VAL B 1 214 ? -9.406 36.375 -2.412 1 98.81 214 VAL B N 1
ATOM 4062 C CA . VAL B 1 214 ? -8.867 37.688 -2.049 1 98.81 214 VAL B CA 1
ATOM 4063 C C . VAL B 1 214 ? -9.93 38.5 -1.332 1 98.81 214 VAL B C 1
ATOM 4065 O O . VAL B 1 214 ? -11 38.781 -1.891 1 98.81 214 VAL B O 1
ATOM 4068 N N . PHE B 1 215 ? -9.602 38.938 -0.096 1 98.69 215 PHE B N 1
ATOM 4069 C CA . PHE B 1 215 ? -10.641 39.594 0.692 1 98.69 215 PHE B CA 1
ATOM 4070 C C . PHE B 1 215 ? -10.016 40.469 1.786 1 98.69 215 PHE B C 1
ATOM 4072 O O . PHE B 1 215 ? -8.836 40.312 2.111 1 98.69 215 PHE B O 1
ATOM 4079 N N . ASP B 1 216 ? -10.82 41.344 2.332 1 98.5 216 ASP B N 1
ATOM 4080 C CA . ASP B 1 216 ? -10.531 42.094 3.545 1 98.5 216 ASP B CA 1
ATOM 4081 C C . ASP B 1 216 ? -11.336 41.562 4.73 1 98.5 216 ASP B C 1
ATOM 4083 O O . ASP B 1 216 ? -12.555 41.438 4.652 1 98.5 216 ASP B O 1
ATOM 4087 N N . MET B 1 217 ? -10.641 41.188 5.715 1 97.88 217 MET B N 1
ATOM 4088 C CA . MET B 1 217 ? -11.328 40.938 6.98 1 97.88 217 MET B CA 1
ATOM 4089 C C . MET B 1 217 ? -11.406 42.219 7.809 1 97.88 217 MET B C 1
ATOM 4091 O O . MET B 1 217 ? -10.398 42.906 8.008 1 97.88 217 MET B O 1
ATOM 4095 N N . ILE B 1 218 ? -12.586 42.531 8.258 1 98.06 218 ILE B N 1
ATOM 4096 C CA . ILE B 1 218 ? -12.812 43.812 8.945 1 98.06 218 ILE B CA 1
ATOM 4097 C C . ILE B 1 218 ? -13.195 43.562 10.398 1 98.06 218 ILE B C 1
ATOM 4099 O O . ILE B 1 218 ? -14.156 42.812 10.68 1 98.06 218 ILE B O 1
ATOM 4103 N N . GLY B 1 219 ? -12.453 44.188 11.312 1 96 219 GLY B N 1
ATOM 4104 C CA . GLY B 1 219 ? -12.711 44.031 12.734 1 96 219 GLY B CA 1
ATOM 4105 C C . GLY B 1 219 ? -13.859 44.875 13.227 1 96 219 GLY B C 1
ATOM 4106 O O . GLY B 1 219 ? -14.352 45.75 12.5 1 96 219 GLY B O 1
ATOM 4107 N N . PRO B 1 220 ? -14.266 44.531 14.461 1 94.69 220 PRO B N 1
ATOM 4108 C CA . PRO B 1 220 ? -15.375 45.312 15.023 1 94.69 220 PRO B CA 1
ATOM 4109 C C . PRO B 1 220 ? -15.039 46.781 15.188 1 94.69 220 PRO B C 1
ATOM 4111 O O . PRO B 1 220 ? -15.938 47.625 15.195 1 94.69 220 PRO B O 1
ATOM 4114 N N . ASP B 1 221 ? -13.789 47.125 15.281 1 95.75 221 ASP B N 1
ATOM 4115 C CA . ASP B 1 221 ? -13.352 48.5 15.422 1 95.75 221 ASP B CA 1
ATOM 4116 C C . ASP B 1 221 ? -13.102 49.156 14.062 1 95.75 221 ASP B C 1
ATOM 4118 O O . ASP B 1 221 ? -12.641 50.281 13.977 1 95.75 221 ASP B O 1
ATOM 4122 N N . GLY B 1 222 ? -13.281 48.438 13.031 1 96.25 222 GLY B N 1
ATOM 4123 C CA . GLY B 1 222 ? -13.148 48.969 11.68 1 96.25 222 GLY B CA 1
ATOM 4124 C C . GLY B 1 222 ? -11.789 48.719 11.07 1 96.25 222 GLY B C 1
ATOM 4125 O O . GLY B 1 222 ? -11.57 49 9.883 1 96.25 222 GLY B O 1
ATOM 4126 N N . THR B 1 223 ? -10.867 48.125 11.828 1 96.81 223 THR B N 1
ATOM 4127 C CA . THR B 1 223 ? -9.547 47.844 11.289 1 96.81 223 THR B CA 1
ATOM 4128 C C . THR B 1 223 ? -9.648 46.844 10.141 1 96.81 223 THR B C 1
ATOM 4130 O O . THR B 1 223 ? -10.391 45.844 10.227 1 96.81 223 THR B O 1
ATOM 4133 N N . VAL B 1 224 ? -8.93 47.125 9.055 1 97.62 224 VAL B N 1
ATOM 4134 C CA . VAL B 1 224 ? -8.969 46.281 7.863 1 97.62 224 VAL B CA 1
ATOM 4135 C C . VAL B 1 224 ? -7.719 45.406 7.812 1 97.62 224 VAL B C 1
ATOM 4137 O O . VAL B 1 224 ? -6.598 45.906 7.949 1 97.62 224 VAL B O 1
ATOM 4140 N N . PHE B 1 225 ? -7.91 44.125 7.668 1 96.5 225 PHE B N 1
ATOM 4141 C CA . PHE B 1 225 ? -6.84 43.156 7.5 1 96.5 225 PHE B CA 1
ATOM 4142 C C . PHE B 1 225 ? -6.891 42.5 6.113 1 96.5 225 PHE B C 1
ATOM 4144 O O . PHE B 1 225 ? -7.699 41.625 5.863 1 96.5 225 PHE B O 1
ATOM 4151 N N . PRO B 1 226 ? -6.031 42.906 5.215 1 98.12 226 PRO B N 1
ATOM 4152 C CA . PRO B 1 226 ? -6.035 42.281 3.879 1 98.12 226 PRO B CA 1
ATOM 4153 C C . PRO B 1 226 ? -5.551 40.844 3.889 1 98.12 226 PRO B C 1
ATOM 4155 O O . PRO B 1 226 ? -4.559 40.531 4.543 1 98.12 226 PRO B O 1
ATOM 4158 N N . ASN B 1 227 ? -6.309 39.969 3.166 1 98.19 227 ASN B N 1
ATOM 4159 C CA . ASN B 1 227 ? -6 38.562 3.131 1 98.19 227 ASN B CA 1
ATOM 4160 C C . ASN B 1 227 ? -6.016 38 1.705 1 98.19 227 ASN B C 1
ATOM 4162 O O . ASN B 1 227 ? -6.723 38.531 0.844 1 98.19 227 ASN B O 1
ATOM 4166 N N . HIS B 1 228 ? -5.195 37.094 1.459 1 98.69 228 HIS B N 1
ATOM 4167 C CA . HIS B 1 228 ? -5.121 36.312 0.214 1 98.69 228 HIS B CA 1
ATOM 4168 C C . HIS B 1 228 ? -4.875 34.844 0.482 1 98.69 228 HIS B C 1
ATOM 4170 O O . HIS B 1 228 ? -3.781 34.469 0.899 1 98.69 228 HIS B O 1
ATOM 4176 N N . HIS B 1 229 ? -5.934 34 0.306 1 98.56 229 HIS B N 1
ATOM 4177 C CA . HIS B 1 229 ? -5.805 32.531 0.384 1 98.56 229 HIS B CA 1
ATOM 4178 C C . HIS B 1 229 ? -5.527 31.938 -0.99 1 98.56 229 HIS B C 1
ATOM 4180 O O . HIS B 1 229 ? -6.289 32.156 -1.935 1 98.56 229 HIS B O 1
ATOM 4186 N N . ARG B 1 230 ? -4.465 31.219 -1.141 1 98.31 230 ARG B N 1
ATOM 4187 C CA . ARG B 1 230 ? -4.176 30.469 -2.354 1 98.31 230 ARG B CA 1
ATOM 4188 C C . ARG B 1 230 ? -4.336 28.969 -2.113 1 98.31 230 ARG B C 1
ATOM 4190 O O . ARG B 1 230 ? -3.531 28.359 -1.41 1 98.31 230 ARG B O 1
ATOM 4197 N N . TYR B 1 231 ? -5.34 28.422 -2.764 1 97.81 231 TYR B N 1
ATOM 4198 C CA . TYR B 1 231 ? -5.68 27.031 -2.504 1 97.81 231 TYR B CA 1
ATOM 4199 C C . TYR B 1 231 ? -4.73 26.094 -3.236 1 97.81 231 TYR B C 1
ATOM 4201 O O . TYR B 1 231 ? -4.578 26.172 -4.457 1 97.81 231 TYR B O 1
ATOM 4209 N N . VAL B 1 232 ? -4.156 25.188 -2.514 1 94.38 232 VAL B N 1
ATOM 4210 C CA . VAL B 1 232 ? -3.17 24.25 -3.062 1 94.38 232 VAL B CA 1
ATOM 4211 C C . VAL B 1 232 ? -3.828 22.906 -3.352 1 94.38 232 VAL B C 1
ATOM 4213 O O . VAL B 1 232 ? -3.457 22.219 -4.305 1 94.38 232 VAL B O 1
ATOM 4216 N N . GLU B 1 233 ? -4.766 22.578 -2.496 1 94 233 GLU B N 1
ATOM 4217 C CA . GLU B 1 233 ? -5.477 21.297 -2.635 1 94 233 GLU B CA 1
ATOM 4218 C C . GLU B 1 233 ? -6.898 21.406 -2.088 1 94 233 GLU B C 1
ATOM 4220 O O . GLU B 1 233 ? -7.117 21.984 -1.023 1 94 233 GLU B O 1
ATOM 4225 N N . ILE B 1 234 ? -7.75 20.875 -2.898 1 95.88 234 ILE B N 1
ATOM 4226 C CA . ILE B 1 234 ? -9.125 20.703 -2.436 1 95.88 234 ILE B CA 1
ATOM 4227 C C . ILE B 1 234 ? -9.578 19.266 -2.715 1 95.88 234 ILE B C 1
ATOM 4229 O O . ILE B 1 234 ? -9.594 18.828 -3.869 1 95.88 234 ILE B O 1
ATOM 4233 N N . ARG B 1 235 ? -9.859 18.578 -1.747 1 94.25 235 ARG B N 1
ATOM 4234 C CA . ARG B 1 235 ? -10.445 17.25 -1.827 1 94.25 235 ARG B CA 1
ATOM 4235 C C . ARG B 1 235 ? -11.844 17.219 -1.22 1 94.25 235 ARG B C 1
ATOM 4237 O O . ARG B 1 235 ? -12 17.188 0.003 1 94.25 235 ARG B O 1
ATOM 4244 N N . PRO B 1 236 ? -12.75 17.156 -2.09 1 96 236 PRO B N 1
ATOM 4245 C CA . PRO B 1 236 ? -14.125 17.328 -1.615 1 96 236 PRO B CA 1
ATOM 4246 C C . PRO B 1 236 ? -14.461 16.453 -0.42 1 96 236 PRO B C 1
ATOM 4248 O O . PRO B 1 236 ? -14.18 15.242 -0.442 1 96 236 PRO B O 1
ATOM 4251 N N . GLU B 1 237 ? -14.969 17.172 0.701 1 95.62 237 GLU B N 1
ATOM 4252 C CA . GLU B 1 237 ? -15.523 16.609 1.933 1 95.62 237 GLU B CA 1
ATOM 4253 C C . GLU B 1 237 ? -14.43 15.977 2.787 1 95.62 237 GLU B C 1
ATOM 4255 O O . GLU B 1 237 ? -14.719 15.367 3.818 1 95.62 237 GLU B O 1
ATOM 4260 N N . GLU B 1 238 ? -13.273 16.094 2.4 1 94.31 238 GLU B N 1
ATOM 4261 C CA . GLU B 1 238 ? -12.188 15.477 3.146 1 94.31 238 GLU B CA 1
ATOM 4262 C C . GLU B 1 238 ? -11.234 16.516 3.719 1 94.31 238 GLU B C 1
ATOM 4264 O O . GLU B 1 238 ? -10.992 16.547 4.926 1 94.31 238 GLU B O 1
ATOM 4269 N N . ARG B 1 239 ? -10.672 17.328 2.828 1 95.62 239 ARG B N 1
ATOM 4270 C CA . ARG B 1 239 ? -9.695 18.297 3.309 1 95.62 239 ARG B CA 1
ATOM 4271 C C . ARG B 1 239 ? -9.43 19.375 2.26 1 95.62 239 ARG B C 1
ATOM 4273 O O . ARG B 1 239 ? -9.773 19.203 1.089 1 95.62 239 ARG B O 1
ATOM 4280 N N . LEU B 1 240 ? -8.859 20.422 2.678 1 97 240 LEU B N 1
ATOM 4281 C CA . LEU B 1 240 ? -8.32 21.484 1.83 1 97 240 LEU B CA 1
ATOM 4282 C C . LEU B 1 240 ? -7.055 22.078 2.438 1 97 240 LEU B C 1
ATOM 4284 O O . LEU B 1 240 ? -6.809 21.922 3.637 1 97 240 LEU B O 1
ATOM 4288 N N . ALA B 1 241 ? -6.242 22.656 1.612 1 97.19 241 ALA B N 1
ATOM 4289 C CA . ALA B 1 241 ? -5.027 23.344 2.035 1 97.19 241 ALA B CA 1
ATOM 4290 C C . ALA B 1 241 ? -4.828 24.641 1.241 1 97.19 241 ALA B C 1
ATOM 4292 O O . ALA B 1 241 ? -5.176 24.703 0.059 1 97.19 241 ALA B O 1
ATOM 4293 N N . TYR B 1 242 ? -4.285 25.641 1.909 1 97.56 242 TYR B N 1
ATOM 4294 C CA . TYR B 1 242 ? -4.039 26.922 1.251 1 97.56 242 TYR B CA 1
ATOM 4295 C C . TYR B 1 242 ? -2.875 27.656 1.902 1 97.56 242 TYR B C 1
ATOM 4297 O O . TYR B 1 242 ? -2.545 27.406 3.062 1 97.56 242 TYR B O 1
ATOM 4305 N N . THR B 1 243 ? -2.27 28.469 1.14 1 97.19 243 THR B N 1
ATOM 4306 C CA . THR B 1 243 ? -1.273 29.406 1.637 1 97.19 243 THR B CA 1
ATOM 4307 C C . THR B 1 243 ? -1.914 30.766 1.954 1 97.19 243 THR B C 1
ATOM 4309 O O . THR B 1 243 ? -2.67 31.297 1.144 1 97.19 243 THR B O 1
ATOM 4312 N N . LEU B 1 244 ? -1.652 31.266 3.131 1 97.56 244 LEU B N 1
ATOM 4313 C CA . LEU B 1 244 ? -2.172 32.562 3.564 1 97.56 244 LEU B CA 1
ATOM 4314 C C . LEU B 1 244 ? -1.151 33.656 3.322 1 97.56 244 LEU B C 1
ATOM 4316 O O . LEU B 1 244 ? -0.024 33.594 3.816 1 97.56 244 LEU B O 1
ATOM 4320 N N . LEU B 1 245 ? -1.568 34.625 2.588 1 97.75 245 LEU B N 1
ATOM 4321 C CA . LEU B 1 245 ? -0.724 35.781 2.32 1 97.75 245 LEU B CA 1
ATOM 4322 C C . LEU B 1 245 ? -1.317 37.062 2.941 1 97.75 245 LEU B C 1
ATOM 4324 O O . LEU B 1 245 ? -2.539 37.188 3.047 1 97.75 245 LEU B O 1
ATOM 4328 N N . TRP B 1 246 ? -0.437 37.938 3.334 1 96 246 TRP B N 1
ATOM 4329 C CA . TRP B 1 246 ? -0.867 39.25 3.76 1 96 246 TRP B CA 1
ATOM 4330 C C . TRP B 1 246 ? -1.276 40.125 2.561 1 96 246 TRP B C 1
ATOM 4332 O O . TRP B 1 246 ? -0.443 40.812 1.966 1 96 246 TRP B O 1
ATOM 4342 N N . GLY B 1 247 ? -2.473 40.031 2.258 1 96.69 247 GLY B N 1
ATOM 4343 C CA . GLY B 1 247 ? -2.957 40.781 1.111 1 96.69 247 GLY B CA 1
ATOM 4344 C C . GLY B 1 247 ? -2.645 40.125 -0.216 1 96.69 247 GLY B C 1
ATOM 4345 O O . GLY B 1 247 ? -1.934 39.125 -0.26 1 96.69 247 GLY B O 1
ATOM 4346 N N . GLU B 1 248 ? -3.246 40.688 -1.277 1 97.06 248 GLU B N 1
ATOM 4347 C CA . GLU B 1 248 ? -3.098 40.094 -2.609 1 97.06 248 GLU B CA 1
ATOM 4348 C C . GLU B 1 248 ? -1.63 40.062 -3.025 1 97.06 248 GLU B C 1
ATOM 4350 O O . GLU B 1 248 ? -0.979 41.094 -3.174 1 97.06 248 GLU B O 1
ATOM 4355 N N . ASN B 1 249 ? -1.128 38.875 -3.172 1 96.62 249 ASN B N 1
ATOM 4356 C CA . ASN B 1 249 ? 0.245 38.594 -3.574 1 96.62 249 ASN B CA 1
ATOM 4357 C C . ASN B 1 249 ? 1.251 39.188 -2.588 1 96.62 249 ASN B C 1
ATOM 4359 O O . ASN B 1 249 ? 2.348 39.594 -2.98 1 96.62 249 ASN B O 1
ATOM 4363 N N . GLY B 1 250 ? 0.826 39.344 -1.359 1 97.12 250 GLY B N 1
ATOM 4364 C CA . GLY B 1 250 ? 1.723 39.812 -0.317 1 97.12 250 GLY B CA 1
ATOM 4365 C C . GLY B 1 250 ? 2.615 38.719 0.242 1 97.12 250 GLY B C 1
ATOM 4366 O O . GLY B 1 250 ? 2.682 37.625 -0.31 1 97.12 250 GLY B O 1
ATOM 4367 N N . PRO B 1 251 ? 3.348 39.062 1.333 1 96.31 251 PRO B N 1
ATOM 4368 C CA . PRO B 1 251 ? 4.215 38.062 1.951 1 96.31 251 PRO B CA 1
ATOM 4369 C C . PRO B 1 251 ? 3.43 36.906 2.584 1 96.31 251 PRO B C 1
ATOM 4371 O O . PRO B 1 251 ? 2.318 37.125 3.078 1 96.31 251 PRO B O 1
ATOM 4374 N N . LYS B 1 252 ? 4.051 35.781 2.547 1 95.31 252 LYS B N 1
ATOM 4375 C CA . LYS B 1 252 ? 3.422 34.594 3.15 1 95.31 252 LYS B CA 1
ATOM 4376 C C . LYS B 1 252 ? 3.336 34.75 4.668 1 95.31 252 LYS B C 1
ATOM 4378 O O . LYS B 1 252 ? 4.297 35.188 5.312 1 95.31 252 LYS B O 1
ATOM 4383 N N . HIS B 1 253 ? 2.178 34.375 5.156 1 95 253 HIS B N 1
ATOM 4384 C CA . HIS B 1 253 ? 1.919 34.406 6.59 1 95 253 HIS B CA 1
ATOM 4385 C C . HIS B 1 253 ? 1.915 33 7.164 1 95 253 HIS B C 1
ATOM 4387 O O . HIS B 1 253 ? 2.455 32.75 8.25 1 95 253 HIS B O 1
ATOM 4393 N N . ALA B 1 254 ? 1.315 32.062 6.492 1 96.75 254 ALA B N 1
ATOM 4394 C CA . ALA B 1 254 ? 1.179 30.703 7.004 1 96.75 254 ALA B CA 1
ATOM 4395 C C . ALA B 1 254 ? 0.754 29.734 5.898 1 96.75 254 ALA B C 1
ATOM 4397 O O . ALA B 1 254 ? 0.283 30.172 4.84 1 96.75 254 ALA B O 1
ATOM 4398 N N . ASP B 1 255 ? 1.045 28.484 6.109 1 96.25 255 ASP B N 1
ATOM 4399 C CA . ASP B 1 255 ? 0.406 27.375 5.391 1 96.25 255 ASP B CA 1
ATOM 4400 C C . ASP B 1 255 ? -0.676 26.719 6.246 1 96.25 255 ASP B C 1
ATOM 4402 O O . ASP B 1 255 ? -0.416 26.312 7.379 1 96.25 255 ASP B O 1
ATOM 4406 N N . ALA B 1 256 ? -1.866 26.641 5.652 1 97.75 256 ALA B N 1
ATOM 4407 C CA . ALA B 1 256 ? -2.998 26.188 6.461 1 97.75 256 ALA B CA 1
ATOM 4408 C C . ALA B 1 256 ? -3.699 25 5.805 1 97.75 256 ALA B C 1
ATOM 4410 O O . ALA B 1 256 ? -3.5 24.734 4.617 1 97.75 256 ALA B O 1
ATOM 4411 N N . TRP B 1 257 ? -4.438 24.234 6.656 1 97.62 257 TRP B N 1
ATOM 4412 C CA . TRP B 1 257 ? -5.285 23.141 6.172 1 97.62 257 TRP B CA 1
ATOM 4413 C C . TRP B 1 257 ? -6.523 22.984 7.047 1 97.62 257 TRP B C 1
ATOM 4415 O O . TRP B 1 257 ? -6.555 23.469 8.18 1 97.62 257 TRP B O 1
ATOM 4425 N N . ALA B 1 258 ? -7.535 22.453 6.441 1 98.06 258 ALA B N 1
ATOM 4426 C CA . ALA B 1 258 ? -8.711 21.984 7.172 1 98.06 258 ALA B CA 1
ATOM 4427 C C . ALA B 1 258 ? -9.062 20.547 6.773 1 98.06 258 ALA B C 1
ATOM 4429 O O . ALA B 1 258 ? -8.961 20.172 5.602 1 98.06 258 ALA B O 1
ATOM 4430 N N . SER B 1 259 ? -9.422 19.797 7.711 1 96.56 259 SER B N 1
ATOM 4431 C CA . SER B 1 259 ? -9.867 18.438 7.449 1 96.56 259 SER B CA 1
ATOM 4432 C C . SER B 1 259 ? -11.203 18.156 8.125 1 96.56 259 SER B C 1
ATOM 4434 O O . SER B 1 259 ? -11.555 18.812 9.109 1 96.56 259 SER B O 1
ATOM 4436 N N . PHE B 1 260 ? -11.922 17.234 7.543 1 96.88 260 PHE B N 1
ATOM 4437 C CA . PHE B 1 260 ? -13.273 16.875 7.969 1 96.88 260 PHE B CA 1
ATOM 4438 C C . PHE B 1 260 ? -13.422 15.375 8.109 1 96.88 260 PHE B C 1
ATOM 4440 O O . PHE B 1 260 ? -13.156 14.625 7.16 1 96.88 260 PHE B O 1
ATOM 4447 N N . GLU B 1 261 ? -13.797 14.961 9.305 1 94.06 261 GLU B N 1
ATOM 4448 C CA . GLU B 1 261 ? -13.945 13.523 9.539 1 94.06 261 GLU B CA 1
ATOM 4449 C C . GLU B 1 261 ? -15.25 13.219 10.273 1 94.06 261 GLU B C 1
ATOM 4451 O O . GLU B 1 261 ? -15.664 13.969 11.164 1 94.06 261 GLU B O 1
ATOM 4456 N N . ASP B 1 262 ? -15.812 12.062 9.883 1 95.5 262 ASP B N 1
ATOM 4457 C CA . ASP B 1 262 ? -16.984 11.594 10.625 1 95.5 262 ASP B CA 1
ATOM 4458 C C . ASP B 1 262 ? -16.594 11.148 12.031 1 95.5 262 ASP B C 1
ATOM 4460 O O . ASP B 1 262 ? -15.57 10.5 12.227 1 95.5 262 ASP B O 1
ATOM 4464 N N . GLN B 1 263 ? -17.328 11.633 12.977 1 92.81 263 GLN B N 1
ATOM 4465 C CA . GLN B 1 263 ? -17.156 11.188 14.352 1 92.81 263 GLN B CA 1
ATOM 4466 C C . GLN B 1 263 ? -18.5 11.031 15.055 1 92.81 263 GLN B C 1
ATOM 4468 O O . GLN B 1 263 ? -19.141 12.023 15.414 1 92.81 263 GLN B O 1
ATOM 4473 N N . ASP B 1 264 ? -18.891 9.758 15.289 1 92 264 ASP B N 1
ATOM 4474 C CA . ASP B 1 264 ? -20.109 9.438 16.047 1 92 264 ASP B CA 1
ATOM 4475 C C . ASP B 1 264 ? -21.297 10.227 15.523 1 92 264 ASP B C 1
ATOM 4477 O O . ASP B 1 264 ? -22.016 10.867 16.297 1 92 264 ASP B O 1
ATOM 4481 N N . GLY B 1 265 ? -21.469 10.305 14.281 1 92.06 265 GLY B N 1
ATOM 4482 C CA . GLY B 1 265 ? -22.625 10.977 13.688 1 92.06 265 GLY B CA 1
ATOM 4483 C C . GLY B 1 265 ? -22.422 12.469 13.547 1 92.06 265 GLY B C 1
ATOM 4484 O O . GLY B 1 265 ? -23.328 13.18 13.094 1 92.06 265 GLY B O 1
ATOM 4485 N N . ALA B 1 266 ? -21.312 12.961 13.984 1 96.5 266 ALA B N 1
ATOM 4486 C CA . ALA B 1 266 ? -20.922 14.367 13.859 1 96.5 266 ALA B CA 1
ATOM 4487 C C . ALA B 1 266 ? -19.703 14.516 12.961 1 96.5 266 ALA B C 1
ATOM 4489 O O . ALA B 1 266 ? -19.297 13.57 12.281 1 96.5 266 ALA B O 1
ATOM 4490 N N . THR B 1 267 ? -19.297 15.773 12.758 1 97.69 267 THR B N 1
ATOM 4491 C CA . THR B 1 267 ? -18.109 16.047 11.953 1 97.69 267 THR B CA 1
ATOM 4492 C C . THR B 1 267 ? -17.016 16.688 12.805 1 97.69 267 THR B C 1
ATOM 4494 O O . THR B 1 267 ? -17.234 17.75 13.398 1 97.69 267 THR B O 1
ATOM 4497 N N . LYS B 1 268 ? -15.969 16.047 12.891 1 96.94 268 LYS B N 1
ATOM 4498 C CA . LYS B 1 268 ? -14.789 16.672 13.492 1 96.94 268 LYS B CA 1
ATOM 4499 C C . LYS B 1 268 ? -14.055 17.531 12.477 1 96.94 268 LYS B C 1
ATOM 4501 O O . LYS B 1 268 ? -13.617 17.047 11.438 1 96.94 268 LYS B O 1
ATOM 4506 N N . VAL B 1 269 ? -13.93 18.797 12.797 1 97.81 269 VAL B N 1
ATOM 4507 C CA . VAL B 1 269 ? -13.203 19.734 11.961 1 97.81 269 VAL B CA 1
ATOM 4508 C C . VAL B 1 269 ? -11.852 20.062 12.602 1 97.81 269 VAL B C 1
ATOM 4510 O O . VAL B 1 269 ? -11.781 20.375 13.797 1 97.81 269 VAL B O 1
ATOM 4513 N N . VAL B 1 270 ? -10.836 19.891 11.836 1 97.06 270 VAL B N 1
ATOM 4514 C CA . VAL B 1 270 ? -9.508 20.297 12.266 1 97.06 270 VAL B CA 1
ATOM 4515 C C . VAL B 1 270 ? -9 21.438 11.367 1 97.06 270 VAL B C 1
ATOM 4517 O O . VAL B 1 270 ? -9.008 21.312 10.141 1 97.06 270 VAL B O 1
ATOM 4520 N N . LEU B 1 271 ? -8.656 22.516 11.938 1 98 271 LEU B N 1
ATOM 4521 C CA . LEU B 1 271 ? -7.996 23.641 11.258 1 98 271 LEU B CA 1
ATOM 4522 C C . LEU B 1 271 ? -6.574 23.812 11.773 1 98 271 LEU B C 1
ATOM 4524 O O . LEU B 1 271 ? -6.367 24.062 12.969 1 98 271 LEU B O 1
ATOM 4528 N N . GLY B 1 272 ? -5.648 23.672 10.883 1 97.25 272 GLY B N 1
ATOM 4529 C CA . GLY B 1 272 ? -4.246 23.828 11.227 1 97.25 272 GLY B CA 1
ATOM 4530 C C . GLY B 1 272 ? -3.547 24.906 10.406 1 97.25 272 GLY B C 1
ATOM 4531 O O . GLY B 1 272 ? -3.947 25.188 9.281 1 97.25 272 GLY B O 1
ATOM 4532 N N . MET B 1 273 ? -2.514 25.469 11.031 1 97.06 273 MET B N 1
ATOM 4533 C CA . MET B 1 273 ? -1.725 26.5 10.359 1 97.06 273 MET B CA 1
ATOM 4534 C C . MET B 1 273 ? -0.272 26.469 10.82 1 97.06 273 MET B C 1
ATOM 4536 O O . MET B 1 273 ? 0.003 26.469 12.023 1 97.06 273 MET B O 1
ATOM 4540 N N . VAL B 1 274 ? 0.596 26.375 9.898 1 96.44 274 VAL B N 1
ATOM 4541 C CA . VAL B 1 274 ? 2.023 26.531 10.156 1 96.44 274 VAL B CA 1
ATOM 4542 C C . VAL B 1 274 ? 2.436 27.984 9.883 1 96.44 274 VAL B C 1
ATOM 4544 O O . VAL B 1 274 ? 2.488 28.406 8.727 1 96.44 274 VAL B O 1
ATOM 4547 N N . PHE B 1 275 ? 2.773 28.672 10.898 1 96.88 275 PHE B N 1
ATOM 4548 C CA . PHE B 1 275 ? 3.199 30.062 10.734 1 96.88 275 PHE B CA 1
ATOM 4549 C C . PHE B 1 275 ? 4.586 30.125 10.102 1 96.88 275 PHE B C 1
ATOM 4551 O O . PHE B 1 275 ? 5.402 29.219 10.281 1 96.88 275 PHE B O 1
ATOM 4558 N N . SER B 1 276 ? 4.867 31.203 9.445 1 94.62 276 SER B N 1
ATOM 4559 C CA . SER B 1 276 ? 6.129 31.344 8.727 1 94.62 276 SER B CA 1
ATOM 4560 C C . SER B 1 276 ? 7.305 31.453 9.695 1 94.62 276 SER B C 1
ATOM 4562 O O . SER B 1 276 ? 8.398 30.969 9.406 1 94.62 276 SER B O 1
ATOM 4564 N N . THR B 1 277 ? 7.047 32.062 10.875 1 94 277 THR B N 1
ATOM 4565 C CA . THR B 1 277 ? 8.109 32.219 11.867 1 94 277 THR B CA 1
ATOM 4566 C C . THR B 1 277 ? 7.57 31.953 13.273 1 94 277 THR B C 1
ATOM 4568 O O . THR B 1 277 ? 6.371 32.125 13.516 1 94 277 THR B O 1
ATOM 4571 N N . ASP B 1 278 ? 8.5 31.625 14.148 1 93.62 278 ASP B N 1
ATOM 4572 C CA . ASP B 1 278 ? 8.156 31.469 15.555 1 93.62 278 ASP B CA 1
ATOM 4573 C C . ASP B 1 278 ? 7.617 32.781 16.141 1 93.62 278 ASP B C 1
ATOM 4575 O O . ASP B 1 278 ? 6.664 32.75 16.922 1 93.62 278 ASP B O 1
ATOM 4579 N N . ALA B 1 279 ? 8.234 33.812 15.75 1 94.38 279 ALA B N 1
ATOM 4580 C CA . ALA B 1 279 ? 7.832 35.125 16.25 1 94.38 279 ALA B CA 1
ATOM 4581 C C . ALA B 1 279 ? 6.379 35.438 15.891 1 94.38 279 ALA B C 1
ATOM 4583 O O . ALA B 1 279 ? 5.609 35.906 16.734 1 94.38 279 ALA B O 1
ATOM 4584 N N . GLU B 1 280 ? 5.996 35.156 14.68 1 92.81 280 GLU B N 1
ATOM 4585 C CA . GLU B 1 280 ? 4.625 35.375 14.234 1 92.81 280 GLU B CA 1
ATOM 4586 C C . GLU B 1 280 ? 3.643 34.5 15.016 1 92.81 280 GLU B C 1
ATOM 4588 O O . GLU B 1 280 ? 2.564 34.969 15.391 1 92.81 280 GLU B O 1
ATOM 4593 N N . PHE B 1 281 ? 4.027 33.344 15.352 1 94.5 281 PHE B N 1
ATOM 4594 C CA . PHE B 1 281 ? 3.172 32.438 16.109 1 94.5 281 PHE B CA 1
ATOM 4595 C C . PHE B 1 281 ? 2.986 32.938 17.531 1 94.5 281 PHE B C 1
ATOM 4597 O O . PHE B 1 281 ? 1.868 32.938 18.062 1 94.5 281 PHE B O 1
ATOM 4604 N N . GLN B 1 282 ? 4.066 33.344 18.078 1 93.12 282 GLN B N 1
ATOM 4605 C CA . GLN B 1 282 ? 3.996 33.844 19.453 1 93.12 282 GLN B CA 1
ATOM 4606 C C . GLN B 1 282 ? 3.137 35.094 19.531 1 93.12 282 GLN B C 1
ATOM 4608 O O . GLN B 1 282 ? 2.363 35.25 20.469 1 93.12 282 GLN B O 1
ATOM 4613 N N . GLN B 1 283 ? 3.309 35.906 18.578 1 92.94 283 GLN B N 1
ATOM 4614 C CA . GLN B 1 283 ? 2.467 37.094 18.516 1 92.94 283 GLN B CA 1
ATOM 4615 C C . GLN B 1 283 ? 0.993 36.719 18.406 1 92.94 283 GLN B C 1
ATOM 4617 O O . GLN B 1 283 ? 0.144 37.281 19.094 1 92.94 283 GLN B O 1
ATOM 4622 N N . ALA B 1 284 ? 0.703 35.812 17.547 1 92.25 284 ALA B N 1
ATOM 4623 C CA . ALA B 1 284 ? -0.668 35.344 17.359 1 92.25 284 ALA B CA 1
ATOM 4624 C C . ALA B 1 284 ? -1.228 34.75 18.656 1 92.25 284 ALA B C 1
ATOM 4626 O O . ALA B 1 284 ? -2.365 35.062 19.031 1 92.25 284 ALA B O 1
ATOM 4627 N N . LYS B 1 285 ? -0.472 34 19.281 1 90.38 285 LYS B N 1
ATOM 4628 C CA . LYS B 1 285 ? -0.88 33.406 20.562 1 90.38 285 LYS B CA 1
ATOM 4629 C C . LYS B 1 285 ? -1.169 34.5 21.594 1 90.38 285 LYS B C 1
ATOM 4631 O O . LYS B 1 285 ? -2.141 34.406 22.344 1 90.38 285 LYS B O 1
ATOM 4636 N N . GLY B 1 286 ? -0.281 35.438 21.609 1 88.75 286 GLY B N 1
ATOM 4637 C CA . GLY B 1 286 ? -0.403 36.531 22.562 1 88.75 286 GLY B CA 1
ATOM 4638 C C . GLY B 1 286 ? -1.691 37.312 22.422 1 88.75 286 GLY B C 1
ATOM 4639 O O . GLY B 1 286 ? -2.271 37.75 23.406 1 88.75 286 GLY B O 1
ATOM 4640 N N . PHE B 1 287 ? -2.139 37.469 21.172 1 90.12 287 PHE B N 1
ATOM 4641 C CA . PHE B 1 287 ? -3.35 38.219 20.938 1 90.12 287 PHE B CA 1
ATOM 4642 C C . PHE B 1 287 ? -4.586 37.344 21.016 1 90.12 287 PHE B C 1
ATOM 4644 O O . PHE B 1 287 ? -5.699 37.781 20.75 1 90.12 287 PHE B O 1
ATOM 4651 N N . GLY B 1 288 ? -4.383 36 21.328 1 92.88 288 GLY B N 1
ATOM 4652 C CA . GLY B 1 288 ? -5.523 35.125 21.547 1 92.88 288 GLY B CA 1
ATOM 4653 C C . GLY B 1 288 ? -5.988 34.438 20.281 1 92.88 288 GLY B C 1
ATOM 4654 O O . GLY B 1 288 ? -7.188 34.25 20.062 1 92.88 288 GLY B O 1
ATOM 4655 N N . ALA B 1 289 ? -5.094 34.125 19.438 1 91.69 289 ALA B N 1
ATOM 4656 C CA . ALA B 1 289 ? -5.406 33.531 18.156 1 91.69 289 ALA B CA 1
ATOM 4657 C C . ALA B 1 289 ? -6.191 32.219 18.328 1 91.69 289 ALA B C 1
ATOM 4659 O O . ALA B 1 289 ? -7.07 31.906 17.531 1 91.69 289 ALA B O 1
ATOM 4660 N N . VAL B 1 290 ? -5.887 31.422 19.344 1 93.19 290 VAL B N 1
ATOM 4661 C CA . VAL B 1 290 ? -6.57 30.156 19.578 1 93.19 290 VAL B CA 1
ATOM 4662 C C . VAL B 1 290 ? -8.039 30.406 19.891 1 93.19 290 VAL B C 1
ATOM 4664 O O . VAL B 1 290 ? -8.93 29.797 19.281 1 93.19 290 VAL B O 1
ATOM 4667 N N . GLU B 1 291 ? -8.266 31.328 20.797 1 95.44 291 GLU B N 1
ATOM 4668 C CA . GLU B 1 291 ? -9.641 31.672 21.172 1 95.44 291 GLU B CA 1
ATOM 4669 C C . GLU B 1 291 ? -10.398 32.281 19.984 1 95.44 291 GLU B C 1
ATOM 4671 O O . GLU B 1 291 ? -11.555 31.922 19.75 1 95.44 291 GLU B O 1
ATOM 4676 N N . LEU B 1 292 ? -9.797 33.156 19.328 1 95.25 292 LEU B N 1
ATOM 4677 C CA . LEU B 1 292 ? -10.414 33.812 18.172 1 95.25 292 LEU B CA 1
ATOM 4678 C C . LEU B 1 292 ? -10.672 32.781 17.062 1 95.25 292 LEU B C 1
ATOM 4680 O O . LEU B 1 292 ? -11.688 32.875 16.375 1 95.25 292 LEU B O 1
ATOM 4684 N N . GLY B 1 293 ? -9.797 31.844 16.891 1 96.62 293 GLY B N 1
ATOM 4685 C CA . GLY B 1 293 ? -10 30.75 15.938 1 96.62 293 GLY B CA 1
ATOM 4686 C C . GLY B 1 293 ? -11.172 29.859 16.297 1 96.62 293 GLY B C 1
ATOM 4687 O O . GLY B 1 293 ? -11.922 29.438 15.406 1 96.62 293 GLY B O 1
ATOM 4688 N N . GLN B 1 294 ? -11.266 29.625 17.594 1 97.38 294 GLN B N 1
ATOM 4689 C CA . GLN B 1 294 ? -12.391 28.812 18.031 1 97.38 294 GLN B CA 1
ATOM 4690 C C . GLN B 1 294 ? -13.719 29.531 17.781 1 97.38 294 GLN B C 1
ATOM 4692 O O . GLN B 1 294 ? -14.727 28.891 17.484 1 97.38 294 GLN B O 1
ATOM 4697 N N . GLN B 1 295 ? -13.695 30.844 17.922 1 97.56 295 GLN B N 1
ATOM 4698 C CA . GLN B 1 295 ? -14.875 31.625 17.578 1 97.56 295 GLN B CA 1
ATOM 4699 C C . GLN B 1 295 ? -15.219 31.469 16.094 1 97.56 295 GLN B C 1
ATOM 4701 O O . GLN B 1 295 ? -16.391 31.344 15.734 1 97.56 295 GLN B O 1
ATOM 4706 N N . THR B 1 296 ? -14.234 31.484 15.25 1 97.69 296 THR B N 1
ATOM 4707 C CA . THR B 1 296 ? -14.43 31.297 13.812 1 97.69 296 THR B CA 1
ATOM 4708 C C . THR B 1 296 ? -15.102 29.969 13.531 1 97.69 296 THR B C 1
ATOM 4710 O O . THR B 1 296 ? -16.094 29.906 12.805 1 97.69 296 THR B O 1
ATOM 4713 N N . LEU B 1 297 ? -14.609 28.859 14.156 1 97.88 297 LEU B N 1
ATOM 4714 C CA . LEU B 1 297 ? -15.203 27.547 13.961 1 97.88 297 LEU B CA 1
ATOM 4715 C C . LEU B 1 297 ? -16.594 27.484 14.578 1 97.88 297 LEU B C 1
ATOM 4717 O O . LEU B 1 297 ? -17.469 26.766 14.078 1 97.88 297 LEU B O 1
ATOM 4721 N N . GLY B 1 298 ? -16.75 28.266 15.609 1 97.44 298 GLY B N 1
ATOM 4722 C CA . GLY B 1 298 ? -18.078 28.391 16.172 1 97.44 298 GLY B CA 1
ATOM 4723 C C . GLY B 1 298 ? -19.078 29 15.203 1 97.44 298 GLY B C 1
ATOM 4724 O O . GLY B 1 298 ? -20.234 28.562 15.133 1 97.44 298 GLY B O 1
ATOM 4725 N N . LYS B 1 299 ? -18.719 30.016 14.539 1 97.38 299 LYS B N 1
ATOM 4726 C CA . LYS B 1 299 ? -19.562 30.625 13.516 1 97.38 299 LYS B CA 1
ATOM 4727 C C . LYS B 1 299 ? -19.875 29.625 12.406 1 97.38 299 LYS B C 1
ATOM 4729 O O . LYS B 1 299 ? -21.016 29.547 11.93 1 97.38 299 LYS B O 1
ATOM 4734 N N . LEU B 1 300 ? -18.906 28.859 11.984 1 97.69 300 LEU B N 1
ATOM 4735 C CA . LEU B 1 300 ? -19.141 27.797 11.008 1 97.69 300 LEU B CA 1
ATOM 4736 C C . LEU B 1 300 ? -20.219 26.828 11.5 1 97.69 300 LEU B C 1
ATOM 4738 O O . LEU B 1 300 ? -21.109 26.469 10.742 1 97.69 300 LEU B O 1
ATOM 4742 N N . GLU B 1 301 ? -20.062 26.438 12.758 1 97.12 301 GLU B N 1
ATOM 4743 C CA . GLU B 1 301 ? -21.031 25.516 13.352 1 97.12 301 GLU B CA 1
ATOM 4744 C C . GLU B 1 301 ? -22.453 26.078 13.281 1 97.12 301 GLU B C 1
ATOM 4746 O O . GLU B 1 301 ? -23.391 25.375 12.883 1 97.12 301 GLU B O 1
ATOM 4751 N N . ARG B 1 302 ? -22.609 27.312 13.672 1 94.75 302 ARG B N 1
ATOM 4752 C CA . ARG B 1 302 ? -23.922 27.953 13.664 1 94.75 302 ARG B CA 1
ATOM 4753 C C . ARG B 1 302 ? -24.484 28.031 12.242 1 94.75 302 ARG B C 1
ATOM 4755 O O . ARG B 1 302 ? -25.672 27.781 12.016 1 94.75 302 ARG B O 1
ATOM 4762 N N . PHE B 1 303 ? -23.625 28.375 11.383 1 93.31 303 PHE B N 1
ATOM 4763 C CA . PHE B 1 303 ? -24.047 28.5 9.992 1 93.31 303 PHE B CA 1
ATOM 4764 C C . PHE B 1 303 ? -24.438 27.141 9.422 1 93.31 303 PHE B C 1
ATOM 4766 O O . PHE B 1 303 ? -25.422 27.047 8.688 1 93.31 303 PHE B O 1
ATOM 4773 N N . ALA B 1 304 ? -23.672 26.078 9.695 1 93.75 304 ALA B N 1
ATOM 4774 C CA . ALA B 1 304 ? -23.891 24.734 9.156 1 93.75 304 ALA B CA 1
ATOM 4775 C C . ALA B 1 304 ? -25.188 24.141 9.68 1 93.75 304 ALA B C 1
ATOM 4777 O O . ALA B 1 304 ? -25.812 23.312 9.008 1 93.75 304 ALA B O 1
ATOM 4778 N N . LYS B 1 305 ? -25.594 24.547 10.797 1 89.44 305 LYS B N 1
ATOM 4779 C CA . LYS B 1 305 ? -26.828 24.047 11.383 1 89.44 305 LYS B CA 1
ATOM 4780 C C . LYS B 1 305 ? -28.062 24.625 10.68 1 89.44 305 LYS B C 1
ATOM 4782 O O . LYS B 1 305 ? -29.156 24.109 10.812 1 89.44 305 LYS B O 1
ATOM 4787 N N . PHE B 1 306 ? -27.812 25.672 9.992 1 80.88 306 PHE B N 1
ATOM 4788 C CA . PHE B 1 306 ? -28.938 26.312 9.32 1 80.88 306 PHE B CA 1
ATOM 4789 C C . PHE B 1 306 ? -29.109 25.766 7.906 1 80.88 306 PHE B C 1
ATOM 4791 O O . PHE B 1 306 ? -30.016 26.188 7.176 1 80.88 306 PHE B O 1
ATOM 4798 N N . PHE B 1 307 ? -28.281 24.922 7.438 1 70.94 307 PHE B N 1
ATOM 4799 C CA . PHE B 1 307 ? -28.469 24.25 6.152 1 70.94 307 PHE B CA 1
ATOM 4800 C C . PHE B 1 307 ? -29.5 23.125 6.27 1 70.94 307 PHE B C 1
ATOM 4802 O O . PHE B 1 307 ? -29.547 22.422 7.281 1 70.94 307 PHE B O 1
#

Solvent-accessible surface area (backbone atoms only — not comparable to full-atom values): 31910 Å² total; per-residue (Å²): 139,84,81,74,80,76,80,79,75,81,76,81,74,77,83,74,81,78,78,40,63,49,77,47,77,47,77,49,79,34,81,35,55,47,68,48,46,41,47,39,70,60,32,66,70,46,33,42,58,19,65,29,73,40,93,68,34,46,50,45,76,80,39,82,37,83,47,79,73,21,49,29,32,32,34,42,38,38,87,96,48,79,51,34,39,39,38,36,37,32,75,40,74,38,91,58,39,36,40,31,28,41,37,37,35,28,44,91,90,38,63,36,32,38,31,34,39,38,38,37,41,42,81,45,91,78,24,18,36,41,39,38,39,38,39,37,42,33,66,68,48,84,44,63,66,59,49,52,52,51,52,51,45,22,52,53,35,38,47,56,45,46,70,18,44,51,69,45,76,49,76,33,88,43,51,49,69,48,48,35,50,40,59,74,28,87,79,46,30,48,73,31,47,47,31,83,69,37,40,49,50,74,78,44,74,39,99,44,60,72,28,36,38,33,30,33,40,30,40,76,86,62,52,74,44,54,30,19,39,39,27,70,38,61,42,91,67,41,36,37,29,30,40,35,21,52,17,80,90,38,61,75,47,28,45,30,35,38,38,46,40,85,46,96,78,16,16,37,37,38,42,37,33,35,38,73,37,58,68,60,34,51,52,38,53,71,75,37,43,66,62,40,48,50,37,19,53,46,37,43,44,58,54,35,68,70,105,141,84,80,74,81,76,79,83,76,74,84,73,76,76,80,74,80,80,79,40,61,50,77,46,77,47,76,49,80,33,82,36,55,47,68,49,46,41,47,40,70,59,33,65,70,47,33,44,57,18,65,29,74,41,94,68,35,44,50,46,75,80,37,81,37,83,48,79,74,21,49,30,32,32,36,42,39,37,87,96,49,78,51,34,38,40,37,35,36,31,75,40,74,40,92,59,39,35,40,30,28,40,38,37,36,30,45,91,90,38,64,37,33,40,31,35,37,38,39,37,41,44,81,45,91,78,23,17,35,42,38,39,38,38,39,36,42,32,66,68,48,86,43,62,65,59,49,52,52,50,52,51,45,23,53,53,33,37,48,56,46,44,68,19,44,50,69,45,76,48,77,33,88,43,50,49,67,47,49,35,49,40,59,73,27,87,77,46,29,48,73,32,48,48,31,84,67,36,41,46,50,76,77,45,75,40,99,45,60,71,28,36,37,33,33,32,38,31,40,76,86,63,52,75,42,54,31,20,39,38,28,70,38,63,40,89,67,39,36,37,28,30,38,35,19,53,16,79,90,38,61,76,47,28,45,32,36,38,38,47,40,84,45,96,78,17,16,36,36,36,43,36,33,36,38,74,39,58,67,59,33,52,52,38,52,72,75,37,43,66,62,41,48,50,38,19,55,47,39,43,45,59,54,35,68,71,106

Foldseek 3Di:
DDPPPPDPPPDPPPPPVVQQKDKDKDKDKALADLQLLLCCVQPPLNLQQLLQLDPQKGKAWPDHDSDAQGKTWIWIDGPPDFIKIKIKHWHDDDRSAKTWIKIWIDTPPDTFWIWIKIWGWDDDPSIIMIMIMIIIHGDPDRCVVVVVVSVVSSVVSSSQQSLLKDKDKDWFLFDLLLLLCQCQDPVRNQVQAWFPQKGKAWPDFDRAAQTKTWIWIAHNVGDTFTWIWGWHDDDRSAKTKTWIARHDVHDTFWIKMWGWDDDPNIIMIMIMIGGPDSVSSVVCVVVPVRVRVVRSVVSSSVSSVVD/DDDDPDDPDDPPPPPPPVQQKDKDKDKDKALADLQLLLCCVQPPLNLQQLLQLDPQKGKAWPDHDRDAQGKTWIWIDGPPDFIKIKIKHWHDDDRSAKTWIKIWIDTPPGTFWIWIKIWGWDDDPSIIMIMIMIIIHGDPDRCVVVVVVSVVSSVVSSSQQSLLKDKDKDWFLFDLLLLLCQCQDPVRNQVQAWFPQKGKAWPDFDRAAQTKTWIWIAHNVGDTFTWIWGWHDDDRSAKTKTWIARHDVHHTFWIKMWGWDDDPNIIMIMIMIGGPDSVSSVVCVVVPVRVRVVRSVVSSSVSSVVD

pLDDT: mean 91.14, std 15.73, range [20.22, 98.88]

Radius of gyration: 31.02 Å; Cα contacts (8 Å, |Δi|>4): 1373; chains: 2; bounding box: 98×92×102 Å

Sequence (614 aa):
MTTKPGQQSAHAEPHQPQDGFATLSFEREIAVPLSALWQVWLSPAARAVWASPSPSVTVEFLEADSRLGGREVSLCKVAGQPDIRCECGWLELQPTRRSVNYEVVSSGGVTQSAALVTADFQSAEERSRLTVTVQLSSLARDMRDGYHEGFGAGLNNLASVAGRTMVLERVIKVPRNIVWKAWMNEKTLPQWWGPEGFSCRTKRIDLRTGGEWVFDMIGPDGTVFPNHHRYVEIRPEERLAYTLLWGENGPKHADAWASFEDQDGATKVVLGMVFSTDAEFQQAKGFGAVELGQQTLGKLERFAKFFMTTKPGQQSAHAEPHQPQDGFATLSFEREIAVPLSALWQVWLSPAARAVWASPSPSVTVEFLEADSRLGGREVSLCKVAGQPDIRCECGWLELQPTRRSVNYEVVSSGGVTQSAALVTADFQSAEERSRLTVTVQLSSLARDMRDGYHEGFGAGLNNLASVAGRTMVLERVIKVPRNIVWKAWMNEKTLPQWWGPEGFSCRTKRIDLRTGGEWVFDMIGPDGTVFPNHHRYVEIRPEERLAYTLLWGENGPKHADAWASFEDQDGATKVVLGMVFSTDAEFQQAKGFGAVELGQQTLGKLERFAKFF

Organism: Agrobacterium fabrum (strain C58 / ATCC 33970) (NCBI:txid176299)

Nearest PDB structures (foldseek):
  3q64-assembly1_A-2  TM=9.086E-01  e=5.598E-10  Mesorhizobium loti
  1xuv-assembly2_B-2  TM=9.148E-01  e=6.911E-10  Methanosarcina mazei Go1
  3rd6-assembly2_A  TM=9.162E-01  e=9.479E-10  Mesorhizobium loti
  3otl-assembly1_B  TM=8.895E-01  e=1.880E-09  Rhizobium johnstonii 3841
  6v8s-assembly11_K  TM=6.980E-01  e=2.992E-06  Arachis hypogaea